Protein AF-A0AAV8ZR09-F1 (afdb_monomer)

pLDDT: mean 75.41, std 20.36, range [24.2, 96.19]

Secondary structure (DSSP, 8-state):
-------TT---GGGGG-HHHHHHHTT--PPPHHHHHHHHHHHHHHHHHHHHHHHHHHHTHHHHHHHHHHHHHHHHHHHHHHHHHHHHHHH-GGGSS--S-HHHHHHHHHH-HHHHHHHHHHHHHHHHHHHHHHHHHHHHHHHHHHTTTSTT--HHHHHHHHHHHHHHHHHS---S-THHHHHHHHHHHHHHHHHHHHHHHHHHHH--SPPP-----HHHHHHHHTTTTS---HHHHHHHGGG--SSGGGTSPP-HHHHHHHHHHHHHHHHHHHHHHHHHHHHHHHHTT--SSS-HHHHHHHHHHHHHHHHHHHH---HHHHHHHHIIIIIHIIIIIHHHHHHHHHHH---TTSPPEE-TTS-EESS---TTS--SS---TT---THHHHHHHHTTSS--

Sequence (400 aa):
MSYGSLDLKNIHDDDIKDKSVVNNVNNVRGLSVLSTTLFIAGEMTGSGILALPKAIVNTGYIGIVLLVVFCINAAYGGIRLGNCWNIVEERYPEHRVETRNPYSVIALKAVGKWGSTLVSNCIRFTLFGAGTVYLLLSAQIIQSLLRNVVPNISSCLYFLIIAVCLIPVMWLSSPKDFTLVGLGAILSTVVACILYFIQILIDAKNNEETVKHQVHGFRDFFFSFGTILFAFGVGGYFVYGEKVESNITLSLTKSPLVDIGNILMAIHLVFAFLIVVNPVCQDVEETFGVPKTFNWKRCGIRTLIAVLMIIVGETIPQFGLILSLVGGSTITLVTFVLPPYFYMKLCDKQSHSWERRKGSDGQYVAYQRDSAIISIGCRNPGYLPASSLLQRQLNKKYIS

Foldseek 3Di:
DDDPPPPPPDDDPVVVPPPVVVVVVVPPPDDDPVLVVLLVVLLLLFLLQFQQQLLCLLAPPVLVVLLVVLVVLLVVLVVLQVVLLVLCVQFPVVSVDDDLCSLLVLLCLQPRDVRSVVLVVLLLLLLLLLLLLLLLLLLVLVCVLCCVVPVPDDSLVSSVVLLVVCLVVLLDPDPPDCSVVSVLLSVLSVLLVVLVVVQLVVLQVPDPDDADRDHHDPVSNLLSQLSSSGDHNPSVCRRHRPNADSGNLVVGDDDPSSSSSSVSSSSSSSSSSSVSVNSSLVVVCVVVVHDPDNDPVSSVSSVVSSVVSSVVCSVPVRSSNSSSVSSVPSVCCSRRPPSVSSSVSSQPDDDPPQQFDQEPVRDTGSDHPPPDDDPPDDPPVPDDDPVVVVVVVVVVVPPD

Organism: NCBI:txid1586634

Nearest PDB structures (foldseek):
  7n3n-assembly1_B  TM=6.743E-01  e=2.442E-02  Homo sapiens
  4d1c-assembly1_A  TM=3.837E-01  e=8.622E-03  Microbacterium maritypicum
  2x79-assembly1_A  TM=3.780E-01  e=4.307E-03  Microbacterium maritypicum
  3gi9-assembly1_C  TM=4.993E-01  e=1.068E-01  Methanocaldococcus jannaschii
  4dji-assembly3_A  TM=3.614E-01  e=2.232E-01  Escherichia coli K-12

InterPro domains:
  IPR013057 Amino acid transporter, transmembrane domain [PF01490] (232-357)
  IPR018227 Amino acid/polyamine transporter 2 [PF03222] (32-206)

Mean predicted aligned error: 12.45 Å

Radius of gyration: 26.2 Å; Cα contacts (8 Å, |Δi|>4): 417; chains: 1; bounding box: 90×51×78 Å

Structure (mmCIF, N/CA/C/O backbone):
data_AF-A0AAV8ZR09-F1
#
_entry.id   AF-A0AAV8ZR09-F1
#
loop_
_atom_site.group_PDB
_atom_site.id
_atom_site.type_symbol
_atom_site.label_atom_id
_atom_site.label_alt_id
_atom_site.label_comp_id
_atom_site.label_asym_id
_atom_site.label_entity_id
_atom_site.label_seq_id
_atom_site.pdbx_PDB_ins_code
_atom_site.Cartn_x
_atom_site.Cartn_y
_atom_site.Cartn_z
_atom_site.occupancy
_atom_site.B_iso_or_equiv
_atom_site.auth_seq_id
_atom_site.auth_comp_id
_atom_site.auth_asym_id
_atom_site.auth_atom_id
_atom_site.pdbx_PDB_model_num
ATOM 1 N N . MET A 1 1 ? -5.709 8.059 -35.428 1.00 29.47 1 MET A N 1
ATOM 2 C CA . MET A 1 1 ? -5.740 9.260 -36.289 1.00 29.47 1 MET A CA 1
ATOM 3 C C . MET A 1 1 ? -4.312 9.603 -36.664 1.00 29.47 1 MET A C 1
ATOM 5 O O . MET A 1 1 ? -3.435 9.400 -35.836 1.00 29.47 1 MET A O 1
ATOM 9 N N . SER A 1 2 ? -4.118 10.010 -37.919 1.00 25.11 2 SER A N 1
ATOM 10 C CA . SER A 1 2 ? -2.841 10.313 -38.573 1.00 25.11 2 SER A CA 1
ATOM 11 C C . SER A 1 2 ? -1.896 11.122 -37.678 1.00 25.11 2 SER A C 1
ATOM 13 O O . SER A 1 2 ? -2.230 12.242 -37.297 1.00 25.11 2 SER A O 1
ATOM 15 N N . TYR A 1 3 ? -0.738 10.557 -37.333 1.00 26.92 3 TYR A N 1
ATOM 16 C CA . TYR A 1 3 ? 0.372 11.337 -36.795 1.00 26.92 3 TYR A CA 1
ATOM 17 C C . TYR A 1 3 ? 1.193 11.814 -37.987 1.00 26.92 3 TYR A C 1
ATOM 19 O O . TYR A 1 3 ? 1.825 11.009 -38.670 1.00 26.92 3 TYR A O 1
ATOM 27 N N . GLY A 1 4 ? 1.144 13.122 -38.243 1.00 24.20 4 GLY A N 1
ATOM 28 C CA . GLY A 1 4 ? 2.107 13.782 -39.109 1.00 24.20 4 GLY A CA 1
ATOM 29 C C . GLY A 1 4 ? 3.503 13.498 -38.574 1.00 24.20 4 GLY A C 1
ATOM 30 O O . GLY A 1 4 ? 3.818 13.819 -37.428 1.00 24.20 4 GLY A O 1
ATOM 31 N N . SER A 1 5 ? 4.306 12.830 -39.392 1.00 27.56 5 SER A N 1
ATOM 32 C CA . SER A 1 5 ? 5.735 12.693 -39.172 1.00 27.56 5 SER A CA 1
ATOM 33 C C . SER A 1 5 ? 6.324 14.104 -39.192 1.00 27.56 5 SER A C 1
ATOM 35 O O . SER A 1 5 ? 6.329 14.756 -40.234 1.00 27.56 5 SER A O 1
ATOM 37 N N . LEU A 1 6 ? 6.737 14.617 -38.032 1.00 32.31 6 LEU A N 1
ATOM 38 C CA . LEU A 1 6 ? 7.638 15.764 -37.977 1.00 32.31 6 LEU A CA 1
ATOM 39 C C . LEU A 1 6 ? 9.001 15.248 -38.434 1.00 32.31 6 LEU A C 1
ATOM 41 O O . LEU A 1 6 ? 9.764 14.665 -37.665 1.00 32.31 6 LEU A O 1
ATOM 45 N N . ASP A 1 7 ? 9.226 15.385 -39.735 1.00 27.81 7 ASP A N 1
ATOM 46 C CA . ASP A 1 7 ? 10.461 15.042 -40.416 1.00 27.81 7 ASP A CA 1
ATOM 47 C C . ASP A 1 7 ? 11.552 16.013 -39.932 1.00 27.81 7 ASP A C 1
ATOM 49 O O . ASP A 1 7 ? 11.634 17.167 -40.349 1.00 27.81 7 ASP A O 1
ATOM 53 N N . LEU A 1 8 ? 12.374 15.550 -38.988 1.00 37.91 8 LEU A N 1
ATOM 54 C CA . LEU A 1 8 ? 13.474 16.278 -38.332 1.00 37.91 8 LEU A CA 1
ATOM 55 C C . LEU A 1 8 ? 14.647 16.616 -39.280 1.00 37.91 8 LEU A C 1
ATOM 57 O O . LEU A 1 8 ? 15.765 16.850 -38.828 1.00 37.91 8 LEU A O 1
ATOM 61 N N . LYS A 1 9 ? 14.425 16.613 -40.599 1.00 32.47 9 LYS A N 1
ATOM 62 C CA . LYS A 1 9 ? 15.475 16.739 -41.619 1.00 32.47 9 LYS A CA 1
ATOM 63 C C . LYS A 1 9 ? 15.601 18.112 -42.275 1.00 32.47 9 LYS A C 1
ATOM 65 O O . LYS A 1 9 ? 16.581 18.314 -42.978 1.00 32.47 9 LYS A O 1
ATOM 70 N N . ASN A 1 10 ? 14.681 19.047 -42.029 1.00 32.53 10 ASN A N 1
ATOM 71 C CA . ASN A 1 10 ? 14.681 20.366 -42.678 1.00 32.53 10 ASN A CA 1
ATOM 72 C C . ASN A 1 10 ? 14.487 21.520 -41.683 1.00 32.53 10 ASN A C 1
ATOM 74 O O . ASN A 1 10 ? 13.583 22.332 -41.848 1.00 32.53 10 ASN A O 1
ATOM 78 N N . ILE A 1 11 ? 15.330 21.606 -40.654 1.00 37.59 11 ILE A N 1
ATOM 79 C CA . ILE A 1 11 ? 15.480 22.860 -39.902 1.00 37.59 11 ILE A CA 1
ATOM 80 C C . ILE A 1 11 ? 16.689 23.573 -40.506 1.00 37.59 11 ILE A C 1
ATOM 82 O O . ILE A 1 11 ? 17.819 23.116 -40.354 1.00 37.59 11 ILE A O 1
ATOM 86 N N . HIS A 1 12 ? 16.432 24.636 -41.270 1.00 37.44 12 HIS A N 1
ATOM 87 C CA . HIS A 1 12 ? 17.471 25.585 -41.663 1.00 37.44 12 HIS A CA 1
ATOM 88 C C . HIS A 1 12 ? 17.951 26.317 -40.403 1.00 37.44 12 HIS A C 1
ATOM 90 O O . HIS A 1 12 ? 17.142 26.645 -39.534 1.00 37.44 12 HIS A O 1
ATOM 96 N N . ASP A 1 13 ? 19.254 26.592 -40.316 1.00 39.06 13 ASP A N 1
ATOM 97 C CA . ASP A 1 13 ? 19.921 27.218 -39.159 1.00 39.06 13 ASP A CA 1
ATOM 98 C C . ASP A 1 13 ? 19.350 28.600 -38.749 1.00 39.06 13 ASP A C 1
ATOM 100 O O . ASP A 1 13 ? 19.704 29.135 -37.696 1.00 39.06 13 ASP A O 1
ATOM 104 N N . ASP A 1 14 ? 18.424 29.167 -39.528 1.00 37.03 14 ASP A N 1
ATOM 105 C CA . ASP A 1 14 ? 17.803 30.469 -39.278 1.00 37.03 14 ASP A CA 1
ATOM 106 C C . ASP A 1 14 ? 16.571 30.435 -38.343 1.00 37.03 14 ASP A C 1
ATOM 108 O O . ASP A 1 14 ? 16.214 31.476 -37.784 1.00 37.03 14 ASP A O 1
ATOM 112 N N . ASP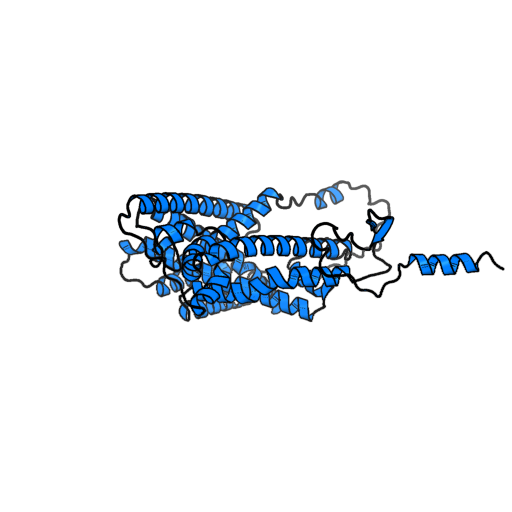 A 1 15 ? 15.975 29.266 -38.062 1.00 38.19 15 ASP A N 1
ATOM 113 C CA . ASP A 1 15 ? 14.805 29.144 -37.161 1.00 38.19 15 ASP A CA 1
ATOM 114 C C . ASP A 1 15 ? 15.175 29.074 -35.658 1.00 38.19 15 ASP A C 1
ATOM 116 O O . ASP A 1 15 ? 14.311 29.060 -34.778 1.00 38.19 15 ASP A O 1
ATOM 120 N N . ILE A 1 16 ? 16.470 29.098 -35.316 1.00 43.16 16 ILE A N 1
ATOM 121 C CA . ILE A 1 16 ? 16.995 28.975 -33.935 1.00 43.16 16 ILE A CA 1
ATOM 122 C C . ILE A 1 16 ? 16.832 30.281 -33.113 1.00 43.16 16 ILE A C 1
ATOM 124 O O . ILE A 1 16 ? 17.251 30.374 -31.958 1.00 43.16 16 ILE A O 1
ATOM 128 N N . LYS A 1 17 ? 16.192 31.324 -33.660 1.00 36.34 17 LYS A N 1
ATOM 129 C CA . LYS A 1 17 ? 16.034 32.624 -32.974 1.00 36.34 17 LYS A CA 1
ATOM 130 C C . LYS A 1 17 ? 14.717 32.828 -32.236 1.00 36.34 17 LYS A C 1
ATOM 132 O O . LYS A 1 17 ? 14.591 33.843 -31.544 1.00 36.34 17 LYS A O 1
ATOM 137 N N . ASP A 1 18 ? 13.770 31.897 -32.301 1.00 39.03 18 ASP A N 1
ATOM 138 C CA . ASP A 1 18 ? 12.522 32.071 -31.564 1.00 39.03 18 ASP A CA 1
ATOM 139 C C . ASP A 1 18 ? 12.628 31.552 -30.118 1.00 39.03 18 ASP A C 1
ATOM 141 O O . ASP A 1 18 ? 12.324 30.403 -29.783 1.00 39.03 18 ASP A O 1
ATOM 145 N N . LYS A 1 19 ? 13.056 32.449 -29.219 1.00 37.28 19 LYS A N 1
ATOM 146 C CA . LYS A 1 19 ? 13.069 32.229 -27.762 1.00 37.28 19 LYS A CA 1
ATOM 147 C C . LYS A 1 19 ? 11.690 31.833 -27.204 1.00 37.28 19 LYS A C 1
ATOM 149 O O . LYS A 1 19 ? 11.631 31.332 -26.083 1.00 37.28 19 LYS A O 1
ATOM 154 N N . SER A 1 20 ? 10.591 32.031 -27.940 1.00 34.25 20 SER A N 1
ATOM 155 C CA . SER A 1 20 ? 9.248 31.643 -27.495 1.00 34.25 20 SER A CA 1
ATOM 156 C C . SER A 1 20 ? 9.003 30.126 -27.544 1.00 34.25 20 SER A C 1
ATOM 158 O O . SER A 1 20 ? 8.320 29.595 -26.666 1.00 34.25 20 SER A O 1
ATOM 160 N N . VAL A 1 21 ? 9.633 29.402 -28.479 1.00 40.12 21 VAL A N 1
ATOM 161 C CA . VAL A 1 21 ? 9.488 27.939 -28.614 1.00 40.12 21 VAL A CA 1
ATOM 162 C C . VAL A 1 21 ? 10.275 27.207 -27.521 1.00 40.12 21 VAL A C 1
ATOM 164 O O . VAL A 1 21 ? 9.764 26.273 -26.905 1.00 40.12 21 VAL A O 1
ATOM 167 N N . VAL A 1 22 ? 11.477 27.691 -27.189 1.00 37.78 22 VAL A N 1
ATOM 168 C CA . VAL A 1 22 ? 12.305 27.142 -26.097 1.00 37.78 22 VAL A CA 1
ATOM 169 C C . VAL A 1 22 ? 11.690 27.432 -24.720 1.00 37.78 22 VAL A C 1
ATOM 171 O O . VAL A 1 22 ? 11.724 26.585 -23.828 1.00 37.78 22 VAL A O 1
ATOM 174 N N . ASN A 1 23 ? 11.058 28.597 -24.543 1.00 29.95 23 ASN A N 1
ATOM 175 C CA . ASN A 1 23 ? 10.414 28.951 -23.276 1.00 29.95 23 ASN A CA 1
ATOM 176 C C . ASN A 1 23 ? 9.138 28.143 -22.989 1.00 29.95 23 ASN A C 1
ATOM 178 O O . ASN A 1 23 ? 8.792 27.973 -21.822 1.00 29.95 23 ASN A O 1
ATOM 182 N N . ASN A 1 24 ? 8.464 27.602 -24.010 1.00 32.88 24 ASN A N 1
ATOM 183 C CA . ASN A 1 24 ? 7.261 26.788 -23.810 1.00 32.88 24 ASN A CA 1
ATOM 184 C C . ASN A 1 24 ? 7.568 25.348 -23.356 1.00 32.88 24 ASN A C 1
ATOM 186 O O . ASN A 1 24 ? 6.755 24.744 -22.662 1.00 32.88 24 ASN A O 1
ATOM 190 N N . VAL A 1 25 ? 8.758 24.815 -23.664 1.00 42.19 25 VAL A N 1
ATOM 191 C CA . VAL A 1 25 ? 9.213 23.499 -23.164 1.00 42.19 25 VAL A CA 1
ATOM 192 C C . VAL A 1 25 ? 9.616 23.572 -21.684 1.00 42.19 25 VAL A C 1
ATOM 194 O O . VAL A 1 25 ? 9.399 22.627 -20.931 1.00 42.19 25 VAL A O 1
ATOM 197 N N . ASN A 1 26 ? 10.112 24.727 -21.232 1.00 34.25 26 ASN A N 1
ATOM 198 C CA . ASN A 1 26 ? 10.530 24.946 -19.843 1.00 34.25 26 ASN A CA 1
ATOM 199 C C . ASN A 1 26 ? 9.378 25.288 -18.880 1.00 34.25 26 ASN A C 1
ATOM 201 O O . ASN A 1 26 ? 9.616 25.440 -17.683 1.00 34.25 26 ASN A O 1
ATOM 205 N N . ASN A 1 27 ? 8.140 25.429 -19.372 1.00 31.73 27 ASN A N 1
ATOM 206 C CA . ASN A 1 27 ? 7.017 25.916 -18.564 1.00 31.73 27 ASN A CA 1
ATOM 207 C C . ASN A 1 27 ? 6.084 24.814 -18.034 1.00 31.73 27 ASN A C 1
ATOM 209 O O . ASN A 1 27 ? 5.054 25.111 -17.428 1.00 31.73 27 ASN A O 1
ATOM 213 N N . VAL A 1 28 ? 6.447 23.537 -18.191 1.00 47.06 28 VAL A N 1
ATOM 214 C CA . VAL A 1 28 ? 5.804 22.460 -17.428 1.00 47.06 28 VAL A CA 1
ATOM 215 C C . VAL A 1 28 ? 6.434 22.448 -16.037 1.00 47.06 28 VAL A C 1
ATOM 217 O O . VAL A 1 28 ? 7.428 21.772 -15.784 1.00 47.06 28 VAL A O 1
ATOM 220 N N . ARG A 1 29 ? 5.883 23.252 -15.120 1.00 46.66 29 ARG A N 1
ATOM 221 C CA . ARG A 1 29 ? 6.243 23.188 -13.698 1.00 46.66 29 ARG A CA 1
ATOM 222 C C . ARG A 1 29 ? 5.858 21.809 -13.156 1.00 46.66 29 ARG A C 1
ATOM 224 O O . ARG A 1 29 ? 4.708 21.583 -12.792 1.00 46.66 29 ARG A O 1
ATOM 231 N N . GLY A 1 30 ? 6.823 20.893 -13.114 1.00 58.53 30 GLY A N 1
ATOM 232 C CA . GLY A 1 30 ? 6.703 19.643 -12.368 1.00 58.53 30 GLY A CA 1
ATOM 233 C C . GLY A 1 30 ? 6.489 19.901 -10.871 1.00 58.53 30 GLY A C 1
ATOM 234 O O . GLY A 1 30 ? 6.705 21.009 -10.372 1.00 58.53 30 GLY A O 1
ATOM 235 N N . LEU A 1 31 ? 6.057 18.873 -10.140 1.00 65.31 31 LEU A N 1
ATOM 236 C CA . LEU A 1 31 ? 5.910 18.954 -8.686 1.00 65.31 31 LEU A CA 1
ATOM 237 C C . LEU A 1 31 ? 7.266 19.253 -8.030 1.00 65.31 31 LEU A C 1
ATOM 239 O O . LEU A 1 31 ? 8.290 18.683 -8.404 1.00 65.31 31 LEU A O 1
ATOM 243 N N . SER A 1 32 ? 7.281 20.130 -7.021 1.00 75.69 32 SER A N 1
ATOM 244 C CA . SER A 1 32 ? 8.499 20.358 -6.238 1.00 75.69 32 SER A CA 1
ATOM 245 C C . SER A 1 32 ? 8.901 19.077 -5.500 1.00 75.69 32 SER A C 1
ATOM 247 O O . SER A 1 32 ? 8.047 18.259 -5.143 1.00 75.69 32 SER A O 1
ATOM 249 N N . VAL A 1 33 ? 10.199 18.906 -5.227 1.00 72.38 33 VAL A N 1
ATOM 250 C CA . VAL A 1 33 ? 10.706 17.758 -4.450 1.00 72.38 33 VAL A CA 1
ATOM 251 C C . VAL A 1 33 ? 9.991 17.668 -3.104 1.00 72.38 33 VAL A C 1
ATOM 253 O O . VAL A 1 33 ? 9.554 16.594 -2.711 1.00 72.38 33 VAL A O 1
ATOM 256 N N . LEU A 1 34 ? 9.788 18.805 -2.434 1.00 66.62 34 LEU A N 1
ATOM 257 C CA . LEU A 1 34 ? 9.067 18.859 -1.165 1.00 66.62 34 LEU A CA 1
ATOM 258 C C . LEU A 1 34 ? 7.614 18.382 -1.304 1.00 66.62 34 LEU A C 1
ATOM 260 O O . LEU A 1 34 ? 7.175 17.546 -0.521 1.00 66.62 34 LEU A O 1
ATOM 264 N N . SER A 1 35 ? 6.880 18.867 -2.310 1.00 63.56 35 SER A N 1
ATOM 265 C CA . SER A 1 35 ? 5.493 18.448 -2.547 1.00 63.56 35 SER A CA 1
ATOM 266 C C . SER A 1 35 ? 5.404 16.958 -2.868 1.00 63.56 35 SER A C 1
ATOM 268 O O . SER A 1 35 ? 4.526 16.274 -2.357 1.00 63.56 35 SER A O 1
ATOM 270 N N . THR A 1 36 ? 6.327 16.448 -3.682 1.00 68.06 36 THR A N 1
ATOM 271 C CA . THR A 1 36 ? 6.386 15.032 -4.066 1.00 68.06 36 THR A CA 1
ATOM 272 C C . THR A 1 36 ? 6.679 14.147 -2.859 1.00 68.06 36 THR A C 1
ATOM 274 O O . THR A 1 36 ? 5.989 13.156 -2.640 1.00 68.06 36 THR A O 1
ATOM 277 N N . THR A 1 37 ? 7.645 14.538 -2.024 1.00 67.62 37 THR A N 1
ATOM 278 C CA . THR A 1 37 ? 7.965 13.836 -0.777 1.00 67.62 37 THR A CA 1
ATOM 279 C C . THR A 1 37 ? 6.774 13.819 0.176 1.00 67.62 37 THR A C 1
ATOM 281 O O . THR A 1 37 ? 6.466 12.772 0.737 1.00 67.62 37 THR A O 1
ATOM 284 N N . LEU A 1 38 ? 6.067 14.945 0.330 1.00 65.12 38 LEU A N 1
ATOM 285 C CA . LEU A 1 38 ? 4.869 15.019 1.170 1.00 65.12 38 LEU A CA 1
ATOM 286 C C . LEU A 1 38 ? 3.719 14.162 0.622 1.00 65.12 38 LEU A C 1
ATOM 288 O O . LEU A 1 38 ? 3.043 13.509 1.412 1.00 65.12 38 LEU A O 1
ATOM 292 N N . PHE A 1 39 ? 3.521 14.100 -0.700 1.00 69.94 39 PHE A N 1
ATOM 293 C CA . PHE A 1 39 ? 2.524 13.209 -1.310 1.00 69.94 39 PHE A CA 1
ATOM 294 C C . PHE A 1 39 ? 2.846 11.737 -1.076 1.00 69.94 39 PHE A C 1
ATOM 296 O O . PHE A 1 39 ? 1.970 10.987 -0.654 1.00 69.94 39 PHE A O 1
ATOM 303 N N . ILE A 1 40 ? 4.101 11.335 -1.287 1.00 72.50 40 ILE A N 1
ATOM 304 C CA . ILE A 1 40 ? 4.539 9.957 -1.041 1.00 72.50 40 ILE A CA 1
ATOM 305 C C . ILE A 1 40 ? 4.372 9.608 0.445 1.00 72.50 40 ILE A C 1
ATOM 307 O O . ILE A 1 40 ? 3.807 8.567 0.772 1.00 72.50 40 ILE A O 1
ATOM 311 N N . ALA A 1 41 ? 4.803 10.488 1.353 1.00 68.00 41 ALA A N 1
ATOM 312 C CA . ALA A 1 41 ? 4.681 10.267 2.792 1.00 68.00 41 ALA A CA 1
ATOM 313 C C . ALA A 1 41 ? 3.215 10.191 3.254 1.00 68.00 41 ALA A C 1
ATOM 315 O O . ALA A 1 41 ? 2.863 9.313 4.043 1.00 68.00 41 ALA A O 1
ATOM 316 N N . GLY A 1 42 ? 2.352 11.078 2.750 1.00 66.25 42 GLY A N 1
ATOM 317 C CA . GLY A 1 42 ? 0.928 11.096 3.085 1.00 66.25 42 GLY A CA 1
ATOM 318 C C . GLY A 1 42 ? 0.191 9.841 2.624 1.00 66.25 42 GLY A C 1
ATOM 319 O O . GLY A 1 42 ? -0.581 9.278 3.397 1.00 66.25 42 GLY A O 1
ATOM 320 N N . GLU A 1 43 ? 0.481 9.360 1.413 1.00 70.62 43 GLU A N 1
ATOM 321 C CA . GLU A 1 43 ? -0.098 8.118 0.882 1.00 70.62 43 GLU A CA 1
ATOM 322 C C . GLU A 1 43 ? 0.354 6.894 1.694 1.00 70.62 43 GLU A C 1
ATOM 324 O O . GLU A 1 43 ? -0.462 6.060 2.084 1.00 70.62 43 GLU A O 1
ATOM 329 N N . MET A 1 44 ? 1.649 6.802 2.024 1.00 70.25 44 MET A N 1
ATOM 330 C CA . MET A 1 44 ? 2.189 5.661 2.777 1.00 70.25 44 MET A CA 1
ATOM 331 C C . MET A 1 44 ? 1.717 5.604 4.238 1.00 70.25 44 MET A C 1
ATOM 333 O O . MET A 1 44 ? 1.690 4.522 4.826 1.00 70.25 44 MET A O 1
ATOM 337 N N . THR A 1 45 ? 1.329 6.741 4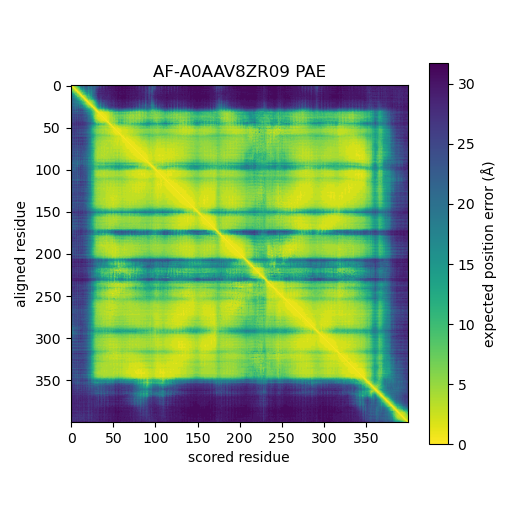.821 1.00 69.12 45 THR A N 1
ATOM 338 C CA . THR A 1 45 ? 0.835 6.808 6.206 1.00 69.12 45 THR A CA 1
ATOM 339 C C . THR A 1 45 ? -0.588 6.240 6.340 1.00 69.12 45 THR A C 1
ATOM 341 O O . THR A 1 45 ? -0.919 5.698 7.388 1.00 69.12 45 THR A O 1
ATOM 344 N N . GLY A 1 46 ? -1.419 6.303 5.291 1.00 69.31 46 GLY A N 1
ATOM 345 C CA . GLY A 1 46 ? -2.860 6.011 5.349 1.00 69.31 46 GLY A CA 1
ATOM 346 C C . GLY A 1 46 ? -3.234 4.593 5.800 1.00 69.31 46 GLY A C 1
ATOM 347 O O . GLY A 1 46 ? -3.641 4.376 6.935 1.00 69.31 46 GLY A O 1
ATOM 348 N N . SER A 1 47 ? -3.136 3.602 4.914 1.00 70.81 47 SER A N 1
ATOM 349 C CA . SER A 1 47 ? -3.550 2.216 5.231 1.00 70.81 47 SER A CA 1
ATOM 350 C C . SER A 1 47 ? -2.602 1.497 6.197 1.00 70.81 47 SER A C 1
ATOM 352 O O . SER A 1 47 ? -3.010 0.619 6.958 1.00 70.81 47 SER A O 1
ATOM 354 N N . GLY A 1 48 ? -1.337 1.904 6.181 1.00 71.12 48 GLY A N 1
ATOM 355 C CA . GLY A 1 48 ? -0.264 1.334 6.971 1.00 71.12 48 GLY A CA 1
ATOM 356 C C . GLY A 1 48 ? -0.420 1.493 8.473 1.00 71.12 48 GLY A C 1
ATOM 357 O O . GLY A 1 48 ? -0.288 0.528 9.227 1.00 71.12 48 GLY A O 1
ATOM 358 N N . ILE A 1 49 ? -0.761 2.712 8.899 1.00 74.31 49 ILE A N 1
ATOM 359 C CA . ILE A 1 49 ? -0.923 3.046 10.315 1.00 74.31 49 ILE A CA 1
ATOM 360 C C . ILE A 1 49 ? -2.083 2.273 10.952 1.00 74.31 49 ILE A C 1
ATOM 362 O O . ILE A 1 49 ? -2.047 1.946 12.137 1.00 74.31 49 ILE A O 1
ATOM 366 N N . LEU A 1 50 ? -3.100 1.933 10.152 1.00 80.31 50 LEU A N 1
ATOM 367 C CA . LEU A 1 50 ? -4.290 1.243 10.637 1.00 80.31 50 LEU A CA 1
ATOM 368 C C . LEU A 1 50 ? -4.030 -0.229 10.961 1.00 80.31 50 LEU A C 1
ATOM 370 O O . LEU A 1 50 ? -4.678 -0.776 11.850 1.00 80.31 50 LEU A O 1
ATOM 374 N N . ALA A 1 51 ? -3.087 -0.853 10.254 1.00 80.12 51 ALA A N 1
ATOM 375 C CA . ALA A 1 51 ? -2.794 -2.279 10.359 1.00 80.12 51 ALA A CA 1
ATOM 376 C C . ALA A 1 51 ? -1.571 -2.595 11.233 1.00 80.12 51 ALA A C 1
ATOM 378 O O . ALA A 1 51 ? -1.427 -3.712 11.741 1.00 80.12 51 ALA A O 1
ATOM 379 N N . LEU A 1 52 ? -0.680 -1.618 11.425 1.00 80.94 52 LEU A N 1
ATOM 380 C CA . LEU A 1 52 ? 0.604 -1.849 12.074 1.00 80.94 52 LEU A CA 1
ATOM 381 C C . LEU A 1 52 ? 0.515 -2.279 13.547 1.00 80.94 52 LEU A C 1
ATOM 383 O O . LEU A 1 52 ? 1.255 -3.195 13.911 1.00 80.94 52 LEU A O 1
ATOM 387 N N . PRO A 1 53 ? -0.349 -1.705 14.409 1.00 84.56 53 PRO A N 1
ATOM 388 C CA . PRO A 1 53 ? -0.458 -2.169 15.790 1.00 84.56 53 PRO A CA 1
ATOM 389 C C . PRO A 1 53 ? -0.704 -3.677 15.879 1.00 84.56 53 PRO A C 1
ATOM 391 O O . PRO A 1 53 ? -0.008 -4.363 16.625 1.00 84.56 53 PRO A O 1
ATOM 394 N N . LYS A 1 54 ? -1.609 -4.216 15.047 1.00 84.88 54 LYS A N 1
ATOM 395 C CA . LYS A 1 54 ? -1.897 -5.655 15.024 1.00 84.88 54 LYS A CA 1
ATOM 396 C C . LYS A 1 54 ? -0.691 -6.468 14.571 1.00 84.88 54 LYS A C 1
ATOM 398 O O . LYS A 1 54 ? -0.419 -7.531 15.119 1.00 84.88 54 LYS A O 1
ATOM 403 N N . ALA A 1 55 ? 0.055 -5.959 13.597 1.00 83.62 55 ALA A N 1
ATOM 404 C CA . ALA A 1 55 ? 1.254 -6.622 13.112 1.00 83.62 55 ALA A CA 1
ATOM 405 C C . ALA A 1 55 ? 2.357 -6.698 14.181 1.00 83.62 55 ALA A C 1
ATOM 407 O O . ALA A 1 55 ? 3.036 -7.718 14.296 1.00 83.62 55 ALA A O 1
ATOM 408 N N . ILE A 1 56 ? 2.513 -5.650 14.997 1.00 84.75 56 ILE A N 1
ATOM 409 C CA . ILE A 1 56 ? 3.448 -5.657 16.131 1.00 84.75 56 ILE A CA 1
ATOM 410 C C . ILE A 1 56 ? 2.973 -6.628 17.216 1.00 84.75 56 ILE A C 1
ATOM 412 O O . ILE A 1 56 ? 3.793 -7.375 17.733 1.00 84.75 56 ILE A O 1
ATOM 416 N N . VAL A 1 57 ? 1.668 -6.691 17.512 1.00 85.56 57 VAL A N 1
ATOM 417 C CA . VAL A 1 57 ? 1.105 -7.692 18.445 1.00 85.56 57 VAL A CA 1
ATOM 418 C C . VAL A 1 57 ? 1.503 -9.099 18.017 1.00 85.56 57 VAL A C 1
ATOM 420 O O . VAL A 1 57 ? 2.205 -9.799 18.738 1.00 85.56 57 VAL A O 1
ATOM 423 N N . ASN A 1 58 ? 1.188 -9.450 16.778 1.00 84.31 58 ASN A N 1
ATOM 424 C CA . ASN A 1 58 ? 1.437 -10.774 16.224 1.00 84.31 58 ASN A CA 1
ATOM 425 C C . ASN A 1 58 ? 2.930 -11.143 16.073 1.00 84.31 58 ASN A C 1
ATOM 427 O O . ASN A 1 58 ? 3.260 -12.318 15.933 1.00 84.31 58 ASN A O 1
ATOM 431 N N . THR A 1 59 ? 3.843 -10.167 16.035 1.00 84.19 59 THR A N 1
ATOM 432 C CA . THR A 1 59 ? 5.300 -10.411 15.956 1.00 84.19 59 THR A CA 1
ATOM 433 C C . THR A 1 59 ? 6.019 -10.228 17.290 1.00 84.19 59 THR A C 1
ATOM 435 O O . THR A 1 59 ? 7.199 -10.573 17.408 1.00 84.19 59 THR A O 1
ATOM 438 N N . GLY A 1 60 ? 5.331 -9.686 18.294 1.00 84.19 60 GLY A N 1
ATOM 439 C CA . GLY A 1 60 ? 5.909 -9.262 19.560 1.00 84.19 60 GLY A CA 1
ATOM 440 C C . GLY A 1 60 ? 7.036 -8.236 19.388 1.00 84.19 60 GLY A C 1
ATOM 441 O O . GLY A 1 60 ? 7.132 -7.504 18.402 1.00 84.19 60 GLY A O 1
ATOM 442 N N . TYR A 1 61 ? 7.958 -8.210 20.350 1.00 83.75 61 TYR A N 1
ATOM 443 C CA . TYR A 1 61 ? 9.075 -7.255 20.370 1.00 83.75 61 TYR A CA 1
ATOM 444 C C . TYR A 1 61 ? 10.020 -7.362 19.162 1.00 83.75 61 TYR A C 1
ATOM 446 O O . TYR A 1 61 ? 10.624 -6.365 18.765 1.00 83.75 61 TYR A O 1
ATOM 454 N N . ILE A 1 62 ? 10.116 -8.543 18.540 1.00 85.50 62 ILE A N 1
ATOM 455 C CA . ILE A 1 62 ? 10.903 -8.750 17.314 1.00 85.50 62 ILE A CA 1
ATOM 456 C C . ILE A 1 62 ? 10.352 -7.880 16.173 1.00 85.50 62 ILE A C 1
ATOM 458 O O . ILE A 1 62 ? 11.128 -7.366 15.367 1.00 85.50 62 ILE A O 1
ATOM 462 N N . GLY A 1 63 ? 9.039 -7.634 16.148 1.00 83.62 63 GLY A N 1
ATOM 463 C CA . GLY A 1 63 ? 8.384 -6.753 15.184 1.00 83.62 63 GLY A CA 1
ATOM 464 C C . GLY A 1 63 ? 8.957 -5.341 15.138 1.00 83.62 63 GLY A C 1
ATOM 465 O O . GLY A 1 63 ? 9.106 -4.778 14.057 1.00 83.62 63 GLY A O 1
ATOM 466 N N . ILE A 1 64 ? 9.346 -4.781 16.288 1.00 82.31 64 ILE A N 1
ATOM 467 C CA . ILE A 1 64 ? 9.913 -3.425 16.373 1.00 82.31 64 ILE A CA 1
ATOM 468 C C . ILE A 1 64 ? 11.297 -3.378 15.713 1.00 82.31 64 ILE A C 1
ATOM 470 O O . ILE A 1 64 ? 11.599 -2.450 14.963 1.00 82.31 64 ILE A O 1
ATOM 474 N N . VAL A 1 65 ? 12.128 -4.398 15.943 1.00 87.00 65 VAL A N 1
ATOM 475 C CA . VAL A 1 65 ? 13.444 -4.511 15.294 1.00 87.00 65 VAL A CA 1
ATOM 476 C C . VAL A 1 65 ? 13.277 -4.712 13.786 1.00 87.00 65 VAL A C 1
ATOM 478 O O . VAL A 1 65 ? 13.940 -4.039 12.996 1.00 87.00 65 VAL A O 1
ATOM 481 N N . LEU A 1 66 ? 12.352 -5.587 13.378 1.00 84.50 66 LEU A N 1
ATOM 482 C CA . LEU A 1 66 ? 12.041 -5.826 11.968 1.00 84.50 66 LEU A CA 1
ATOM 483 C C . LEU A 1 66 ? 11.532 -4.567 11.262 1.00 84.50 66 LEU A C 1
ATOM 485 O O . LEU A 1 66 ? 11.935 -4.316 10.129 1.00 84.50 66 LEU A O 1
ATOM 489 N N . LEU A 1 67 ? 10.720 -3.745 11.931 1.00 84.00 67 LEU A N 1
ATOM 490 C CA . LEU A 1 67 ? 10.233 -2.475 11.392 1.00 84.00 67 LEU A CA 1
ATOM 491 C C . LEU A 1 67 ? 11.393 -1.547 11.010 1.00 84.00 67 LEU A C 1
ATOM 493 O O . LEU A 1 67 ? 11.434 -1.040 9.891 1.00 84.00 67 LEU A O 1
ATOM 497 N N . VAL A 1 68 ? 12.375 -1.367 11.901 1.00 84.88 68 VAL A N 1
ATOM 498 C CA . VAL A 1 68 ? 13.560 -0.535 11.619 1.00 84.88 68 VAL A CA 1
ATOM 499 C C . VAL A 1 68 ? 14.359 -1.100 10.443 1.00 84.88 68 VAL A C 1
ATOM 501 O O . VAL A 1 68 ? 14.743 -0.357 9.537 1.00 84.88 68 VAL A O 1
ATOM 504 N N . VAL A 1 69 ? 14.572 -2.418 10.418 1.00 86.81 69 VAL A N 1
ATOM 505 C CA . VAL A 1 69 ? 15.302 -3.095 9.336 1.00 86.81 69 VAL A CA 1
ATOM 506 C C . VAL A 1 69 ? 14.589 -2.930 7.990 1.00 86.81 69 VAL A C 1
ATOM 508 O O . VAL A 1 69 ? 15.238 -2.615 6.990 1.00 86.81 69 VAL A O 1
ATOM 511 N N . PHE A 1 70 ? 13.264 -3.089 7.938 1.00 85.69 70 PHE A N 1
ATOM 512 C CA . PHE A 1 70 ? 12.504 -2.900 6.702 1.00 85.69 70 PHE A CA 1
ATOM 513 C C . PHE A 1 70 ? 12.483 -1.452 6.234 1.00 85.69 70 PHE A C 1
ATOM 515 O O . PHE A 1 70 ? 12.622 -1.229 5.035 1.00 85.69 70 PHE A O 1
ATOM 522 N N . CYS A 1 71 ? 12.407 -0.475 7.140 1.00 83.75 71 CYS A N 1
ATOM 523 C CA . CYS A 1 71 ? 12.528 0.938 6.779 1.00 83.75 71 CYS A CA 1
ATOM 524 C C . CYS A 1 71 ? 13.877 1.238 6.107 1.00 83.75 71 CYS A C 1
ATOM 526 O O . CYS A 1 71 ? 13.913 1.877 5.054 1.00 83.75 71 CYS A O 1
ATOM 528 N N . ILE A 1 72 ? 14.985 0.730 6.663 1.00 86.19 72 ILE A N 1
ATOM 529 C CA . ILE A 1 72 ? 16.324 0.896 6.073 1.00 86.19 72 ILE A CA 1
ATOM 530 C C . ILE A 1 72 ? 16.397 0.217 4.699 1.00 86.19 72 ILE A C 1
ATOM 532 O O . ILE A 1 72 ? 16.863 0.822 3.731 1.00 86.19 72 ILE A O 1
ATOM 536 N N . ASN A 1 73 ? 15.901 -1.017 4.586 1.00 87.06 73 ASN A N 1
ATOM 537 C CA . ASN A 1 73 ? 15.889 -1.749 3.319 1.00 87.06 73 ASN A CA 1
ATOM 538 C C . ASN A 1 73 ? 15.005 -1.074 2.259 1.00 87.06 73 ASN A C 1
ATOM 540 O O . ASN A 1 73 ? 15.365 -1.069 1.083 1.00 87.06 73 ASN A O 1
ATOM 544 N N . ALA A 1 74 ? 13.880 -0.475 2.655 1.00 86.19 74 ALA A N 1
ATOM 545 C CA . ALA A 1 74 ? 12.967 0.216 1.746 1.00 86.19 74 ALA A CA 1
ATOM 546 C C . ALA A 1 74 ? 13.602 1.505 1.224 1.00 86.19 74 ALA A C 1
ATOM 548 O O . ALA A 1 74 ? 13.589 1.751 0.018 1.00 86.19 74 ALA A O 1
ATOM 549 N N . ALA A 1 75 ? 14.239 2.278 2.111 1.00 83.94 75 ALA A N 1
ATOM 550 C CA . ALA A 1 75 ? 15.012 3.454 1.729 1.00 83.94 75 ALA A CA 1
ATOM 551 C C . ALA A 1 75 ? 16.144 3.083 0.757 1.00 83.94 75 ALA A C 1
ATOM 553 O O . ALA A 1 75 ? 16.302 3.710 -0.290 1.00 83.94 75 ALA A O 1
ATOM 554 N N . TYR A 1 76 ? 16.886 2.013 1.053 1.00 85.88 76 TYR A N 1
ATOM 555 C CA . TYR A 1 76 ? 17.937 1.509 0.173 1.00 85.88 76 TYR A CA 1
ATOM 556 C C . TYR A 1 76 ? 17.400 1.079 -1.204 1.00 85.88 76 TYR A C 1
ATOM 558 O O . TYR A 1 76 ? 17.965 1.460 -2.234 1.00 85.88 76 TYR A O 1
ATOM 566 N N . GLY A 1 77 ? 16.296 0.327 -1.240 1.00 88.00 77 GLY A N 1
ATOM 567 C CA . GLY A 1 77 ? 15.626 -0.089 -2.473 1.00 88.00 77 GLY A CA 1
ATOM 568 C C . GLY A 1 77 ? 15.160 1.098 -3.318 1.00 88.00 77 GLY A C 1
ATOM 569 O O . GLY A 1 77 ? 15.425 1.134 -4.520 1.00 88.00 77 GLY A O 1
ATOM 570 N N . GLY A 1 78 ?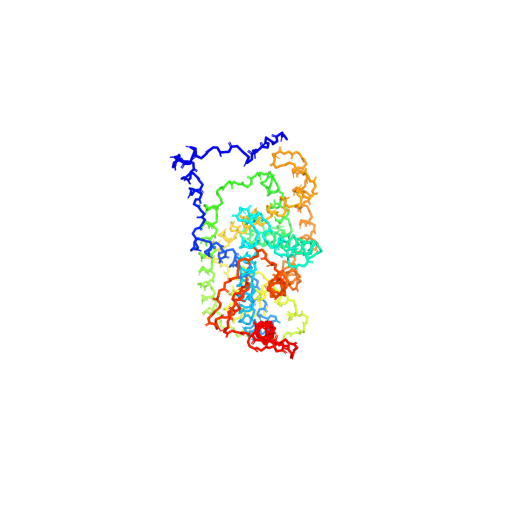 14.561 2.110 -2.683 1.00 86.38 78 GLY A N 1
ATOM 571 C CA . GLY A 1 78 ? 14.147 3.358 -3.328 1.00 86.38 78 GLY A CA 1
ATOM 572 C C . GLY A 1 78 ? 15.317 4.141 -3.930 1.00 86.38 78 GLY A C 1
ATOM 573 O O . GLY A 1 78 ? 15.258 4.527 -5.097 1.00 86.38 78 GLY A O 1
ATOM 574 N N . ILE A 1 79 ? 16.422 4.296 -3.189 1.00 83.50 79 ILE A N 1
ATOM 575 C CA . ILE A 1 79 ? 17.651 4.937 -3.694 1.00 83.50 79 ILE A CA 1
ATOM 576 C C . ILE A 1 79 ? 18.201 4.168 -4.903 1.00 83.50 79 ILE A C 1
ATOM 578 O O . ILE A 1 79 ? 18.555 4.765 -5.921 1.00 83.50 79 ILE A O 1
ATOM 582 N N . ARG A 1 80 ? 18.252 2.831 -4.830 1.00 87.81 80 ARG A N 1
ATOM 583 C CA . ARG A 1 80 ? 18.717 1.998 -5.948 1.00 87.81 80 ARG A CA 1
ATOM 584 C C . ARG A 1 80 ? 17.813 2.112 -7.164 1.00 87.81 80 ARG A C 1
ATOM 586 O O . ARG A 1 80 ? 18.333 2.183 -8.277 1.00 87.81 80 ARG A O 1
ATOM 593 N N . LEU A 1 81 ? 16.500 2.168 -6.966 1.00 91.00 81 LEU A N 1
ATOM 594 C CA . LEU A 1 81 ? 15.540 2.347 -8.047 1.00 91.00 81 LEU A CA 1
ATOM 595 C C . LEU A 1 81 ? 15.711 3.711 -8.733 1.00 91.00 81 LEU A C 1
ATOM 597 O O . LEU A 1 81 ? 15.765 3.764 -9.961 1.00 91.00 81 LEU A O 1
ATOM 601 N N . GLY A 1 82 ? 15.884 4.788 -7.959 1.00 86.19 82 GLY A N 1
ATOM 602 C CA . GLY A 1 82 ? 16.179 6.124 -8.488 1.00 86.19 82 GLY A CA 1
ATOM 603 C C . GLY A 1 82 ? 17.489 6.163 -9.280 1.00 86.19 82 GLY A C 1
ATOM 604 O O . GLY A 1 82 ? 17.528 6.658 -10.403 1.00 86.19 82 GLY A O 1
ATOM 605 N N . ASN A 1 83 ? 18.548 5.533 -8.765 1.00 83.50 83 ASN A N 1
ATOM 606 C CA . ASN A 1 83 ? 19.817 5.429 -9.487 1.00 83.50 83 ASN A CA 1
ATOM 607 C C . ASN A 1 83 ? 19.696 4.615 -10.784 1.00 83.50 83 ASN A C 1
ATOM 609 O O . ASN A 1 83 ? 20.331 4.956 -11.780 1.00 83.50 83 ASN A O 1
ATOM 613 N N . CYS A 1 84 ? 18.870 3.563 -10.806 1.00 88.50 84 CYS A N 1
ATOM 614 C CA . CYS A 1 84 ? 18.569 2.839 -12.043 1.00 88.50 84 CYS A CA 1
ATOM 615 C C . CYS A 1 84 ? 17.896 3.743 -13.078 1.00 88.50 84 CYS A C 1
ATOM 617 O O . CYS A 1 84 ? 18.248 3.668 -14.255 1.00 88.50 84 CYS A O 1
ATOM 619 N N . TRP A 1 85 ? 16.947 4.582 -12.651 1.00 89.75 85 TRP A N 1
ATOM 620 C CA . TRP A 1 85 ? 16.284 5.531 -13.542 1.00 89.75 85 TRP A CA 1
ATOM 621 C C . TRP A 1 85 ? 17.278 6.538 -14.121 1.00 89.75 85 TRP A C 1
ATOM 623 O O . TRP A 1 85 ? 17.357 6.655 -15.339 1.00 89.75 85 TRP A O 1
ATOM 633 N N . ASN A 1 86 ? 18.124 7.141 -13.280 1.00 85.50 86 ASN A N 1
ATOM 634 C CA . ASN A 1 86 ? 19.169 8.071 -13.722 1.00 85.50 86 ASN A CA 1
ATOM 635 C C . ASN A 1 86 ? 20.089 7.441 -14.782 1.00 85.50 86 ASN A C 1
ATOM 637 O O . ASN A 1 86 ? 20.403 8.064 -15.793 1.00 85.50 86 ASN A O 1
ATOM 641 N N . ILE A 1 87 ? 20.484 6.175 -14.586 1.00 84.19 87 ILE A N 1
ATOM 642 C CA . ILE A 1 87 ? 21.292 5.431 -15.560 1.00 84.19 87 ILE A CA 1
ATOM 643 C C . ILE A 1 87 ? 20.548 5.259 -16.893 1.00 84.19 87 ILE A C 1
ATOM 645 O O . ILE A 1 87 ? 21.152 5.370 -17.961 1.00 84.19 87 ILE A O 1
ATOM 649 N N . VAL A 1 88 ? 19.256 4.929 -16.850 1.00 88.19 88 VAL A N 1
ATOM 650 C CA . VAL A 1 88 ? 18.444 4.745 -18.059 1.00 88.19 88 VAL A CA 1
ATOM 651 C C . VAL A 1 88 ? 18.253 6.074 -18.789 1.00 88.19 88 VAL A C 1
ATOM 653 O O . VAL A 1 88 ? 18.474 6.129 -19.994 1.00 88.19 88 VAL A O 1
ATOM 656 N N . GLU A 1 89 ? 17.911 7.138 -18.075 1.00 85.19 89 GLU A N 1
ATOM 657 C CA . GLU A 1 89 ? 17.682 8.475 -18.626 1.00 85.19 89 GLU A CA 1
ATOM 658 C C . GLU A 1 89 ? 18.944 9.080 -19.271 1.00 85.19 89 GLU A C 1
ATOM 660 O O . GLU A 1 89 ? 18.886 9.690 -20.344 1.00 85.19 89 GLU A O 1
ATOM 665 N N . GLU A 1 90 ? 20.115 8.858 -18.664 1.00 82.06 90 GLU A N 1
ATOM 666 C CA . GLU A 1 90 ? 21.399 9.306 -19.212 1.00 82.06 90 GLU A CA 1
ATOM 667 C C . GLU A 1 90 ? 21.747 8.559 -20.511 1.00 82.06 90 GLU A C 1
ATOM 669 O O . GLU A 1 90 ? 22.136 9.186 -21.501 1.00 82.06 90 GLU A O 1
ATOM 674 N N . ARG A 1 91 ? 21.568 7.229 -20.526 1.00 82.69 91 ARG A N 1
ATOM 675 C CA . ARG A 1 91 ? 22.011 6.337 -21.616 1.00 82.69 91 ARG A CA 1
ATOM 676 C C . ARG A 1 91 ? 21.048 6.229 -22.794 1.00 82.69 91 ARG A C 1
ATOM 678 O O . ARG A 1 91 ? 21.482 5.833 -23.876 1.00 82.69 91 ARG A O 1
ATOM 685 N N . TYR A 1 92 ? 19.766 6.513 -22.584 1.00 83.69 92 TYR A N 1
ATOM 686 C CA . TYR A 1 92 ? 18.702 6.335 -23.570 1.00 83.69 92 TYR A CA 1
ATOM 687 C C . TYR A 1 92 ? 17.932 7.652 -23.741 1.00 83.69 92 TYR A C 1
ATOM 689 O O . TYR A 1 92 ? 16.999 7.919 -22.977 1.00 83.69 92 TYR A O 1
ATOM 697 N N . PRO A 1 93 ? 18.309 8.492 -24.727 1.00 80.62 93 PRO A N 1
ATOM 698 C CA . PRO A 1 93 ? 17.677 9.791 -24.957 1.00 80.62 93 PRO A CA 1
ATOM 699 C C . PRO A 1 93 ? 16.160 9.713 -25.164 1.00 80.62 93 PRO A C 1
ATOM 701 O O . PRO A 1 93 ? 15.457 10.656 -24.811 1.00 80.62 93 PRO A O 1
ATOM 704 N N . GLU A 1 94 ? 15.641 8.584 -25.668 1.00 82.69 94 GLU A N 1
ATOM 705 C CA . GLU A 1 94 ? 14.204 8.352 -25.850 1.00 82.69 94 GLU A CA 1
ATOM 706 C C . GLU A 1 94 ? 13.397 8.364 -24.538 1.00 82.69 94 GLU A C 1
ATOM 708 O O . GLU A 1 94 ? 12.177 8.496 -24.570 1.00 82.69 94 GLU A O 1
ATOM 713 N N . HIS A 1 95 ? 14.065 8.236 -23.388 1.00 83.75 95 HIS A N 1
ATOM 714 C CA . HIS A 1 95 ? 13.445 8.197 -22.061 1.00 83.75 95 HIS A CA 1
ATOM 715 C C . HIS A 1 95 ? 13.642 9.483 -21.246 1.00 83.75 95 HIS A C 1
ATOM 717 O O . HIS A 1 95 ? 13.245 9.523 -20.086 1.00 83.75 95 HIS A O 1
ATOM 723 N N . ARG A 1 96 ? 14.204 10.544 -21.844 1.00 79.31 96 ARG A N 1
ATOM 724 C CA . ARG A 1 96 ? 14.289 11.885 -21.224 1.00 79.31 96 ARG A CA 1
ATOM 725 C C . ARG A 1 96 ? 12.956 12.639 -21.234 1.00 79.31 96 ARG A C 1
ATOM 727 O O . ARG A 1 96 ? 12.833 13.702 -20.638 1.00 79.31 96 ARG A O 1
ATOM 734 N N . VAL A 1 97 ? 11.967 12.102 -21.944 1.00 78.81 97 VAL A N 1
ATOM 735 C CA . VAL A 1 97 ? 10.584 12.583 -21.948 1.00 78.81 97 VAL A CA 1
ATOM 736 C C . VAL A 1 97 ? 9.736 11.775 -20.967 1.00 78.81 97 VAL A C 1
ATOM 738 O O . VAL A 1 97 ? 10.082 10.648 -20.602 1.00 78.81 97 VAL A O 1
ATOM 741 N N . GLU A 1 98 ? 8.610 12.355 -20.547 1.00 70.25 98 GLU A N 1
ATOM 742 C CA . GLU A 1 98 ? 7.705 11.763 -19.563 1.00 70.25 98 GLU A CA 1
ATOM 743 C C . GLU A 1 98 ? 7.361 10.306 -19.917 1.00 70.25 98 GLU A C 1
ATOM 745 O O . GLU A 1 98 ? 6.764 10.002 -20.952 1.00 70.25 98 GLU A O 1
ATOM 750 N N . THR A 1 99 ? 7.772 9.387 -19.042 1.00 77.69 99 THR A N 1
ATOM 751 C CA . THR A 1 99 ? 7.573 7.950 -19.218 1.00 77.69 99 THR A CA 1
ATOM 752 C C . THR A 1 99 ? 6.574 7.453 -18.186 1.00 77.69 99 THR A C 1
ATOM 754 O O . THR A 1 99 ? 6.801 7.554 -16.985 1.00 77.69 99 THR A O 1
ATOM 757 N N . ARG A 1 100 ? 5.479 6.852 -18.657 1.00 72.62 100 ARG A N 1
ATOM 758 C CA . ARG A 1 100 ? 4.368 6.399 -17.808 1.00 72.62 100 ARG A CA 1
ATOM 759 C C . ARG A 1 100 ? 4.742 5.273 -16.834 1.00 72.62 100 ARG A C 1
ATOM 761 O O . ARG A 1 100 ? 4.299 5.287 -15.692 1.00 72.62 100 ARG A O 1
ATOM 768 N N . ASN A 1 101 ? 5.543 4.303 -17.285 1.00 84.19 101 ASN A N 1
ATOM 769 C CA . ASN A 1 101 ? 5.882 3.093 -16.524 1.00 84.19 101 ASN A CA 1
ATOM 770 C C . ASN A 1 101 ? 7.409 2.947 -16.337 1.00 84.19 101 ASN A C 1
ATOM 772 O O . ASN A 1 101 ? 8.003 1.988 -16.851 1.00 84.19 101 ASN A O 1
ATOM 776 N N . PRO A 1 102 ? 8.066 3.861 -15.597 1.00 90.50 102 PRO A N 1
ATOM 777 C CA . PRO A 1 102 ? 9.527 3.941 -15.523 1.00 90.50 102 PRO A CA 1
ATOM 778 C C . PRO A 1 102 ? 10.164 2.655 -14.983 1.00 90.50 102 PRO A C 1
ATOM 780 O O . PRO A 1 102 ? 11.174 2.185 -15.505 1.00 90.50 102 PRO A O 1
ATOM 783 N N . TYR A 1 103 ? 9.527 2.002 -14.007 1.00 92.94 103 TYR A N 1
ATOM 784 C CA . TYR A 1 103 ? 10.053 0.765 -13.430 1.00 92.94 103 TYR A CA 1
ATOM 785 C C . TYR A 1 103 ? 10.070 -0.396 -14.447 1.00 92.94 103 TYR A C 1
ATOM 787 O O . TYR A 1 103 ? 11.066 -1.106 -14.600 1.00 92.94 103 TYR A O 1
ATOM 795 N N . SER A 1 104 ? 9.005 -0.559 -15.233 1.00 92.94 104 SER A N 1
ATOM 796 C CA . SER A 1 104 ? 8.977 -1.584 -16.285 1.00 92.94 104 SER A CA 1
ATOM 797 C C . SER A 1 104 ? 10.053 -1.350 -17.357 1.00 92.94 104 SER A C 1
ATOM 799 O O . SER A 1 104 ? 10.613 -2.313 -17.890 1.00 92.94 104 SER A O 1
ATOM 801 N N . VAL A 1 105 ? 10.391 -0.083 -17.631 1.00 93.31 105 VAL A N 1
ATOM 802 C CA . VAL A 1 105 ? 11.447 0.313 -18.572 1.00 93.31 105 VAL A CA 1
ATOM 803 C C . VAL A 1 105 ? 12.829 0.016 -17.999 1.00 93.31 105 VAL A C 1
ATOM 805 O O . VAL A 1 105 ? 13.660 -0.557 -18.704 1.00 93.31 105 VAL A O 1
ATOM 808 N N . ILE A 1 106 ? 13.066 0.304 -16.715 1.00 94.12 106 ILE A N 1
ATOM 809 C CA . ILE A 1 106 ? 14.297 -0.099 -16.014 1.00 94.12 106 ILE A CA 1
ATOM 810 C C . ILE A 1 106 ? 14.520 -1.602 -16.179 1.00 94.12 106 ILE A C 1
ATOM 812 O O . ILE A 1 106 ? 15.594 -2.028 -16.604 1.00 94.12 106 ILE A O 1
ATOM 816 N N . ALA A 1 107 ? 13.491 -2.408 -15.922 1.00 95.50 107 ALA A N 1
ATOM 817 C CA . ALA A 1 107 ? 13.574 -3.856 -16.058 1.00 95.50 107 ALA A CA 1
ATOM 818 C C . ALA A 1 107 ? 13.817 -4.299 -17.512 1.00 95.50 107 ALA A C 1
ATOM 820 O O . ALA A 1 107 ? 14.655 -5.171 -17.758 1.00 95.50 107 ALA A O 1
ATOM 821 N N . LEU A 1 108 ? 13.158 -3.657 -18.486 1.00 94.62 108 LEU A N 1
ATOM 822 C CA . LEU A 1 108 ? 13.374 -3.906 -19.914 1.00 94.62 108 LEU A CA 1
ATOM 823 C C . LEU A 1 108 ? 14.834 -3.660 -20.308 1.00 94.62 108 LEU A C 1
ATOM 825 O O . LEU A 1 108 ? 15.449 -4.496 -20.971 1.00 94.62 108 LEU A O 1
ATOM 829 N N . LYS A 1 109 ? 15.403 -2.529 -19.885 1.00 92.19 109 LYS A N 1
ATOM 830 C CA . LYS A 1 109 ? 16.784 -2.161 -20.210 1.00 92.19 109 LYS A CA 1
ATOM 831 C C . LYS A 1 109 ? 17.801 -2.960 -19.395 1.00 92.19 109 LYS A C 1
ATOM 833 O O . LYS A 1 109 ? 18.896 -3.201 -19.900 1.00 92.19 109 LYS A O 1
ATOM 838 N N . ALA A 1 110 ? 17.469 -3.420 -18.189 1.00 92.56 110 ALA A N 1
ATOM 839 C CA . ALA A 1 110 ? 18.354 -4.234 -17.357 1.00 92.56 110 ALA A CA 1
ATOM 840 C C . ALA A 1 110 ? 18.436 -5.687 -17.853 1.00 92.56 110 ALA A C 1
ATOM 842 O O . ALA A 1 110 ? 19.522 -6.165 -18.188 1.00 92.56 110 ALA A O 1
ATOM 843 N N . VAL A 1 111 ? 17.294 -6.373 -17.951 1.00 93.88 111 VAL A N 1
ATOM 844 C CA . VAL A 1 111 ? 17.216 -7.835 -18.149 1.00 93.88 111 VAL A CA 1
ATOM 845 C C . VAL A 1 111 ? 16.319 -8.270 -19.313 1.00 93.88 111 VAL A C 1
ATOM 847 O O . VAL A 1 111 ? 16.190 -9.461 -19.579 1.00 93.88 111 VAL A O 1
ATOM 850 N N . GLY A 1 112 ? 15.725 -7.324 -20.042 1.00 93.56 112 GLY A N 1
ATOM 851 C CA . GLY A 1 112 ? 14.920 -7.598 -21.231 1.00 93.56 112 GLY A CA 1
ATOM 852 C C . GLY A 1 112 ? 13.419 -7.727 -20.962 1.00 93.56 112 GLY A C 1
ATOM 853 O O . GLY A 1 112 ? 12.913 -7.436 -19.876 1.00 93.56 112 GLY A O 1
ATOM 854 N N . LYS A 1 113 ? 12.682 -8.158 -21.995 1.00 94.38 113 LYS A N 1
ATOM 855 C CA . LYS A 1 113 ? 11.205 -8.166 -22.018 1.00 94.38 113 LYS A CA 1
ATOM 856 C C . LYS A 1 113 ? 10.582 -8.994 -20.894 1.00 94.38 113 LYS A C 1
ATOM 858 O O . LYS A 1 113 ? 9.551 -8.601 -20.351 1.00 94.38 113 LYS A O 1
ATOM 863 N N . TRP A 1 114 ? 11.217 -10.108 -20.528 1.00 95.19 114 TRP A N 1
ATOM 864 C CA . TRP A 1 114 ? 10.735 -10.974 -19.453 1.00 95.19 114 TRP A CA 1
ATOM 865 C C . TRP A 1 114 ? 10.677 -10.234 -18.110 1.00 95.19 114 TRP A C 1
ATOM 867 O O . TRP A 1 114 ? 9.629 -10.218 -17.469 1.00 95.19 114 TRP A O 1
ATOM 877 N N . GLY A 1 115 ? 11.752 -9.534 -17.727 1.00 93.88 115 GLY A N 1
ATOM 878 C CA . GLY A 1 115 ? 11.775 -8.778 -16.471 1.00 93.88 115 GLY A CA 1
ATOM 879 C C . GLY A 1 115 ? 10.814 -7.591 -16.478 1.00 93.88 115 GLY A C 1
ATOM 880 O O . GLY A 1 115 ? 10.178 -7.316 -15.467 1.00 93.88 115 GLY A O 1
ATOM 881 N N . SER A 1 116 ? 10.652 -6.927 -17.626 1.00 94.25 116 SER A N 1
ATOM 882 C CA . SER A 1 116 ? 9.652 -5.864 -17.794 1.00 94.25 116 SER A CA 1
ATOM 883 C C . SER A 1 116 ? 8.225 -6.368 -17.559 1.00 94.25 116 SER A C 1
ATOM 885 O O . SER A 1 116 ? 7.462 -5.755 -16.813 1.00 94.25 116 SER A O 1
ATOM 887 N N . THR A 1 117 ? 7.899 -7.533 -18.126 1.00 93.12 117 THR A N 1
ATOM 888 C CA . THR A 1 117 ? 6.589 -8.180 -17.966 1.00 93.12 117 THR A CA 1
ATOM 889 C C . THR A 1 117 ? 6.355 -8.607 -16.518 1.00 93.12 117 THR A C 1
ATOM 891 O O . THR A 1 117 ? 5.276 -8.371 -15.978 1.00 93.12 117 THR A O 1
ATOM 894 N N . LEU A 1 118 ? 7.373 -9.181 -15.864 1.00 94.94 118 LEU A N 1
ATOM 895 C CA . LEU A 1 118 ? 7.315 -9.540 -14.447 1.00 94.94 118 LEU A CA 1
ATOM 896 C C . LEU A 1 118 ? 7.015 -8.312 -13.577 1.00 94.94 118 LEU A C 1
ATOM 898 O O . LEU A 1 118 ? 6.050 -8.328 -12.820 1.00 94.94 118 LEU A O 1
ATOM 902 N N . VAL A 1 119 ? 7.792 -7.234 -13.725 1.00 95.12 119 VAL A N 1
ATOM 903 C CA . VAL A 1 119 ? 7.610 -5.995 -12.949 1.00 95.12 119 VAL A CA 1
ATOM 904 C C . VAL A 1 119 ? 6.238 -5.379 -13.186 1.00 95.12 119 VAL A C 1
ATOM 906 O O . VAL A 1 119 ? 5.570 -5.012 -12.222 1.00 95.12 119 VAL A O 1
ATOM 909 N N . SER A 1 120 ? 5.793 -5.295 -14.442 1.00 92.81 120 SER A N 1
ATOM 910 C CA . SER A 1 120 ? 4.466 -4.771 -14.778 1.00 92.81 120 SER A CA 1
ATOM 911 C C . SER A 1 120 ? 3.361 -5.578 -14.088 1.00 92.81 120 SER A C 1
ATOM 913 O O . SER A 1 120 ? 2.513 -4.999 -13.412 1.00 92.81 120 SER A O 1
ATOM 915 N N . ASN A 1 121 ? 3.419 -6.912 -14.144 1.00 93.56 121 ASN A N 1
ATOM 916 C CA . ASN A 1 121 ? 2.445 -7.771 -13.467 1.00 93.56 121 ASN A CA 1
ATOM 917 C C . ASN A 1 121 ? 2.506 -7.660 -11.936 1.00 93.56 121 ASN A C 1
ATOM 919 O O . ASN A 1 121 ? 1.456 -7.627 -11.295 1.00 93.56 121 ASN A O 1
ATOM 923 N N . CYS A 1 122 ? 3.697 -7.537 -11.343 1.00 94.75 122 CYS A N 1
ATOM 924 C CA . CYS A 1 122 ? 3.833 -7.302 -9.906 1.00 94.75 122 CYS A CA 1
ATOM 925 C C . CYS A 1 122 ? 3.206 -5.968 -9.485 1.00 94.75 122 CYS A C 1
ATOM 927 O O . CYS A 1 122 ? 2.473 -5.934 -8.503 1.00 94.75 122 CYS A O 1
ATOM 929 N N . ILE A 1 123 ? 3.441 -4.888 -10.236 1.00 92.81 123 ILE A N 1
ATOM 930 C CA . ILE A 1 123 ? 2.846 -3.572 -9.956 1.00 92.81 123 ILE A CA 1
ATOM 931 C C . ILE A 1 123 ? 1.321 -3.625 -10.109 1.00 92.81 123 ILE A C 1
ATOM 933 O O . ILE A 1 123 ? 0.612 -3.135 -9.232 1.00 92.81 123 ILE A O 1
ATOM 937 N N . ARG A 1 124 ? 0.802 -4.266 -11.167 1.00 92.06 124 ARG A N 1
ATOM 938 C CA . ARG A 1 124 ? -0.646 -4.466 -11.370 1.00 92.06 124 ARG A CA 1
ATOM 939 C C . ARG A 1 124 ? -1.282 -5.184 -10.187 1.00 92.06 124 ARG A C 1
ATOM 941 O O . ARG A 1 124 ? -2.289 -4.717 -9.665 1.00 92.06 124 ARG A O 1
ATOM 948 N N . PHE A 1 125 ? -0.682 -6.292 -9.755 1.00 94.12 125 PHE A N 1
ATOM 949 C CA . PHE A 1 125 ? -1.175 -7.071 -8.624 1.00 94.12 125 PHE A CA 1
ATOM 950 C C . PHE A 1 125 ? -1.119 -6.272 -7.316 1.00 94.12 125 PHE A C 1
ATOM 952 O O . PHE A 1 125 ? -2.097 -6.253 -6.572 1.00 94.12 125 PHE A O 1
ATOM 959 N N . THR A 1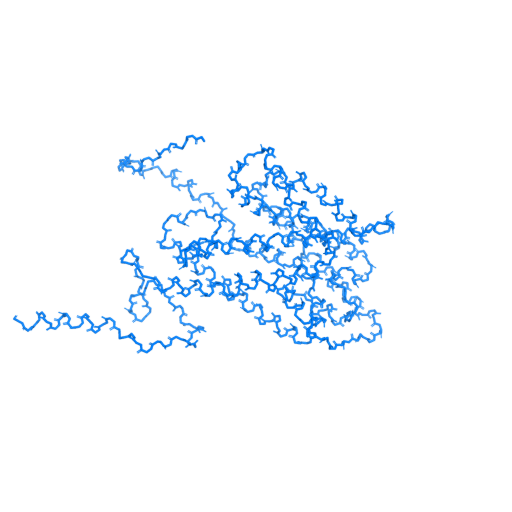 126 ? -0.024 -5.545 -7.071 1.00 92.50 126 THR A N 1
ATOM 960 C CA . THR A 1 126 ? 0.119 -4.678 -5.895 1.00 92.50 126 THR A CA 1
ATOM 961 C C . THR A 1 126 ? -0.965 -3.608 -5.840 1.00 92.50 126 THR A C 1
ATOM 963 O O . THR A 1 126 ? -1.636 -3.470 -4.821 1.00 92.50 126 THR A O 1
ATOM 966 N N . LEU A 1 127 ? -1.164 -2.862 -6.927 1.00 92.06 127 LEU A N 1
ATOM 967 C CA . LEU A 1 127 ? -2.151 -1.783 -6.970 1.00 92.06 127 LEU A CA 1
ATOM 968 C C . LEU A 1 127 ? -3.589 -2.323 -6.921 1.00 92.06 127 LEU A C 1
ATOM 970 O O . LEU A 1 127 ? -4.454 -1.707 -6.303 1.00 92.06 127 LEU A O 1
ATOM 974 N N . PHE A 1 128 ? -3.846 -3.494 -7.516 1.00 94.69 128 PHE A N 1
ATOM 975 C CA . PHE A 1 128 ? -5.140 -4.168 -7.405 1.00 94.69 128 PHE A CA 1
ATOM 976 C C . PHE A 1 128 ? -5.455 -4.556 -5.950 1.00 94.69 128 PHE A C 1
ATOM 978 O O . PHE A 1 128 ? -6.544 -4.279 -5.440 1.00 94.69 128 PHE A O 1
ATOM 985 N N . GLY A 1 129 ? -4.486 -5.166 -5.264 1.00 93.50 129 GLY A N 1
ATOM 986 C CA . GLY A 1 129 ? -4.621 -5.546 -3.863 1.00 93.50 129 GLY A CA 1
ATOM 987 C C . GLY A 1 129 ? -4.766 -4.338 -2.937 1.00 93.50 129 GLY A C 1
ATOM 988 O O . GLY A 1 129 ? -5.658 -4.327 -2.092 1.00 93.50 129 GLY A O 1
ATOM 989 N N . ALA A 1 130 ? -3.965 -3.288 -3.147 1.00 91.19 130 ALA A N 1
ATOM 990 C CA . ALA A 1 130 ? -4.069 -2.032 -2.404 1.00 91.19 130 ALA A CA 1
ATOM 991 C C . ALA A 1 130 ? -5.453 -1.382 -2.570 1.00 91.19 130 ALA A C 1
ATOM 993 O O . ALA A 1 130 ? -6.087 -1.041 -1.576 1.00 91.19 130 ALA A O 1
ATOM 994 N N . GLY A 1 131 ? -5.974 -1.302 -3.802 1.00 93.00 131 GLY A N 1
ATOM 995 C CA . GLY A 1 131 ? -7.325 -0.794 -4.057 1.00 93.00 131 GLY A CA 1
ATOM 996 C C . GLY A 1 131 ? -8.414 -1.600 -3.337 1.00 93.00 131 GLY A C 1
ATOM 997 O O . GLY A 1 131 ? -9.327 -1.022 -2.751 1.00 93.00 131 GLY A O 1
ATOM 998 N N . THR A 1 132 ? -8.279 -2.929 -3.300 1.00 94.56 132 THR A N 1
ATOM 999 C CA . THR A 1 132 ? -9.206 -3.806 -2.562 1.00 94.56 132 THR A CA 1
ATOM 1000 C C . THR A 1 132 ? -9.153 -3.542 -1.052 1.00 94.56 132 THR A C 1
ATOM 1002 O O . THR A 1 132 ? -10.194 -3.425 -0.405 1.00 94.56 132 THR A O 1
ATOM 1005 N N . VAL A 1 133 ? -7.949 -3.393 -0.485 1.00 92.50 133 VAL A N 1
ATOM 1006 C CA . VAL A 1 133 ? -7.751 -3.054 0.936 1.00 92.50 133 VAL A CA 1
ATOM 1007 C C . VAL A 1 133 ? -8.354 -1.690 1.269 1.00 92.50 133 VAL A C 1
ATOM 1009 O O . VAL A 1 133 ? -9.022 -1.564 2.292 1.00 92.50 133 VAL A O 1
ATOM 1012 N N . TYR A 1 134 ? -8.178 -0.684 0.409 1.00 92.50 134 TYR A N 1
ATOM 1013 C CA . TYR A 1 134 ? -8.734 0.653 0.633 1.00 92.50 134 TYR A CA 1
ATOM 1014 C C . TYR A 1 134 ? -10.265 0.627 0.679 1.00 92.50 134 TYR A C 1
ATOM 1016 O O . TYR A 1 134 ? -10.846 1.182 1.608 1.00 92.50 134 TYR A O 1
ATOM 1024 N N . LEU A 1 135 ? -10.916 -0.093 -0.242 1.00 93.31 135 LEU A N 1
ATOM 1025 C CA . LEU A 1 135 ? -12.372 -0.275 -0.218 1.00 93.31 135 LEU A CA 1
ATOM 1026 C C . LEU A 1 135 ? -12.857 -0.983 1.057 1.00 93.31 135 LEU A C 1
ATOM 1028 O O . LEU A 1 135 ? -13.838 -0.547 1.662 1.00 93.31 135 LEU A O 1
ATOM 1032 N N . LEU A 1 136 ? -12.173 -2.050 1.488 1.00 93.62 136 LEU A N 1
ATOM 1033 C CA . LEU A 1 136 ? -12.516 -2.770 2.722 1.00 93.62 136 LEU A CA 1
ATOM 1034 C C . LEU A 1 136 ? -12.382 -1.875 3.960 1.00 93.62 136 LEU A C 1
ATOM 1036 O O . LEU A 1 136 ? -13.273 -1.861 4.810 1.00 93.62 136 LEU A O 1
ATOM 1040 N N . LEU A 1 137 ? -11.297 -1.104 4.055 1.00 91.81 137 LEU A N 1
ATOM 1041 C CA . LEU A 1 137 ? -11.072 -0.179 5.164 1.00 91.81 137 LEU A CA 1
ATOM 1042 C C . LEU A 1 137 ? -12.113 0.947 5.177 1.00 91.81 137 LEU A C 1
ATOM 1044 O O . LEU A 1 137 ? -12.673 1.238 6.235 1.00 91.81 137 LEU A O 1
ATOM 1048 N N . SER A 1 138 ? -12.440 1.527 4.015 1.00 92.19 138 SER A N 1
ATOM 1049 C CA . SER A 1 138 ? -13.526 2.505 3.891 1.00 92.19 138 SER A CA 1
ATOM 1050 C C . SER A 1 138 ? -14.854 1.933 4.389 1.00 92.19 138 SER A C 1
ATOM 1052 O O . SER A 1 138 ? -15.542 2.589 5.169 1.00 92.19 138 SER A O 1
ATOM 1054 N N . ALA A 1 139 ? -15.195 0.701 4.002 1.00 93.50 139 ALA A N 1
ATOM 1055 C CA . ALA A 1 139 ? -16.426 0.041 4.430 1.00 93.50 139 ALA A CA 1
ATOM 1056 C C . ALA A 1 139 ? -16.491 -0.179 5.945 1.00 93.50 139 ALA A C 1
ATOM 1058 O O . ALA A 1 139 ? -17.508 0.127 6.565 1.00 93.50 139 ALA A O 1
ATOM 1059 N N . GLN A 1 140 ? -15.401 -0.650 6.553 1.00 92.50 140 GLN A N 1
ATOM 1060 C CA . GLN A 1 140 ? -15.321 -0.863 8.001 1.00 92.50 140 GLN A CA 1
ATOM 1061 C C . GLN A 1 140 ? -15.446 0.447 8.788 1.00 92.50 140 GLN A C 1
ATOM 1063 O O . GLN A 1 140 ? -16.171 0.511 9.783 1.00 92.50 140 GLN A O 1
ATOM 1068 N N . ILE A 1 141 ? -14.773 1.507 8.335 1.00 91.62 141 ILE A N 1
ATOM 1069 C CA . ILE A 1 141 ? -14.807 2.814 8.999 1.00 91.62 141 ILE A CA 1
ATOM 1070 C C . ILE A 1 141 ? -16.197 3.449 8.870 1.00 91.62 141 ILE A C 1
ATOM 1072 O O . ILE A 1 141 ? -16.755 3.909 9.866 1.00 91.62 141 ILE A O 1
ATOM 1076 N N . ILE A 1 142 ? -16.794 3.421 7.674 1.00 92.31 142 ILE A N 1
ATOM 1077 C CA . ILE A 1 142 ? -18.140 3.964 7.435 1.00 92.31 142 ILE A CA 1
ATOM 1078 C C . ILE A 1 142 ? -19.196 3.186 8.227 1.00 92.31 142 ILE A C 1
ATOM 1080 O O . ILE A 1 142 ? -20.069 3.801 8.839 1.00 92.31 142 ILE A O 1
ATOM 1084 N N . GLN A 1 143 ? -19.095 1.855 8.292 1.00 92.31 143 GLN A N 1
ATOM 1085 C CA . GLN A 1 143 ? -19.972 1.047 9.139 1.00 92.31 143 GLN A CA 1
ATOM 1086 C C . GLN A 1 143 ? -19.853 1.452 10.615 1.00 92.31 143 GLN A C 1
ATOM 1088 O O . GLN A 1 143 ? -20.870 1.581 11.295 1.00 92.31 143 GLN A O 1
ATOM 1093 N N . SER A 1 144 ? -18.629 1.653 11.119 1.00 89.75 14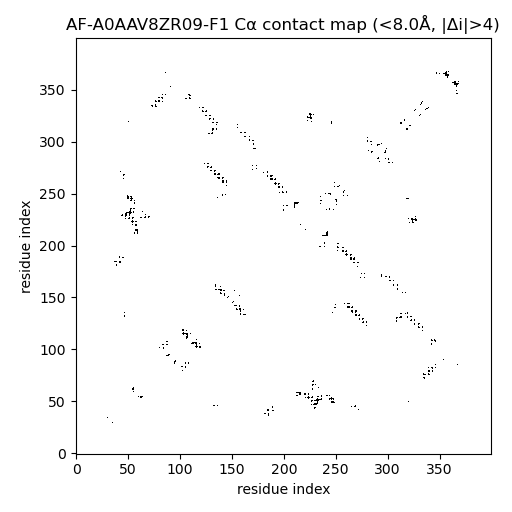4 SER A N 1
ATOM 1094 C CA . SER A 1 144 ? -18.394 2.056 12.511 1.00 89.75 144 SER A CA 1
ATOM 1095 C C . SER A 1 144 ? -19.063 3.398 12.837 1.00 89.75 144 SER A C 1
ATOM 1097 O O . SER A 1 144 ? -19.757 3.506 13.852 1.00 89.75 144 SER A O 1
ATOM 1099 N N . LEU A 1 145 ? -18.941 4.374 11.928 1.00 90.44 145 LEU A N 1
ATOM 1100 C CA . LEU A 1 145 ? -19.571 5.695 12.027 1.00 90.44 145 LEU A CA 1
ATOM 1101 C C . LEU A 1 145 ? -21.104 5.626 11.985 1.00 90.44 145 LEU A C 1
ATOM 1103 O O . LEU A 1 145 ? -21.788 6.267 12.781 1.00 90.44 145 LEU A O 1
ATOM 1107 N N . LEU A 1 146 ? -21.661 4.828 11.072 1.00 90.06 146 LEU A N 1
ATOM 1108 C CA . LEU A 1 146 ? -23.109 4.735 10.860 1.00 90.06 146 LEU A CA 1
ATOM 1109 C C . LEU A 1 146 ? -23.809 3.735 11.783 1.00 90.06 146 LEU A C 1
ATOM 1111 O O . LEU A 1 146 ? -25.035 3.640 11.753 1.00 90.06 146 LEU A O 1
ATOM 1115 N N . ARG A 1 147 ? -23.073 3.027 12.647 1.00 87.19 147 ARG A N 1
ATOM 1116 C CA . ARG A 1 147 ? -23.626 1.996 13.538 1.00 87.19 147 ARG A CA 1
ATOM 1117 C C . ARG A 1 147 ? -24.765 2.504 14.426 1.00 87.19 147 ARG A C 1
ATOM 1119 O O . ARG A 1 147 ? -25.680 1.746 14.723 1.00 87.19 147 ARG A O 1
ATOM 1126 N N . ASN A 1 148 ? -24.709 3.771 14.838 1.00 83.88 148 ASN A N 1
ATOM 1127 C CA . ASN A 1 148 ? -25.734 4.386 15.688 1.00 83.88 148 ASN A CA 1
ATOM 1128 C C . ASN A 1 148 ? -26.982 4.826 14.896 1.00 83.88 148 ASN A C 1
ATOM 1130 O O . ASN A 1 148 ? -28.039 5.010 15.488 1.00 83.88 148 ASN A O 1
ATOM 1134 N N . VAL A 1 149 ? -26.862 5.002 13.575 1.00 87.25 149 VAL A N 1
ATOM 1135 C CA . VAL A 1 149 ? -27.961 5.419 12.687 1.00 87.25 149 VAL A CA 1
ATOM 1136 C C . VAL A 1 149 ? -28.646 4.200 12.071 1.00 87.25 149 VAL A C 1
ATOM 1138 O O . VAL A 1 149 ? -29.871 4.141 12.016 1.00 87.25 149 VAL A O 1
ATOM 1141 N N . VAL A 1 150 ? -27.865 3.207 11.628 1.00 85.62 150 VAL A N 1
ATOM 1142 C CA . VAL A 1 150 ? -28.366 1.993 10.968 1.00 85.62 150 VAL A CA 1
ATOM 1143 C C . VAL A 1 150 ? -27.742 0.741 11.611 1.00 85.62 150 VAL A C 1
ATOM 1145 O O . VAL A 1 150 ? -26.719 0.239 11.137 1.00 85.62 150 VAL A O 1
ATOM 1148 N N . PRO A 1 151 ? -28.340 0.211 12.697 1.00 76.25 151 PRO A N 1
ATOM 1149 C CA . PRO A 1 151 ? -27.673 -0.763 13.568 1.00 76.25 151 PRO A CA 1
ATOM 1150 C C . PRO A 1 151 ? -27.550 -2.209 13.042 1.00 76.25 151 PRO A C 1
ATOM 1152 O O . PRO A 1 151 ? -26.890 -3.013 13.692 1.00 76.25 151 PRO A O 1
ATOM 1155 N N . ASN A 1 152 ? -28.098 -2.563 11.873 1.00 82.38 152 ASN A N 1
ATOM 1156 C CA . ASN A 1 152 ? -28.208 -3.970 11.429 1.00 82.38 152 ASN A CA 1
ATOM 1157 C C . ASN A 1 152 ? -27.526 -4.298 10.088 1.00 82.38 152 ASN A C 1
ATOM 1159 O O . ASN A 1 152 ? -27.795 -5.343 9.501 1.00 82.38 152 ASN A O 1
ATOM 1163 N N . ILE A 1 153 ? -26.655 -3.424 9.580 1.00 86.12 153 ILE A N 1
ATOM 1164 C CA . ILE A 1 153 ? -25.968 -3.650 8.300 1.00 86.12 153 ILE A CA 1
ATOM 1165 C C . ILE A 1 153 ? -24.544 -4.186 8.531 1.00 86.12 153 ILE A C 1
ATOM 1167 O O . ILE A 1 153 ? -23.771 -3.618 9.309 1.00 86.12 153 ILE A O 1
ATOM 1171 N N . SER A 1 154 ? -24.191 -5.281 7.843 1.00 87.06 154 SER A N 1
ATOM 1172 C CA . SER A 1 154 ? -22.855 -5.892 7.883 1.00 87.06 154 SER A CA 1
ATOM 1173 C C . SER A 1 154 ? -21.815 -5.083 7.097 1.00 87.06 154 SER A C 1
ATOM 1175 O O . SER A 1 154 ? -22.150 -4.340 6.172 1.00 87.06 154 SER A O 1
ATOM 1177 N N . SER A 1 155 ? -20.534 -5.254 7.435 1.00 84.00 155 SER A N 1
ATOM 1178 C CA . SER A 1 155 ? -19.404 -4.632 6.725 1.00 84.00 155 SER A CA 1
ATOM 1179 C C . SER A 1 155 ? -19.386 -4.980 5.234 1.00 84.00 155 SER A C 1
ATOM 1181 O O . SER A 1 155 ? -19.083 -4.114 4.418 1.00 84.00 155 SER A O 1
ATOM 1183 N N . CYS A 1 156 ? -19.758 -6.211 4.874 1.00 89.38 156 CYS A N 1
ATOM 1184 C CA . CYS A 1 156 ? -19.852 -6.679 3.489 1.00 89.38 156 CYS A CA 1
ATOM 1185 C C . CYS A 1 156 ? -20.877 -5.869 2.679 1.00 89.38 156 CYS A C 1
ATOM 1187 O O . CYS A 1 156 ? -20.595 -5.402 1.579 1.00 89.38 156 CYS A O 1
ATOM 1189 N N . LEU A 1 157 ? -22.056 -5.586 3.248 1.00 91.81 157 LEU A N 1
ATOM 1190 C CA . LEU A 1 157 ? -23.043 -4.777 2.530 1.00 91.81 157 LEU A CA 1
ATOM 1191 C C . LEU A 1 157 ? -22.576 -3.322 2.365 1.00 91.81 157 LEU A C 1
ATOM 1193 O O . LEU A 1 157 ? -22.759 -2.750 1.292 1.00 91.81 157 LEU A O 1
ATOM 1197 N N . TYR A 1 158 ? -21.920 -2.733 3.373 1.00 92.00 158 TYR A N 1
ATOM 1198 C CA . TYR A 1 158 ? -21.289 -1.413 3.218 1.00 92.00 158 TYR A CA 1
ATOM 1199 C C . TYR A 1 158 ? -20.218 -1.411 2.125 1.00 92.00 158 TYR A C 1
ATOM 1201 O O . TYR A 1 158 ? -20.152 -0.467 1.339 1.00 92.00 158 TYR A O 1
ATOM 1209 N N . PHE A 1 159 ? -19.418 -2.474 2.039 1.00 93.19 159 PHE A N 1
ATOM 1210 C CA . PHE A 1 159 ? -18.421 -2.652 0.990 1.00 93.19 159 PHE A CA 1
ATOM 1211 C C . PHE A 1 159 ? -19.061 -2.681 -0.403 1.00 93.19 159 PHE A C 1
ATOM 1213 O O . PHE A 1 159 ? -18.635 -1.918 -1.271 1.00 93.19 159 PHE A O 1
ATOM 1220 N N . LEU A 1 160 ? -20.135 -3.455 -0.598 1.00 94.25 160 LEU A N 1
ATOM 1221 C CA . LEU A 1 160 ? -20.893 -3.467 -1.853 1.00 94.25 160 LEU A CA 1
ATOM 1222 C C . LEU A 1 160 ? -21.479 -2.095 -2.196 1.00 94.25 160 LEU A C 1
ATOM 1224 O O . LEU A 1 160 ? -21.335 -1.642 -3.330 1.00 94.25 160 LEU A O 1
ATOM 1228 N N . ILE A 1 161 ? -22.103 -1.414 -1.230 1.00 93.44 161 ILE A N 1
ATOM 1229 C CA . ILE A 1 161 ? -22.694 -0.084 -1.438 1.00 93.44 161 ILE A CA 1
ATOM 1230 C C . ILE A 1 161 ? -21.620 0.908 -1.897 1.00 93.44 161 ILE A C 1
ATOM 1232 O O . ILE A 1 161 ? -21.795 1.582 -2.911 1.00 93.44 161 ILE A O 1
ATOM 1236 N N . ILE A 1 162 ? -20.491 0.977 -1.187 1.00 93.25 162 ILE A N 1
ATOM 1237 C CA . ILE A 1 162 ? -19.393 1.893 -1.518 1.00 93.25 162 ILE A CA 1
ATOM 1238 C C . ILE A 1 162 ? -18.808 1.552 -2.889 1.00 93.25 162 ILE A C 1
ATOM 1240 O O . ILE A 1 162 ? -18.629 2.448 -3.712 1.00 93.25 162 ILE A O 1
ATOM 1244 N N . ALA A 1 163 ? -18.552 0.274 -3.173 1.00 93.81 163 ALA A N 1
ATOM 1245 C CA . ALA A 1 163 ? -17.984 -0.141 -4.449 1.00 93.81 163 ALA A CA 1
ATOM 1246 C C . ALA A 1 163 ? -18.918 0.195 -5.627 1.00 93.81 163 ALA A C 1
ATOM 1248 O O . ALA A 1 163 ? -18.467 0.767 -6.619 1.00 93.81 163 ALA A O 1
ATOM 1249 N N . VAL A 1 164 ? -20.224 -0.070 -5.501 1.00 93.50 164 VAL A N 1
ATOM 1250 C CA . VAL A 1 164 ? -21.228 0.283 -6.521 1.00 93.50 164 VAL A CA 1
ATOM 1251 C C . VAL A 1 164 ? -21.299 1.793 -6.738 1.00 93.50 164 VAL A C 1
ATOM 1253 O O . VAL A 1 164 ? -21.338 2.235 -7.885 1.00 93.50 164 VAL A O 1
ATOM 1256 N N . CYS A 1 165 ? -21.246 2.593 -5.672 1.00 93.19 165 CYS A N 1
ATOM 1257 C CA . CYS A 1 165 ? -21.207 4.053 -5.778 1.00 93.19 165 CYS A CA 1
ATOM 1258 C C . CYS A 1 165 ? -19.934 4.567 -6.473 1.00 93.19 165 CYS A C 1
ATOM 1260 O O . CYS A 1 165 ? -19.986 5.572 -7.182 1.00 93.19 165 CYS A O 1
ATOM 1262 N N . LEU A 1 166 ? -18.793 3.892 -6.296 1.00 92.50 166 LEU A N 1
ATOM 1263 C CA . LEU A 1 166 ? -17.510 4.315 -6.864 1.00 92.50 166 LEU A CA 1
ATOM 1264 C C . LEU A 1 166 ? -17.280 3.840 -8.304 1.00 92.50 166 LEU A C 1
ATOM 1266 O O . LEU A 1 166 ? -16.539 4.498 -9.032 1.00 92.50 166 LEU A O 1
ATOM 1270 N N . ILE A 1 167 ? -17.930 2.767 -8.763 1.00 92.50 167 ILE A N 1
ATOM 1271 C CA . ILE A 1 167 ? -17.801 2.271 -10.147 1.00 92.50 167 ILE A CA 1
ATOM 1272 C C . ILE A 1 167 ? -18.093 3.363 -11.200 1.00 92.50 167 ILE A C 1
ATOM 1274 O O . ILE A 1 167 ? -17.256 3.554 -12.087 1.00 92.50 167 ILE A O 1
ATOM 1278 N N . PRO A 1 168 ? -19.201 4.131 -11.124 1.00 91.12 168 PRO A N 1
ATOM 1279 C CA . PRO A 1 168 ? -19.450 5.230 -12.056 1.00 91.12 168 PRO A CA 1
ATOM 1280 C C . PRO A 1 168 ? -18.364 6.309 -12.006 1.00 91.12 168 PRO A C 1
ATOM 1282 O O . PRO A 1 168 ? -17.967 6.844 -13.042 1.00 91.12 168 PRO A O 1
ATOM 1285 N N . VAL A 1 169 ? -17.835 6.597 -10.810 1.00 89.56 169 VAL A N 1
ATOM 1286 C CA . VAL A 1 169 ? -16.749 7.569 -10.614 1.00 89.56 169 VAL A CA 1
ATOM 1287 C C . VAL A 1 169 ? -15.467 7.084 -11.292 1.00 89.56 169 VAL A C 1
ATOM 1289 O O . VAL A 1 169 ? -14.766 7.874 -11.922 1.00 89.56 169 VAL A O 1
ATOM 1292 N N . MET A 1 170 ? -15.196 5.776 -11.263 1.00 89.00 170 MET A N 1
ATOM 1293 C CA . MET A 1 170 ? -14.057 5.182 -11.963 1.00 89.00 170 MET A CA 1
ATOM 1294 C C . MET A 1 170 ? -14.147 5.335 -13.482 1.00 89.00 170 MET A C 1
ATOM 1296 O O . MET A 1 170 ? -13.110 5.327 -14.139 1.00 89.00 170 MET A O 1
ATOM 1300 N N . TRP A 1 171 ? -15.333 5.467 -14.084 1.00 88.31 171 TRP A N 1
ATOM 1301 C CA . TRP A 1 171 ? -15.442 5.650 -15.539 1.00 88.31 171 TRP A CA 1
ATOM 1302 C C . TRP A 1 171 ? -14.903 7.000 -16.007 1.00 88.31 171 TRP A C 1
ATOM 1304 O O . TRP A 1 171 ? -14.462 7.127 -17.155 1.00 88.31 171 TRP A O 1
ATOM 1314 N N . LEU A 1 172 ? -14.906 7.996 -15.122 1.00 80.88 172 LEU A N 1
ATOM 1315 C CA . LEU A 1 172 ? -14.398 9.321 -15.427 1.00 80.88 172 LEU A CA 1
ATOM 1316 C C . LEU A 1 172 ? -12.883 9.273 -15.656 1.00 80.88 172 LEU A C 1
ATOM 1318 O O . LEU A 1 172 ? -12.131 8.503 -15.051 1.00 80.88 172 LEU A O 1
ATOM 1322 N N . SER A 1 173 ? -12.412 10.107 -16.581 1.00 64.94 173 SER A N 1
ATOM 1323 C CA . SER A 1 173 ? -10.984 10.389 -16.663 1.00 64.94 173 SER A CA 1
ATOM 1324 C C . SER A 1 173 ? -10.561 11.159 -15.426 1.00 64.94 173 SER A C 1
ATOM 1326 O O . SER A 1 173 ? -11.096 12.226 -15.151 1.00 64.94 173 SER A O 1
ATOM 1328 N N . SER A 1 174 ? -9.581 10.584 -14.730 1.00 65.19 174 SER A N 1
ATOM 1329 C CA . SER A 1 174 ? -8.673 11.230 -13.786 1.00 65.19 174 SER A CA 1
ATOM 1330 C C . SER A 1 174 ? -8.539 12.734 -14.120 1.00 65.19 174 SER A C 1
ATOM 1332 O O . SER A 1 174 ? -8.071 13.050 -15.222 1.00 65.19 174 SER A O 1
ATOM 1334 N N . PRO A 1 175 ? -9.028 13.655 -13.261 1.00 54.91 175 PRO A N 1
ATOM 1335 C CA . PRO A 1 175 ? -8.874 15.091 -13.483 1.00 54.91 175 PRO A CA 1
ATOM 1336 C C . PRO A 1 175 ? -7.391 15.440 -13.629 1.00 54.91 175 PRO A C 1
ATOM 1338 O O . PRO A 1 175 ? -6.550 14.877 -12.940 1.00 54.91 175 PRO A O 1
ATOM 1341 N N . LYS A 1 176 ? -7.050 16.357 -14.538 1.00 53.50 176 LYS A N 1
ATOM 1342 C CA . LYS A 1 176 ? -5.643 16.699 -14.816 1.00 53.50 176 LYS A CA 1
ATOM 1343 C C . LYS A 1 176 ? -4.896 17.247 -13.585 1.00 53.50 176 LYS A C 1
ATOM 1345 O O . LYS A 1 176 ? -3.681 17.109 -13.534 1.00 53.50 176 LYS A O 1
ATOM 1350 N N . ASP A 1 177 ? -5.615 17.751 -12.576 1.00 57.00 177 ASP A N 1
ATOM 1351 C CA . ASP A 1 177 ? -5.050 18.365 -11.370 1.00 57.00 177 ASP A CA 1
ATOM 1352 C C . ASP A 1 177 ? -5.409 17.585 -10.090 1.00 57.00 177 ASP A C 1
ATOM 1354 O O . ASP A 1 177 ? -6.315 17.948 -9.338 1.00 57.00 177 ASP A O 1
ATOM 1358 N N . PHE A 1 178 ? -4.671 16.508 -9.799 1.00 65.44 178 PHE A N 1
ATOM 1359 C CA . PHE A 1 178 ? -4.789 15.784 -8.518 1.00 65.44 178 PHE A CA 1
ATOM 1360 C C . PHE A 1 178 ? -4.181 16.532 -7.334 1.00 65.44 178 PHE A C 1
ATOM 1362 O O . PHE A 1 178 ? -4.374 16.114 -6.198 1.00 65.44 178 PHE A O 1
ATOM 1369 N N . THR A 1 179 ? -3.471 17.635 -7.561 1.00 69.25 179 THR A N 1
ATOM 1370 C CA . THR A 1 179 ? -2.729 18.353 -6.517 1.00 69.25 179 THR A CA 1
ATOM 1371 C C . THR A 1 179 ? -3.626 18.780 -5.354 1.00 69.25 179 THR A C 1
ATOM 1373 O O . THR A 1 179 ? -3.242 18.609 -4.201 1.00 69.25 179 THR A O 1
ATOM 1376 N N . LEU A 1 180 ? -4.842 19.269 -5.627 1.00 76.06 180 LEU A N 1
ATOM 1377 C CA . LEU A 1 180 ? -5.786 19.665 -4.575 1.00 76.06 180 LEU A CA 1
ATOM 1378 C C . LEU A 1 180 ? -6.294 18.458 -3.774 1.00 76.06 180 LEU A C 1
ATOM 1380 O O . LEU A 1 180 ? -6.316 18.497 -2.546 1.00 76.06 180 LEU A O 1
ATOM 1384 N N . VAL A 1 181 ? -6.667 17.378 -4.466 1.00 76.06 181 VAL A N 1
ATOM 1385 C CA . VAL A 1 181 ? -7.147 16.139 -3.834 1.00 76.06 181 VAL A CA 1
ATOM 1386 C C . VAL A 1 181 ? -6.034 15.491 -3.011 1.00 76.06 181 VAL A C 1
ATOM 1388 O O . VAL A 1 181 ? -6.266 15.095 -1.875 1.00 76.06 181 VAL A O 1
ATOM 1391 N N . GLY A 1 182 ? -4.810 15.455 -3.540 1.00 73.44 182 GLY A N 1
ATOM 1392 C CA . GLY A 1 182 ? -3.632 14.956 -2.838 1.00 73.44 182 GLY A CA 1
ATOM 1393 C C . GLY A 1 182 ? -3.292 15.787 -1.601 1.00 73.44 182 GLY A C 1
ATOM 1394 O O . GLY A 1 182 ? -2.973 15.223 -0.559 1.00 73.44 182 GLY A O 1
ATOM 1395 N N . LEU A 1 183 ? -3.383 17.123 -1.676 1.00 78.69 183 LEU A N 1
ATOM 1396 C CA . LEU A 1 183 ? -3.116 17.996 -0.524 1.00 78.69 183 LEU A CA 1
ATOM 1397 C C . LEU A 1 183 ? -4.179 17.810 0.563 1.00 78.69 183 LEU A C 1
ATOM 1399 O O . LEU A 1 183 ? -3.840 17.704 1.742 1.00 78.69 183 LEU A O 1
ATOM 1403 N N . GLY A 1 184 ? -5.450 17.710 0.163 1.00 81.38 184 GLY A N 1
ATOM 1404 C CA . GLY A 1 184 ? -6.552 17.386 1.067 1.00 81.38 184 GLY A CA 1
ATOM 1405 C C . GLY A 1 184 ? -6.368 16.023 1.735 1.00 81.38 184 GLY A C 1
ATOM 1406 O O . GLY A 1 184 ? -6.544 15.910 2.947 1.00 81.38 184 GLY A O 1
ATOM 1407 N N . ALA A 1 185 ? -5.929 15.016 0.973 1.00 78.56 185 ALA A N 1
ATOM 1408 C CA . ALA A 1 185 ? -5.635 13.683 1.484 1.00 78.56 185 ALA A CA 1
ATOM 1409 C C . ALA A 1 185 ? -4.528 13.717 2.550 1.00 78.56 185 ALA A C 1
ATOM 1411 O O . ALA A 1 185 ? -4.749 13.207 3.646 1.00 78.56 185 ALA A O 1
ATOM 1412 N N . ILE A 1 186 ? -3.394 14.384 2.294 1.00 77.31 186 ILE A N 1
ATOM 1413 C CA . ILE A 1 186 ? -2.317 14.529 3.292 1.00 77.31 186 ILE A CA 1
ATOM 1414 C C . ILE A 1 186 ? -2.847 15.183 4.570 1.00 77.31 186 ILE A C 1
ATOM 1416 O O . ILE A 1 186 ? -2.618 14.668 5.664 1.00 77.31 186 ILE A O 1
ATOM 1420 N N . LEU A 1 187 ? -3.560 16.306 4.440 1.00 84.00 187 LEU A N 1
ATOM 1421 C CA . LEU A 1 187 ? -4.081 17.036 5.593 1.00 84.00 187 LEU A CA 1
ATOM 1422 C C . LEU A 1 187 ? -5.032 16.160 6.416 1.00 84.00 187 LEU A C 1
ATOM 1424 O O . LEU A 1 187 ? -4.901 16.098 7.638 1.00 84.00 187 LEU A O 1
ATOM 1428 N N . SER A 1 188 ? -5.943 15.440 5.753 1.00 84.75 188 SER A N 1
ATOM 1429 C CA . SER A 1 188 ? -6.871 14.527 6.424 1.00 84.75 188 SER A CA 1
ATOM 1430 C C . SER A 1 188 ? -6.150 13.401 7.166 1.00 84.75 188 SER A C 1
ATOM 1432 O O . SER A 1 188 ? -6.485 13.136 8.320 1.00 84.75 188 SER A O 1
ATOM 1434 N N . THR A 1 189 ? -5.114 12.803 6.567 1.00 82.88 189 THR A N 1
ATOM 1435 C CA . THR A 1 189 ? -4.329 11.735 7.197 1.00 82.88 189 THR A CA 1
ATOM 1436 C C . THR A 1 189 ? -3.567 12.254 8.407 1.00 82.88 189 THR A C 1
ATOM 1438 O O . THR A 1 189 ? -3.631 11.641 9.468 1.00 82.88 189 THR A O 1
ATOM 1441 N N . VAL A 1 190 ? -2.893 13.403 8.290 1.00 82.25 190 VAL A N 1
ATOM 1442 C CA . VAL A 1 190 ? -2.134 14.003 9.400 1.00 82.25 190 VAL A CA 1
ATOM 1443 C C . VAL A 1 190 ? -3.053 14.327 10.575 1.00 82.25 190 VAL A C 1
ATOM 1445 O O . VAL A 1 190 ? -2.751 13.956 11.709 1.00 82.25 190 VAL A O 1
ATOM 1448 N N . VAL A 1 191 ? -4.196 14.968 10.316 1.00 87.25 191 VAL A N 1
ATOM 1449 C CA . VAL A 1 191 ? -5.157 15.306 11.373 1.00 87.25 191 VAL A CA 1
ATOM 1450 C C . VAL A 1 191 ? -5.737 14.038 12.006 1.00 87.25 191 VAL A C 1
ATOM 1452 O O . VAL A 1 191 ? -5.752 13.940 13.231 1.00 87.25 191 VAL A O 1
ATOM 1455 N N . ALA A 1 192 ? -6.134 13.036 11.213 1.00 86.69 192 ALA A N 1
ATOM 1456 C CA . ALA A 1 192 ? -6.622 11.761 11.741 1.00 86.69 192 ALA A CA 1
ATOM 1457 C C . ALA A 1 192 ? -5.575 11.065 12.628 1.00 86.69 192 ALA A C 1
ATOM 1459 O O . ALA A 1 192 ? -5.903 10.615 13.724 1.00 86.69 192 ALA A O 1
ATOM 1460 N N . CYS A 1 193 ? -4.304 11.048 12.212 1.00 84.06 193 CYS A N 1
ATOM 1461 C CA . CYS A 1 193 ? -3.212 10.467 12.994 1.00 84.06 193 CYS A CA 1
ATOM 1462 C C . CYS A 1 193 ? -3.027 11.170 14.344 1.00 84.06 193 CYS A C 1
ATOM 1464 O O . CYS A 1 193 ? -2.855 10.502 15.362 1.00 84.06 193 CYS A O 1
ATOM 1466 N N . ILE A 1 194 ? -3.089 12.506 14.370 1.00 85.56 194 ILE A N 1
ATOM 1467 C CA . ILE A 1 194 ? -2.997 13.288 15.613 1.00 85.56 194 ILE A CA 1
ATOM 1468 C C . ILE A 1 194 ? -4.171 12.955 16.540 1.00 85.56 194 ILE A C 1
ATOM 1470 O O . ILE A 1 194 ? -3.961 12.719 17.729 1.00 85.56 194 ILE A O 1
ATOM 1474 N N . LEU A 1 195 ? -5.395 12.891 16.008 1.00 88.25 195 LEU A N 1
ATOM 1475 C CA . LEU A 1 195 ? -6.590 12.563 16.791 1.00 88.25 195 LEU A CA 1
ATOM 1476 C C . LEU A 1 195 ? -6.524 11.149 17.374 1.00 88.25 195 LEU A C 1
ATOM 1478 O O . LEU A 1 195 ? -6.789 10.967 18.561 1.00 88.25 195 LEU A O 1
ATOM 1482 N N . TYR A 1 196 ? -6.116 10.161 16.574 1.00 88.31 196 TYR A N 1
ATOM 1483 C CA . TYR A 1 196 ? -5.917 8.794 17.053 1.00 88.31 196 TYR A CA 1
ATOM 1484 C C . TYR A 1 196 ? -4.822 8.723 18.112 1.00 88.31 196 TYR A C 1
ATOM 1486 O O . TYR A 1 196 ? -5.007 8.061 19.126 1.00 88.31 196 TYR A O 1
ATOM 1494 N N . PHE A 1 197 ? -3.713 9.442 17.933 1.00 85.25 197 PHE A N 1
ATOM 1495 C CA . PHE A 1 197 ? -2.648 9.486 18.930 1.00 85.25 197 PHE A CA 1
ATOM 1496 C C . PHE A 1 197 ? -3.131 10.071 20.263 1.00 85.25 197 PHE A C 1
ATOM 1498 O O . PHE A 1 197 ? -2.889 9.480 21.314 1.00 85.25 197 PHE A O 1
ATOM 1505 N N . ILE A 1 198 ? -3.868 11.185 20.228 1.00 86.19 198 ILE A N 1
ATOM 1506 C CA . ILE A 1 198 ? -4.475 11.778 21.427 1.00 86.19 198 ILE A CA 1
ATOM 1507 C C . ILE A 1 198 ? -5.435 10.784 22.089 1.00 86.19 198 ILE A C 1
ATOM 1509 O O . ILE A 1 198 ? -5.370 10.604 23.304 1.00 86.19 198 ILE A O 1
ATOM 1513 N N . GLN A 1 199 ? -6.286 10.106 21.312 1.00 89.12 199 GLN A N 1
ATOM 1514 C CA . GLN A 1 199 ? -7.203 9.110 21.865 1.00 89.12 199 GLN A CA 1
ATOM 1515 C C . GLN A 1 199 ? -6.455 7.944 22.519 1.00 89.12 199 GLN A C 1
ATOM 1517 O O . GLN A 1 199 ? -6.811 7.547 23.622 1.00 89.12 199 GLN A O 1
ATOM 1522 N N . ILE A 1 200 ? -5.396 7.430 21.889 1.00 86.00 200 ILE A N 1
ATOM 1523 C CA . ILE A 1 200 ? -4.571 6.351 22.449 1.00 86.00 200 ILE A CA 1
ATOM 1524 C C . ILE A 1 200 ? -3.985 6.767 23.805 1.00 86.00 200 ILE A C 1
ATOM 1526 O O . ILE A 1 200 ? -3.962 5.960 24.729 1.00 86.00 200 ILE A O 1
ATOM 1530 N N . LEU A 1 201 ? -3.544 8.021 23.955 1.00 85.94 201 LEU A N 1
ATOM 1531 C CA . LEU A 1 201 ? -3.039 8.532 25.235 1.00 85.94 201 LEU A CA 1
ATOM 1532 C C . LEU A 1 201 ? -4.135 8.639 26.305 1.00 85.94 201 LEU A C 1
ATOM 1534 O O . LEU A 1 201 ? -3.875 8.365 27.476 1.00 85.94 201 LEU A O 1
ATOM 1538 N N . ILE A 1 202 ? -5.350 9.031 25.916 1.00 88.88 202 ILE A N 1
ATOM 1539 C CA . ILE A 1 202 ? -6.507 9.065 26.820 1.00 88.88 202 ILE A CA 1
ATOM 1540 C C . ILE A 1 202 ? -6.853 7.642 27.277 1.00 88.88 202 ILE A C 1
ATOM 1542 O O . ILE A 1 202 ? -7.003 7.408 28.475 1.00 88.88 202 ILE A O 1
ATOM 1546 N N . ASP A 1 203 ? -6.909 6.688 26.348 1.00 86.81 203 ASP A N 1
ATOM 1547 C CA . ASP A 1 203 ? -7.178 5.277 26.640 1.00 86.81 203 ASP A CA 1
ATOM 1548 C C . ASP A 1 203 ? -6.080 4.681 27.536 1.00 86.81 203 ASP A C 1
ATOM 1550 O O . ASP A 1 203 ? -6.381 3.973 28.493 1.00 86.81 203 ASP A O 1
ATOM 1554 N N . ALA A 1 204 ? -4.811 5.032 27.301 1.00 85.56 204 ALA A N 1
ATOM 1555 C CA . ALA A 1 204 ? -3.688 4.616 28.143 1.00 85.56 204 ALA A CA 1
ATOM 1556 C C . ALA A 1 204 ? -3.800 5.130 29.585 1.00 85.56 204 ALA A C 1
ATOM 1558 O O . ALA A 1 204 ? -3.406 4.434 30.515 1.00 85.56 204 ALA A O 1
ATOM 1559 N N . LYS A 1 205 ? -4.324 6.346 29.780 1.00 86.25 205 LYS A N 1
ATOM 1560 C CA . LYS A 1 205 ? -4.512 6.935 31.111 1.00 86.25 205 LYS A CA 1
ATOM 1561 C C . LYS A 1 205 ? -5.711 6.336 31.850 1.00 86.25 205 LYS A C 1
ATOM 1563 O O . LYS A 1 205 ? -5.683 6.254 33.073 1.00 86.25 205 LYS A O 1
ATOM 1568 N N . ASN A 1 206 ? -6.759 5.970 31.115 1.00 85.75 206 ASN A N 1
ATOM 1569 C CA . ASN A 1 206 ? -8.020 5.495 31.682 1.00 85.75 206 ASN A CA 1
ATOM 1570 C C . ASN A 1 206 ? -8.066 3.971 31.887 1.00 85.75 206 ASN A C 1
ATOM 1572 O O . ASN A 1 206 ? -8.953 3.486 32.584 1.00 85.75 206 ASN A O 1
ATOM 1576 N N . ASN A 1 207 ? -7.149 3.209 31.283 1.00 79.50 207 ASN A N 1
ATOM 1577 C CA . ASN A 1 207 ? -7.072 1.761 31.464 1.00 79.50 207 ASN A CA 1
ATOM 1578 C C . ASN A 1 207 ? -6.319 1.403 32.754 1.00 79.50 207 ASN A C 1
ATOM 1580 O O . ASN A 1 207 ? -5.099 1.522 32.826 1.00 79.50 207 ASN A O 1
ATOM 1584 N N . GLU A 1 208 ? -7.049 0.908 33.755 1.00 63.22 208 GLU A N 1
ATOM 1585 C CA . GLU A 1 208 ? -6.478 0.392 35.011 1.00 63.22 208 GLU A CA 1
ATOM 1586 C C . GLU A 1 208 ? -6.075 -1.099 34.926 1.00 63.22 208 GLU A C 1
ATOM 1588 O O . GLU A 1 208 ? -5.378 -1.613 35.802 1.00 63.22 208 GLU A O 1
ATOM 1593 N N . GLU A 1 209 ? -6.480 -1.814 33.868 1.00 70.38 209 GLU A N 1
ATOM 1594 C CA . GLU A 1 209 ? -6.173 -3.239 33.681 1.00 70.38 209 GLU A CA 1
ATOM 1595 C C . GLU A 1 209 ? -4.798 -3.475 33.037 1.00 70.38 209 GLU A C 1
ATOM 1597 O O . GLU A 1 209 ? -4.423 -2.832 32.054 1.00 70.38 209 GLU A O 1
ATOM 1602 N N . THR A 1 210 ? -4.061 -4.478 33.528 1.00 69.06 210 THR A N 1
ATOM 1603 C CA . THR A 1 210 ? -2.802 -4.910 32.909 1.00 69.06 210 THR A CA 1
ATOM 1604 C C . THR A 1 210 ? -3.058 -5.571 31.551 1.00 69.06 210 THR A C 1
ATOM 1606 O O . THR A 1 210 ? -3.744 -6.590 31.433 1.00 69.06 210 THR A O 1
ATOM 1609 N N . VAL A 1 211 ? -2.489 -4.989 30.496 1.00 78.50 211 VAL A N 1
ATOM 1610 C CA . VAL A 1 211 ? -2.579 -5.511 29.128 1.00 78.50 211 VAL A CA 1
ATOM 1611 C C . VAL A 1 211 ? -1.720 -6.772 29.011 1.00 78.50 211 VAL A C 1
ATOM 1613 O O . VAL A 1 211 ? -0.534 -6.771 29.337 1.00 78.50 211 VAL A O 1
ATOM 1616 N N . LYS A 1 212 ? -2.318 -7.875 28.548 1.00 75.38 212 LYS A N 1
ATOM 1617 C CA . LYS A 1 212 ? -1.584 -9.118 28.277 1.00 75.38 212 LYS A CA 1
ATOM 1618 C C . LYS A 1 212 ? -0.896 -9.014 26.914 1.00 75.38 212 LYS A C 1
ATOM 1620 O O . LYS A 1 212 ? -1.535 -8.628 25.939 1.00 75.38 212 LYS A O 1
ATOM 1625 N N . HIS A 1 213 ? 0.372 -9.409 26.859 1.00 75.69 213 HIS A N 1
ATOM 1626 C CA . HIS A 1 213 ? 1.136 -9.601 25.626 1.00 75.69 213 HIS A CA 1
ATOM 1627 C C . HIS A 1 213 ? 1.547 -11.071 25.554 1.00 75.69 213 HIS A C 1
ATOM 1629 O O . HIS A 1 213 ? 2.243 -11.547 26.456 1.00 75.69 213 HIS A O 1
ATOM 1635 N N . GLN A 1 214 ? 1.097 -11.806 24.538 1.00 73.69 214 GLN A N 1
ATOM 1636 C CA . GLN A 1 214 ? 1.476 -13.205 24.357 1.00 73.69 214 GLN A CA 1
ATOM 1637 C C . GLN A 1 214 ? 2.477 -13.361 23.212 1.00 73.69 214 GLN A C 1
ATOM 1639 O O . GLN A 1 214 ? 2.549 -12.557 22.286 1.00 73.69 214 GLN A O 1
ATOM 1644 N N . VAL A 1 215 ? 3.303 -14.406 23.296 1.00 71.00 215 VAL A N 1
ATOM 1645 C CA . VAL A 1 215 ? 4.192 -14.771 22.191 1.00 71.00 215 VAL A CA 1
ATOM 1646 C C . VAL A 1 215 ? 3.374 -15.583 21.197 1.00 71.00 215 VAL A C 1
ATOM 1648 O O . VAL A 1 215 ? 2.929 -16.688 21.509 1.00 71.00 215 VAL A O 1
ATOM 1651 N N . HIS A 1 216 ? 3.173 -15.029 20.008 1.00 74.75 216 HIS A N 1
ATOM 1652 C CA . HIS A 1 216 ? 2.445 -15.695 18.937 1.00 74.75 216 HIS A CA 1
ATOM 1653 C C . HIS A 1 216 ? 3.323 -16.683 18.160 1.00 74.75 216 HIS A C 1
ATOM 1655 O O . HIS A 1 216 ? 4.553 -16.599 18.152 1.00 74.75 216 HIS A O 1
ATOM 1661 N N . GLY A 1 217 ? 2.675 -17.647 17.499 1.00 76.75 217 GLY A N 1
ATOM 1662 C CA . GLY A 1 217 ? 3.350 -18.681 16.718 1.00 76.75 217 GLY A CA 1
ATOM 1663 C C . GLY A 1 217 ? 3.847 -18.196 15.350 1.00 76.75 217 GLY A C 1
ATOM 1664 O O . GLY A 1 217 ? 3.539 -17.099 14.887 1.00 76.75 217 GLY A O 1
ATOM 1665 N N . PHE A 1 218 ? 4.570 -19.070 14.641 1.00 73.62 218 PHE A N 1
ATOM 1666 C CA . PHE A 1 218 ? 5.144 -18.770 13.320 1.00 73.62 218 PHE A CA 1
ATOM 1667 C C . PHE A 1 218 ? 4.119 -18.275 12.286 1.00 73.62 218 PHE A C 1
ATOM 1669 O O . PHE A 1 218 ? 4.448 -17.433 11.455 1.00 73.62 218 PHE A O 1
ATOM 1676 N N . ARG A 1 219 ? 2.874 -18.764 12.327 1.00 70.31 219 ARG A N 1
ATOM 1677 C CA . ARG A 1 219 ? 1.822 -18.356 11.381 1.00 70.31 219 ARG A CA 1
ATOM 1678 C C . ARG A 1 219 ? 1.507 -16.861 11.481 1.00 70.31 219 ARG A C 1
ATOM 1680 O O . ARG A 1 219 ? 1.483 -16.182 10.457 1.00 70.31 219 ARG A O 1
ATOM 1687 N N . ASP A 1 220 ? 1.300 -16.361 12.694 1.00 71.25 220 ASP A N 1
ATOM 1688 C CA . ASP A 1 220 ? 0.940 -14.960 12.945 1.00 71.25 220 ASP A CA 1
ATOM 1689 C C . ASP A 1 220 ? 2.127 -14.029 12.664 1.00 71.25 220 ASP A C 1
ATOM 1691 O O . ASP A 1 220 ? 1.955 -12.915 12.158 1.00 71.25 220 ASP A O 1
ATOM 1695 N N . PHE A 1 221 ? 3.346 -14.529 12.886 1.00 71.75 221 PHE A N 1
ATOM 1696 C CA . PHE A 1 221 ? 4.578 -13.849 12.507 1.00 71.75 221 PHE A CA 1
ATOM 1697 C C . PHE A 1 221 ? 4.665 -13.609 10.989 1.00 71.75 221 PHE A C 1
ATOM 1699 O O . PHE A 1 221 ? 4.822 -12.468 10.552 1.00 71.75 221 PHE A O 1
ATOM 1706 N N . PHE A 1 222 ? 4.509 -14.655 10.167 1.00 69.56 222 PHE A N 1
ATOM 1707 C CA . PHE A 1 222 ? 4.555 -14.521 8.702 1.00 69.56 222 PHE A CA 1
ATOM 1708 C C . PHE A 1 222 ? 3.388 -13.706 8.151 1.00 69.56 222 PHE A C 1
ATOM 1710 O O . PHE A 1 222 ? 3.559 -12.960 7.188 1.00 69.56 222 PHE A O 1
ATOM 1717 N N . PHE A 1 223 ? 2.219 -13.805 8.783 1.00 64.44 223 PHE A N 1
ATOM 1718 C CA . PHE A 1 223 ? 1.086 -12.950 8.467 1.00 64.44 223 PHE A CA 1
ATOM 1719 C C . PHE A 1 223 ? 1.442 -11.471 8.624 1.00 64.44 223 PHE A C 1
ATOM 1721 O O . PHE A 1 223 ? 1.152 -10.643 7.771 1.00 64.44 223 PHE A O 1
ATOM 1728 N N . SER A 1 224 ? 2.155 -11.135 9.684 1.00 66.62 224 SER A N 1
ATOM 1729 C CA . SER A 1 224 ? 2.426 -9.745 10.045 1.00 66.62 224 SER A CA 1
ATOM 1730 C C . SER A 1 224 ? 3.626 -9.155 9.315 1.00 66.62 224 SER A C 1
ATOM 1732 O O . SER A 1 224 ? 3.731 -7.936 9.195 1.00 66.62 224 SER A O 1
ATOM 1734 N N . PHE A 1 225 ? 4.487 -10.003 8.748 1.00 62.56 225 PHE A N 1
ATOM 1735 C CA . PHE A 1 225 ? 5.628 -9.605 7.923 1.00 62.56 225 PHE A CA 1
ATOM 1736 C C . PHE A 1 225 ? 5.234 -8.641 6.792 1.00 62.56 225 PHE A C 1
ATOM 1738 O O . PHE A 1 225 ? 5.883 -7.616 6.603 1.00 62.56 225 PHE A O 1
ATOM 1745 N N . GLY A 1 226 ? 4.145 -8.929 6.068 1.00 53.94 226 GLY A N 1
ATOM 1746 C CA . GLY A 1 226 ? 3.673 -8.067 4.977 1.00 53.94 226 GLY A CA 1
ATOM 1747 C C . GLY A 1 226 ? 3.051 -6.748 5.452 1.00 53.94 226 GLY A C 1
ATOM 1748 O O . GLY A 1 226 ? 3.044 -5.773 4.705 1.00 53.94 226 GLY A O 1
ATOM 1749 N N . THR A 1 227 ? 2.576 -6.700 6.698 1.00 59.44 227 THR A N 1
ATOM 1750 C CA . THR A 1 227 ? 1.930 -5.530 7.311 1.00 59.44 227 THR A CA 1
ATOM 1751 C C . THR A 1 227 ? 2.936 -4.575 7.966 1.00 59.44 227 THR A C 1
ATOM 1753 O O . THR A 1 227 ? 2.736 -3.365 7.920 1.00 59.44 227 THR A O 1
ATOM 1756 N N . ILE A 1 228 ? 4.049 -5.087 8.514 1.00 57.94 228 ILE A N 1
ATOM 1757 C CA . ILE A 1 228 ? 5.122 -4.284 9.146 1.00 57.94 228 ILE A CA 1
ATOM 1758 C C . ILE A 1 228 ? 5.809 -3.332 8.154 1.00 57.94 228 ILE A C 1
ATOM 1760 O O . ILE A 1 228 ? 6.436 -2.359 8.561 1.00 57.94 228 ILE A O 1
ATOM 1764 N N . LEU A 1 229 ? 5.660 -3.558 6.847 1.00 53.69 229 LEU A N 1
ATOM 1765 C CA . LEU A 1 229 ? 6.224 -2.700 5.800 1.00 53.69 229 LEU A CA 1
ATOM 1766 C C . LEU A 1 229 ? 5.674 -1.263 5.791 1.00 53.69 229 LEU A C 1
ATOM 1768 O O . LEU A 1 229 ? 6.182 -0.428 5.043 1.00 53.69 229 LEU A O 1
ATOM 1772 N N . PHE A 1 230 ? 4.683 -0.960 6.629 1.00 52.91 230 PHE A N 1
ATOM 1773 C CA . PHE A 1 230 ? 4.117 0.369 6.781 1.00 52.91 230 PHE A CA 1
ATOM 1774 C C . PHE A 1 230 ? 4.224 0.852 8.239 1.00 52.91 230 PHE A C 1
ATOM 1776 O O . PHE A 1 230 ? 3.913 0.105 9.161 1.00 52.91 230 PHE A O 1
ATOM 1783 N N . ALA A 1 231 ? 4.702 2.083 8.469 1.00 51.31 231 ALA A N 1
ATOM 1784 C CA . ALA A 1 231 ? 5.156 2.547 9.789 1.00 51.31 231 ALA A CA 1
ATOM 1785 C C . ALA A 1 231 ? 4.119 3.359 10.614 1.00 51.31 231 ALA A C 1
ATOM 1787 O O . ALA A 1 231 ? 3.231 3.993 10.057 1.00 51.31 231 ALA A O 1
ATOM 1788 N N . PHE A 1 232 ? 4.345 3.372 11.945 1.00 51.53 232 PHE A N 1
ATOM 1789 C CA . PHE A 1 232 ? 3.541 3.807 13.121 1.00 51.53 232 PHE A CA 1
ATOM 1790 C C . PHE A 1 232 ? 2.471 2.845 13.699 1.00 51.53 232 PHE A C 1
ATOM 1792 O O . PHE A 1 232 ? 1.346 2.765 13.233 1.00 51.53 232 PHE A O 1
ATOM 1799 N N . GLY A 1 233 ? 2.814 2.140 14.791 1.00 59.31 233 GLY A N 1
ATOM 1800 C CA . GLY A 1 233 ? 1.891 1.232 15.500 1.00 59.31 233 GLY A CA 1
ATOM 1801 C C . GLY A 1 233 ? 2.322 0.785 16.904 1.00 59.31 233 GLY A C 1
ATOM 1802 O O . GLY A 1 233 ? 1.587 0.072 17.584 1.00 59.31 233 GLY A O 1
ATOM 1803 N N . VAL A 1 234 ? 3.493 1.234 17.372 1.00 69.38 234 VAL A N 1
ATOM 1804 C CA . VAL A 1 234 ? 4.069 0.857 18.676 1.00 69.38 234 VAL A CA 1
ATOM 1805 C C . VAL A 1 234 ? 3.165 1.285 19.840 1.00 69.38 234 VAL A C 1
ATOM 1807 O O . VAL A 1 234 ? 2.968 0.519 20.776 1.00 69.38 234 VAL A O 1
ATOM 1810 N N . GLY A 1 235 ? 2.560 2.476 19.764 1.00 71.69 235 GLY A N 1
ATOM 1811 C CA . GLY A 1 235 ? 1.638 2.962 20.798 1.00 71.69 235 GLY A CA 1
ATOM 1812 C C . GLY A 1 235 ? 0.396 2.079 20.950 1.00 71.69 235 GLY A C 1
ATOM 1813 O O . GLY A 1 235 ? 0.047 1.703 22.063 1.00 71.69 235 GLY A O 1
ATOM 1814 N N . GLY A 1 236 ? -0.221 1.672 19.836 1.00 72.38 236 GLY A N 1
ATOM 1815 C CA . GLY A 1 236 ? -1.381 0.776 19.863 1.00 72.38 236 GLY A CA 1
ATOM 1816 C C . GLY A 1 236 ? -1.051 -0.609 20.431 1.00 72.38 236 GLY A C 1
ATOM 1817 O O . GLY A 1 236 ? -1.852 -1.158 21.182 1.00 72.38 236 GLY A O 1
ATOM 1818 N N . TYR A 1 237 ? 0.145 -1.142 20.148 1.00 80.88 237 TYR A N 1
ATOM 1819 C CA . TYR A 1 237 ? 0.618 -2.397 20.745 1.00 80.88 237 TYR A CA 1
ATOM 1820 C C . TYR A 1 237 ? 0.656 -2.324 22.275 1.00 80.88 237 TYR A C 1
ATOM 1822 O O . TYR A 1 237 ? 0.103 -3.199 22.935 1.00 80.88 237 TYR A O 1
ATOM 1830 N N . PHE A 1 238 ? 1.267 -1.278 22.840 1.00 80.44 238 PHE A N 1
ATOM 1831 C CA . PHE A 1 238 ? 1.405 -1.144 24.293 1.00 80.44 238 PHE A CA 1
ATOM 1832 C C . PHE A 1 238 ? 0.073 -0.897 25.009 1.00 80.44 238 PHE A C 1
ATOM 1834 O O . PHE A 1 238 ? -0.110 -1.379 26.121 1.00 80.44 238 PHE A O 1
ATOM 1841 N N . VAL A 1 239 ? -0.849 -0.161 24.383 1.00 82.31 239 VAL A N 1
ATOM 1842 C CA . VAL A 1 239 ? -2.116 0.235 25.020 1.00 82.31 239 VAL A CA 1
ATOM 1843 C C . VAL A 1 239 ? -3.195 -0.844 24.914 1.00 82.31 239 VAL A C 1
ATOM 1845 O O . VAL A 1 239 ? -3.970 -1.016 25.850 1.00 82.31 239 VAL A O 1
ATOM 1848 N N . TYR A 1 240 ? -3.254 -1.587 23.806 1.00 83.06 240 TYR A N 1
ATOM 1849 C CA . TYR A 1 240 ? -4.346 -2.537 23.550 1.00 83.06 240 TYR A CA 1
ATOM 1850 C C . TYR A 1 240 ? -3.905 -4.012 23.543 1.00 83.06 240 TYR A C 1
ATOM 1852 O O . TYR A 1 240 ? -4.737 -4.889 23.785 1.00 83.06 240 TYR A O 1
ATOM 1860 N N . GLY A 1 241 ? -2.623 -4.312 23.289 1.00 84.06 241 GLY A N 1
ATOM 1861 C CA . GLY A 1 241 ? -2.085 -5.680 23.264 1.00 84.06 241 GLY A CA 1
ATOM 1862 C C . GLY A 1 241 ? -2.908 -6.635 22.396 1.00 84.06 241 GLY A C 1
ATOM 1863 O O . GLY A 1 241 ? -3.241 -6.323 21.256 1.00 84.06 241 GLY A O 1
ATOM 1864 N N . GLU A 1 242 ? -3.293 -7.788 22.944 1.00 82.75 242 GLU A N 1
ATOM 1865 C CA . GLU A 1 242 ? -4.095 -8.796 22.225 1.00 82.75 242 GLU A CA 1
ATOM 1866 C C . GLU A 1 242 ? -5.453 -8.288 21.707 1.00 82.75 242 GLU A C 1
ATOM 1868 O O . GLU A 1 242 ? -5.986 -8.835 20.740 1.00 82.75 242 GLU A O 1
ATOM 1873 N N . LYS A 1 243 ? -6.016 -7.232 22.316 1.00 84.19 243 LYS A N 1
ATOM 1874 C CA . LYS A 1 243 ? -7.336 -6.678 21.957 1.00 84.19 243 LYS A CA 1
ATOM 1875 C C . LYS A 1 243 ? -7.312 -5.858 20.657 1.00 84.19 243 LYS A C 1
ATOM 1877 O O . LYS A 1 243 ? -8.356 -5.385 20.215 1.00 84.19 243 LYS A O 1
ATOM 1882 N N . VAL A 1 244 ? -6.140 -5.656 20.051 1.00 85.81 244 VAL A N 1
ATOM 1883 C CA . VAL A 1 244 ? -6.018 -4.941 18.777 1.00 85.81 244 VAL A CA 1
ATOM 1884 C C . VAL A 1 244 ? -6.691 -5.736 17.656 1.00 85.81 244 VAL A C 1
ATOM 1886 O O . VAL A 1 244 ? -6.375 -6.906 17.422 1.00 85.81 244 VAL A O 1
ATOM 1889 N N . GLU A 1 245 ? -7.575 -5.072 16.924 1.00 86.88 245 GLU A N 1
ATOM 1890 C CA . GLU A 1 245 ? -8.169 -5.543 15.678 1.00 86.88 245 GLU A CA 1
ATOM 1891 C C . GLU A 1 245 ? -7.225 -5.272 14.509 1.00 86.88 245 GLU A C 1
ATOM 1893 O O . GLU A 1 245 ? -6.361 -4.399 14.578 1.00 86.88 245 GLU A O 1
ATOM 1898 N N . SER A 1 246 ? -7.402 -5.978 13.388 1.00 81.56 246 SER A N 1
ATOM 1899 C CA . SER A 1 246 ? -6.584 -5.713 12.197 1.00 81.56 246 SER A CA 1
ATOM 1900 C C . SER A 1 246 ? -6.667 -4.253 11.753 1.00 81.56 246 SER A C 1
ATOM 1902 O O . SER A 1 246 ? -5.679 -3.746 11.241 1.00 81.56 246 SER A O 1
ATOM 1904 N N . ASN A 1 247 ? -7.817 -3.594 11.960 1.00 86.56 247 ASN A N 1
ATOM 1905 C CA . ASN A 1 247 ? -8.006 -2.154 11.777 1.00 86.56 247 ASN A CA 1
ATOM 1906 C C . ASN A 1 247 ? -8.080 -1.479 13.145 1.00 86.56 247 ASN A C 1
ATOM 1908 O O . ASN A 1 247 ? -9.080 -1.628 13.849 1.00 86.56 247 ASN A O 1
ATOM 1912 N N . ILE A 1 248 ? -7.052 -0.708 13.498 1.00 84.81 248 ILE A N 1
ATOM 1913 C CA . ILE A 1 248 ? -6.951 -0.062 14.810 1.00 84.81 248 ILE A CA 1
ATOM 1914 C C . ILE A 1 248 ? -8.135 0.858 15.124 1.00 84.81 248 ILE A C 1
ATOM 1916 O O . ILE A 1 248 ? -8.477 1.006 16.294 1.00 84.81 248 ILE A O 1
ATOM 1920 N N . THR A 1 249 ? -8.810 1.436 14.121 1.00 86.06 249 THR A N 1
ATOM 1921 C CA . THR A 1 249 ? -9.970 2.314 14.368 1.00 86.06 249 THR A CA 1
ATOM 1922 C C . THR A 1 249 ? -11.126 1.589 15.047 1.00 86.06 249 THR A C 1
ATOM 1924 O O . THR A 1 249 ? -11.946 2.229 15.702 1.00 86.06 249 THR A O 1
ATOM 1927 N N . LEU A 1 250 ? -11.182 0.260 14.917 1.00 87.38 250 LEU A N 1
ATOM 1928 C CA . LEU A 1 250 ? -12.173 -0.590 15.571 1.00 87.38 250 LEU A CA 1
ATOM 1929 C C . LEU A 1 250 ? -11.797 -0.924 17.024 1.00 87.38 250 LEU A C 1
ATOM 1931 O O . LEU A 1 250 ? -12.663 -1.356 17.779 1.00 87.38 250 LEU A O 1
ATOM 1935 N N . SER A 1 251 ? -10.539 -0.709 17.418 1.00 88.00 251 SER A N 1
ATOM 1936 C CA . SER A 1 251 ? -10.043 -0.917 18.786 1.00 88.00 251 SER A CA 1
ATOM 1937 C C . SER A 1 251 ? -10.055 0.348 19.644 1.00 88.00 251 SER A C 1
ATOM 1939 O O . SER A 1 251 ? -9.956 0.240 20.863 1.00 88.00 251 SER A O 1
ATOM 1941 N N . LEU A 1 252 ? -10.157 1.534 19.034 1.00 87.56 252 LEU A N 1
ATOM 1942 C CA . LEU A 1 252 ? -10.219 2.801 19.765 1.00 87.56 252 LEU A CA 1
ATOM 1943 C C . LEU A 1 252 ? -11.546 2.931 20.525 1.00 87.56 252 LEU A C 1
ATOM 1945 O O . LEU A 1 252 ? -12.617 2.617 19.996 1.00 87.56 252 LEU A O 1
ATOM 1949 N N . THR A 1 253 ? -11.492 3.470 21.745 1.00 88.50 253 THR A N 1
ATOM 1950 C CA . THR A 1 253 ? -12.706 3.789 22.507 1.00 88.50 253 THR A CA 1
ATOM 1951 C C . THR A 1 253 ? -13.516 4.863 21.781 1.00 88.50 253 THR A C 1
ATOM 1953 O O . THR A 1 253 ? -12.978 5.898 21.387 1.00 88.50 253 THR A O 1
ATOM 1956 N N . LYS A 1 254 ? -14.826 4.639 21.604 1.00 86.69 254 LYS A N 1
ATOM 1957 C CA . LYS A 1 254 ? -15.707 5.589 20.907 1.00 86.69 254 LYS A CA 1
ATOM 1958 C C . LYS A 1 254 ? -15.680 6.964 21.579 1.00 86.69 254 LYS A C 1
ATOM 1960 O O . LYS A 1 254 ? -16.022 7.095 22.753 1.00 86.69 254 LYS A O 1
ATOM 1965 N N . SER A 1 255 ? -15.332 7.987 20.808 1.00 89.75 255 SER A N 1
ATOM 1966 C CA . SER A 1 255 ? -15.324 9.385 21.231 1.00 89.75 255 SER A CA 1
ATOM 1967 C C . SER A 1 255 ? -15.523 10.301 20.015 1.00 89.75 255 SER A C 1
ATOM 1969 O O . SER A 1 255 ? -15.244 9.881 18.889 1.00 89.75 255 SER A O 1
ATOM 1971 N N . PRO A 1 256 ? -15.914 11.575 20.209 1.00 91.31 256 PRO A N 1
ATOM 1972 C CA . PRO A 1 256 ? -15.996 12.533 19.106 1.00 91.31 256 PRO A CA 1
ATOM 1973 C C . PRO A 1 256 ? -14.668 12.715 18.352 1.00 91.31 256 PRO A C 1
ATOM 1975 O O . PRO A 1 256 ? -14.673 12.995 17.156 1.00 91.31 256 PRO A O 1
ATOM 1978 N N . LEU A 1 257 ? -13.522 12.531 19.024 1.00 86.81 257 LEU A N 1
ATOM 1979 C CA . LEU A 1 257 ? -12.202 12.600 18.387 1.00 86.81 257 LEU A CA 1
ATOM 1980 C C . LEU A 1 257 ? -12.010 11.446 17.398 1.00 86.81 257 LEU A C 1
ATOM 1982 O O . LEU A 1 257 ? -11.535 11.658 16.281 1.00 86.81 257 LEU A O 1
ATOM 1986 N N . VAL A 1 258 ? -12.414 10.238 17.799 1.00 88.06 258 VAL A N 1
ATOM 1987 C CA . VAL A 1 258 ? -12.371 9.045 16.947 1.00 88.06 258 VAL A CA 1
ATOM 1988 C C . VAL A 1 258 ? -13.342 9.178 15.784 1.00 88.06 258 VAL A C 1
ATOM 1990 O O . VAL A 1 258 ? -12.970 8.841 14.664 1.00 88.06 258 VAL A O 1
ATOM 1993 N N . ASP A 1 259 ? -14.539 9.721 16.007 1.00 91.56 259 ASP A N 1
ATOM 1994 C CA . ASP A 1 259 ? -15.523 9.930 14.942 1.00 91.56 259 ASP A CA 1
ATOM 1995 C C . ASP A 1 259 ? -15.006 10.915 13.883 1.00 91.56 259 ASP A C 1
ATOM 1997 O O . ASP A 1 259 ? -15.057 10.619 12.689 1.00 91.56 259 ASP A O 1
ATOM 2001 N N . ILE A 1 260 ? -14.420 12.046 14.295 1.00 92.44 260 ILE A N 1
ATOM 2002 C CA . ILE A 1 260 ? -13.799 13.004 13.364 1.00 92.44 260 ILE A CA 1
ATOM 2003 C C . ILE A 1 260 ? -12.628 12.351 12.616 1.00 92.44 260 ILE A C 1
ATOM 2005 O O . ILE A 1 260 ? -12.538 12.471 11.393 1.00 92.44 260 ILE A O 1
ATOM 2009 N N . GLY A 1 261 ? -11.754 11.624 13.322 1.00 88.12 261 GLY A N 1
ATOM 2010 C CA . GLY A 1 261 ? -10.639 10.899 12.705 1.00 88.12 261 GLY A CA 1
ATOM 2011 C C . GLY A 1 261 ? -11.113 9.866 11.680 1.00 88.12 261 GLY A C 1
ATOM 2012 O O . GLY A 1 261 ? -10.580 9.796 10.576 1.00 88.12 261 GLY A O 1
ATOM 2013 N N . ASN A 1 262 ? -12.174 9.127 12.000 1.00 91.31 262 ASN A N 1
ATOM 2014 C CA . ASN A 1 262 ? -12.796 8.144 11.119 1.00 91.31 262 ASN A CA 1
ATOM 2015 C C . ASN A 1 262 ? -13.438 8.791 9.888 1.00 91.31 262 ASN A C 1
ATOM 2017 O O . ASN A 1 262 ? -13.297 8.256 8.793 1.00 91.31 262 ASN A O 1
ATOM 2021 N N . ILE A 1 263 ? -14.091 9.950 10.019 1.00 92.94 263 ILE A N 1
ATOM 2022 C CA . ILE A 1 263 ? -14.624 10.691 8.863 1.00 92.94 263 ILE A CA 1
ATOM 2023 C C . ILE A 1 263 ? -13.481 11.106 7.929 1.00 92.94 263 ILE A C 1
ATOM 2025 O O . ILE A 1 263 ? -13.545 10.860 6.724 1.00 92.94 263 ILE A O 1
ATOM 2029 N N . LEU A 1 264 ? -12.412 11.686 8.483 1.00 90.44 264 LEU A N 1
ATOM 2030 C CA . LEU A 1 264 ? -11.231 12.088 7.716 1.00 90.44 264 LEU A CA 1
ATOM 2031 C C . LEU A 1 264 ? -10.570 10.893 7.019 1.00 90.44 264 LEU A C 1
ATOM 2033 O O . LEU A 1 264 ? -10.258 10.969 5.831 1.00 90.44 264 LEU A O 1
ATOM 2037 N N . MET A 1 265 ? -10.411 9.774 7.728 1.00 89.25 265 MET A N 1
ATOM 2038 C CA . MET A 1 265 ? -9.812 8.560 7.181 1.00 89.25 265 MET A CA 1
ATOM 2039 C C . MET A 1 265 ? -10.700 7.901 6.116 1.00 89.25 265 MET A C 1
ATOM 2041 O O . MET A 1 265 ? -10.193 7.432 5.100 1.00 89.25 265 MET A O 1
ATOM 2045 N N . ALA A 1 266 ? -12.025 7.910 6.285 1.00 91.50 266 ALA A N 1
ATOM 2046 C CA . ALA A 1 266 ? -12.957 7.413 5.274 1.00 91.50 266 ALA A CA 1
ATOM 2047 C C . ALA A 1 266 ? -12.848 8.213 3.968 1.00 91.50 266 ALA A C 1
ATOM 2049 O O . ALA A 1 266 ? -12.761 7.619 2.892 1.00 91.50 266 ALA A O 1
ATOM 2050 N N . ILE A 1 267 ? -12.797 9.548 4.065 1.00 89.69 267 ILE A N 1
ATOM 2051 C CA . ILE A 1 267 ? -12.598 10.440 2.916 1.00 89.69 267 ILE A CA 1
ATOM 2052 C C . ILE A 1 267 ? -11.250 10.149 2.245 1.00 89.69 267 ILE A C 1
ATOM 2054 O O . ILE A 1 267 ? -11.207 9.938 1.031 1.00 89.69 267 ILE A O 1
ATOM 2058 N N . HIS A 1 268 ? -10.168 10.087 3.029 1.00 88.38 268 HIS A N 1
ATOM 2059 C CA . HIS A 1 268 ? -8.826 9.772 2.537 1.00 88.38 268 HIS A CA 1
ATOM 2060 C C . HIS A 1 268 ? -8.805 8.464 1.735 1.00 88.38 268 HIS A C 1
ATOM 2062 O O . HIS A 1 268 ? -8.382 8.464 0.582 1.00 88.38 268 HIS A O 1
ATOM 2068 N N . LEU A 1 269 ? -9.313 7.369 2.307 1.00 90.31 269 LEU A N 1
ATOM 2069 C CA . LEU A 1 269 ? -9.265 6.042 1.690 1.00 90.31 269 LEU A CA 1
ATOM 2070 C C . LEU A 1 269 ? -10.091 5.949 0.399 1.00 90.31 269 LEU A C 1
ATOM 2072 O O . LEU A 1 269 ? -9.667 5.286 -0.548 1.00 90.31 269 LEU A O 1
ATOM 2076 N N . VAL A 1 270 ? -11.229 6.648 0.316 1.00 90.00 270 VAL A N 1
ATOM 2077 C CA . VAL A 1 270 ? -12.037 6.705 -0.916 1.00 90.00 270 VAL A CA 1
ATOM 2078 C C . VAL A 1 270 ? -11.281 7.419 -2.039 1.00 90.00 270 VAL A C 1
ATOM 2080 O O . VAL A 1 270 ? -11.245 6.932 -3.171 1.00 90.00 270 VAL A O 1
ATOM 2083 N N . PHE A 1 271 ? -10.639 8.554 -1.749 1.00 87.44 271 PHE A N 1
ATOM 2084 C CA . PHE A 1 271 ? -9.837 9.255 -2.754 1.00 87.44 271 PHE A CA 1
ATOM 2085 C C . PHE A 1 271 ? -8.563 8.488 -3.118 1.00 87.44 271 PHE A C 1
ATOM 2087 O O . PHE A 1 271 ? -8.234 8.393 -4.302 1.00 87.44 271 PHE A O 1
ATOM 2094 N N . ALA A 1 272 ? -7.893 7.887 -2.134 1.00 87.50 272 ALA A N 1
ATOM 2095 C CA . ALA A 1 272 ? -6.728 7.037 -2.351 1.00 87.50 272 ALA A CA 1
ATOM 2096 C C . ALA A 1 272 ? -7.078 5.849 -3.263 1.00 87.50 272 ALA A C 1
ATOM 2098 O O . ALA A 1 272 ? -6.340 5.550 -4.201 1.00 87.50 272 ALA A O 1
ATOM 2099 N N . PHE A 1 273 ? -8.256 5.234 -3.085 1.00 90.81 273 PHE A N 1
ATOM 2100 C CA . PHE A 1 273 ? -8.755 4.189 -3.983 1.00 90.81 273 PHE A CA 1
ATOM 2101 C C . PHE A 1 273 ? -8.852 4.677 -5.433 1.00 90.81 273 PHE A C 1
ATOM 2103 O O . PHE A 1 273 ? -8.318 4.029 -6.336 1.00 90.81 273 PHE A O 1
ATOM 2110 N N . LEU A 1 274 ? -9.480 5.836 -5.665 1.00 88.31 274 LEU A N 1
ATOM 2111 C CA . LEU A 1 274 ? -9.637 6.402 -7.010 1.00 88.31 274 LEU A CA 1
ATOM 2112 C C . LEU A 1 274 ? -8.287 6.725 -7.671 1.00 88.31 274 LEU A C 1
ATOM 2114 O O . LEU A 1 274 ? -8.140 6.561 -8.885 1.00 88.31 274 LEU A O 1
ATOM 2118 N N . ILE A 1 275 ? -7.301 7.154 -6.881 1.00 85.38 275 ILE A N 1
ATOM 2119 C CA . ILE A 1 275 ? -5.938 7.430 -7.348 1.00 85.38 275 ILE A CA 1
ATOM 2120 C C . ILE A 1 275 ? -5.222 6.126 -7.718 1.00 85.38 275 ILE A C 1
ATOM 2122 O O . ILE A 1 275 ? -4.709 6.007 -8.830 1.00 85.38 275 ILE A O 1
ATOM 2126 N N . VAL A 1 276 ? -5.221 5.134 -6.825 1.00 87.56 276 VAL A N 1
ATOM 2127 C CA . VAL A 1 276 ? -4.471 3.875 -6.977 1.00 87.56 276 VAL A CA 1
ATOM 2128 C C . VAL A 1 276 ? -5.037 2.980 -8.079 1.00 87.56 276 VAL A C 1
ATOM 2130 O O . VAL A 1 276 ? -4.277 2.338 -8.810 1.00 87.56 276 VAL A O 1
ATOM 2133 N N . VAL A 1 277 ? -6.360 2.945 -8.254 1.00 89.06 277 VAL A N 1
ATOM 2134 C CA . VAL A 1 277 ? -6.998 2.073 -9.253 1.00 89.06 277 VAL A CA 1
ATOM 2135 C C . VAL A 1 277 ? -6.826 2.588 -10.684 1.00 89.06 277 VAL A C 1
ATOM 2137 O O . VAL A 1 277 ? -6.856 1.808 -11.641 1.00 89.06 277 VAL A O 1
ATOM 2140 N N . ASN A 1 278 ? -6.628 3.897 -10.869 1.00 88.44 278 ASN A N 1
ATOM 2141 C CA . ASN A 1 278 ? -6.594 4.495 -12.199 1.00 88.44 278 ASN A CA 1
ATOM 2142 C C . ASN A 1 278 ? -5.379 4.046 -13.043 1.00 88.44 278 ASN A C 1
ATOM 2144 O O . ASN A 1 278 ? -5.606 3.648 -14.188 1.00 88.44 278 ASN A O 1
ATOM 2148 N N . PRO A 1 279 ? -4.129 4.016 -12.532 1.00 88.00 279 PRO A N 1
ATOM 2149 C CA . PRO A 1 279 ? -2.996 3.438 -13.254 1.00 88.00 279 PRO A CA 1
ATOM 2150 C C . PRO A 1 279 ? -3.233 1.986 -13.678 1.00 88.00 279 PRO A C 1
ATOM 2152 O O . PRO A 1 279 ? -2.926 1.647 -14.818 1.00 88.00 279 PRO A O 1
ATOM 2155 N N . VAL A 1 280 ? -3.842 1.159 -12.816 1.00 90.12 280 VAL A N 1
ATOM 2156 C CA . VAL A 1 280 ? -4.193 -0.239 -13.137 1.00 90.12 280 VAL A CA 1
ATOM 2157 C C . VAL A 1 280 ? -5.165 -0.291 -14.305 1.00 90.12 280 VAL A C 1
ATOM 2159 O O . VAL A 1 280 ? -4.910 -0.980 -15.289 1.00 90.12 280 VAL A O 1
ATOM 2162 N N . CYS A 1 281 ? -6.252 0.481 -14.227 1.00 90.75 281 CYS A N 1
ATOM 2163 C CA . CYS A 1 281 ? -7.250 0.549 -15.288 1.00 90.75 281 CYS A CA 1
ATOM 2164 C C . CYS A 1 281 ? -6.620 0.969 -16.612 1.00 90.75 281 CYS A C 1
ATOM 2166 O O . CYS A 1 281 ? -6.791 0.293 -17.618 1.00 90.75 281 CYS A O 1
ATOM 2168 N N . GLN A 1 282 ? -5.845 2.051 -16.605 1.00 88.69 282 GLN A N 1
ATOM 2169 C CA . GLN A 1 282 ? -5.211 2.574 -17.808 1.00 88.69 282 GLN A CA 1
ATOM 2170 C C . GLN A 1 282 ? -4.159 1.612 -18.394 1.00 88.69 282 GLN A C 1
ATOM 2172 O O . GLN A 1 282 ? -3.858 1.677 -19.583 1.00 88.69 282 GLN A O 1
ATOM 2177 N N . ASP A 1 283 ? -3.502 0.789 -17.572 1.00 88.06 283 ASP A N 1
ATOM 2178 C CA . ASP A 1 283 ? -2.480 -0.171 -18.018 1.00 88.06 283 ASP A CA 1
ATOM 2179 C C . ASP A 1 283 ? -3.122 -1.438 -18.612 1.00 88.06 283 ASP A C 1
ATOM 2181 O O . ASP A 1 283 ? -2.680 -1.965 -19.637 1.00 88.06 283 ASP A O 1
ATOM 2185 N N . VAL A 1 284 ? -4.244 -1.875 -18.033 1.00 90.12 284 VAL A N 1
ATOM 2186 C CA . VAL A 1 284 ? -5.096 -2.928 -18.602 1.00 90.12 284 VAL A CA 1
ATOM 2187 C C . VAL A 1 284 ? -5.759 -2.447 -19.899 1.00 90.12 284 VAL A C 1
ATOM 2189 O O . VAL A 1 284 ? -5.714 -3.155 -20.901 1.00 90.12 284 VAL A O 1
ATOM 2192 N N . GLU A 1 285 ? -6.305 -1.228 -19.926 1.00 91.31 285 GLU A N 1
ATOM 2193 C CA . GLU A 1 285 ? -6.858 -0.587 -21.131 1.00 91.31 285 GLU A CA 1
ATOM 2194 C C . GLU A 1 285 ? -5.840 -0.567 -22.277 1.00 91.31 285 GLU A C 1
ATOM 2196 O O . GLU A 1 285 ? -6.182 -0.926 -23.401 1.00 91.31 285 GLU A O 1
ATOM 2201 N N . GLU A 1 286 ? -4.587 -0.204 -21.992 1.00 88.44 286 GLU A N 1
ATOM 2202 C CA . GLU A 1 286 ? -3.499 -0.197 -22.975 1.00 88.44 286 GLU A CA 1
ATOM 2203 C C . GLU A 1 286 ? -3.174 -1.608 -23.480 1.00 88.44 286 GLU A C 1
ATOM 2205 O O . GLU A 1 286 ? -3.030 -1.810 -24.684 1.00 88.44 286 GLU A O 1
ATOM 2210 N N . THR A 1 287 ? -3.164 -2.600 -22.585 1.00 87.94 287 THR A N 1
ATOM 2211 C CA . THR A 1 287 ? -2.957 -4.013 -22.947 1.00 87.94 287 THR A CA 1
ATOM 2212 C C . THR A 1 287 ? -4.043 -4.523 -23.907 1.00 87.94 287 THR A C 1
ATOM 2214 O O . THR A 1 287 ? -3.749 -5.304 -24.809 1.00 87.94 287 THR A O 1
ATOM 2217 N N . PHE A 1 288 ? -5.285 -4.048 -23.760 1.00 89.06 288 PHE A N 1
ATOM 2218 C CA . PHE A 1 288 ? -6.410 -4.377 -24.647 1.00 89.06 288 PHE A CA 1
ATOM 2219 C C . PHE A 1 288 ? -6.601 -3.391 -25.816 1.00 89.06 288 PHE A C 1
ATOM 2221 O O . PHE A 1 288 ? -7.574 -3.511 -26.565 1.00 89.06 288 PHE A O 1
ATOM 2228 N N . GLY A 1 289 ? -5.709 -2.410 -25.989 1.00 88.69 289 GLY A N 1
ATOM 2229 C CA . GLY A 1 289 ? -5.799 -1.412 -27.060 1.00 88.69 289 GLY A CA 1
ATOM 2230 C C . GLY A 1 289 ? -7.041 -0.514 -26.977 1.00 88.69 289 GLY A C 1
ATOM 2231 O O . GLY A 1 289 ? -7.551 -0.059 -28.004 1.00 88.69 289 GLY A O 1
ATOM 2232 N N . VAL A 1 290 ? -7.571 -0.276 -25.775 1.00 88.25 290 VAL A N 1
ATOM 2233 C CA . VAL A 1 290 ? -8.765 0.551 -25.570 1.00 88.25 290 VAL A CA 1
ATOM 2234 C C . VAL A 1 290 ? -8.409 2.041 -25.663 1.00 88.25 290 VAL A C 1
ATOM 2236 O O . VAL A 1 290 ? -7.477 2.497 -24.998 1.00 88.25 290 VAL A O 1
ATOM 2239 N N . PRO A 1 291 ? -9.148 2.840 -26.460 1.00 84.12 291 PRO A N 1
ATOM 2240 C CA . PRO A 1 291 ? -8.918 4.277 -26.553 1.00 84.12 291 PRO A CA 1
ATOM 2241 C C . PRO A 1 291 ? -9.088 4.983 -25.204 1.00 84.12 291 PRO A C 1
ATOM 2243 O O . PRO A 1 291 ? -9.979 4.653 -24.422 1.00 84.12 291 PRO A O 1
ATOM 2246 N N . LYS A 1 292 ? -8.288 6.029 -24.968 1.00 75.88 292 LYS A N 1
ATOM 2247 C CA . LYS A 1 292 ? -8.334 6.835 -23.733 1.00 75.88 292 LYS A CA 1
ATOM 2248 C C . LYS A 1 292 ? -9.566 7.745 -23.633 1.00 75.88 292 LYS A C 1
ATOM 2250 O O . LYS A 1 292 ? -9.816 8.315 -22.574 1.00 75.88 292 LYS A O 1
ATOM 2255 N N . THR A 1 293 ? -10.338 7.913 -24.705 1.00 81.81 293 THR A N 1
ATOM 2256 C CA . THR A 1 293 ? -11.597 8.672 -24.679 1.00 81.81 293 THR A CA 1
ATOM 2257 C C . THR A 1 293 ? -12.666 7.920 -23.892 1.00 81.81 293 THR A C 1
ATOM 2259 O O . THR A 1 293 ? -12.579 6.706 -23.710 1.00 81.81 293 THR A O 1
ATOM 2262 N N . PHE A 1 294 ? -13.679 8.629 -23.394 1.00 83.19 294 PHE A N 1
ATOM 2263 C CA . PHE A 1 294 ? -14.817 7.973 -22.756 1.00 83.19 294 PHE A CA 1
ATOM 2264 C C . PHE A 1 294 ? -15.515 7.064 -23.778 1.00 83.19 294 PHE A C 1
ATOM 2266 O O . PHE A 1 294 ? -15.938 7.527 -24.836 1.00 83.19 294 PHE A O 1
ATOM 2273 N N . ASN A 1 295 ? -15.564 5.761 -23.502 1.00 87.69 295 ASN A N 1
ATOM 2274 C CA . ASN A 1 295 ? -16.145 4.767 -24.397 1.00 87.69 295 ASN A CA 1
ATOM 2275 C C . ASN A 1 295 ? -16.662 3.559 -23.605 1.00 87.69 295 ASN A C 1
ATOM 2277 O O . ASN A 1 295 ? -16.188 3.274 -22.505 1.00 87.69 295 ASN A O 1
ATOM 2281 N N . TRP A 1 296 ? -17.605 2.818 -24.187 1.00 90.44 296 TRP A N 1
ATOM 2282 C CA . TRP A 1 296 ? -18.242 1.688 -23.508 1.00 90.44 296 TRP A CA 1
ATOM 2283 C C . TRP A 1 296 ? -17.258 0.557 -23.161 1.00 90.44 296 TRP A C 1
ATOM 2285 O O . TRP A 1 296 ? -17.415 -0.071 -22.118 1.00 90.44 296 TRP A O 1
ATOM 2295 N N . LYS A 1 297 ? -16.210 0.323 -23.973 1.00 90.12 297 LYS A N 1
ATOM 2296 C CA . LYS A 1 297 ? -15.182 -0.697 -23.684 1.00 90.12 297 LYS A CA 1
ATOM 2297 C C . LYS A 1 297 ? -14.378 -0.322 -22.442 1.00 90.12 297 LYS A C 1
ATOM 2299 O O . LYS A 1 297 ? -14.095 -1.177 -21.612 1.00 90.12 297 LYS A O 1
ATOM 2304 N N . ARG A 1 298 ? -14.061 0.965 -22.287 1.00 90.00 298 ARG A N 1
ATOM 2305 C CA . ARG A 1 298 ? -13.407 1.511 -21.097 1.00 90.00 298 ARG A CA 1
ATOM 2306 C C . ARG A 1 298 ? -14.289 1.358 -19.860 1.00 90.00 298 ARG A C 1
ATOM 2308 O O . ARG A 1 298 ? -13.812 0.845 -18.853 1.00 90.00 298 ARG A O 1
ATOM 2315 N N . CYS A 1 299 ? -15.568 1.728 -19.941 1.00 92.38 299 CYS A N 1
ATOM 2316 C CA . CYS A 1 299 ? -16.520 1.494 -18.850 1.00 92.38 299 CYS A CA 1
ATOM 2317 C C . CYS A 1 299 ? -16.603 0.002 -18.492 1.00 92.38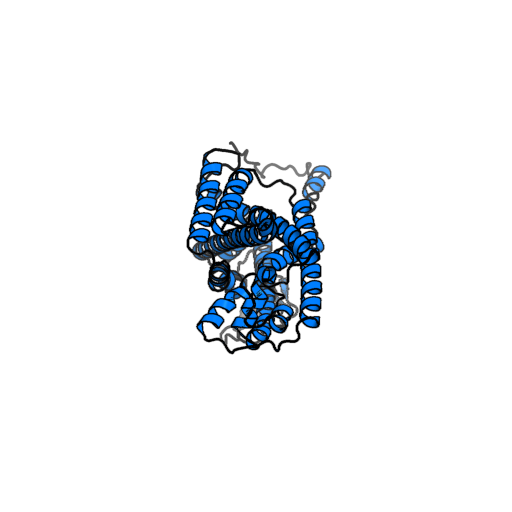 299 CYS A C 1
ATOM 2319 O O . CYS A 1 299 ? -16.548 -0.347 -17.315 1.00 92.38 299 CYS A O 1
ATOM 2321 N N . GLY A 1 300 ? -16.652 -0.876 -19.498 1.00 93.75 300 GLY A N 1
ATOM 2322 C CA . GLY A 1 300 ? -16.659 -2.328 -19.325 1.00 93.75 300 GLY A CA 1
ATOM 2323 C C . GLY A 1 300 ? -15.421 -2.851 -18.593 1.00 93.75 300 GLY A C 1
ATOM 2324 O O . GLY A 1 300 ? -15.567 -3.530 -17.582 1.00 93.75 300 GLY A O 1
ATOM 2325 N N . ILE A 1 301 ? -14.210 -2.489 -19.036 1.00 92.62 301 ILE A N 1
ATOM 2326 C CA . ILE A 1 301 ? -12.952 -2.924 -18.398 1.00 92.62 301 ILE A CA 1
ATOM 2327 C C . ILE A 1 301 ? -12.851 -2.423 -16.956 1.00 92.62 301 ILE A C 1
ATOM 2329 O O . ILE A 1 301 ? -12.530 -3.201 -16.061 1.00 92.62 301 ILE A O 1
ATOM 2333 N N . ARG A 1 302 ? -13.142 -1.143 -16.704 1.00 93.69 302 ARG A N 1
ATOM 2334 C CA . ARG A 1 302 ? -13.061 -0.579 -15.346 1.00 93.69 302 ARG A CA 1
ATOM 2335 C C . ARG A 1 302 ? -14.069 -1.218 -14.399 1.00 93.69 302 ARG A C 1
ATOM 2337 O O . ARG A 1 302 ? -13.725 -1.520 -13.261 1.00 93.69 302 ARG A O 1
ATOM 2344 N N . THR A 1 303 ? -15.282 -1.474 -14.888 1.00 94.88 303 THR A N 1
ATOM 2345 C CA . THR A 1 303 ? -16.313 -2.187 -14.123 1.00 94.88 303 THR A CA 1
ATOM 2346 C C . THR A 1 303 ? -15.890 -3.625 -13.851 1.00 94.88 303 THR A C 1
ATOM 2348 O O . THR A 1 303 ? -16.026 -4.083 -12.725 1.00 94.88 303 THR A O 1
ATOM 2351 N N . LEU A 1 304 ? -15.307 -4.323 -14.832 1.00 95.31 304 LEU A N 1
ATOM 2352 C CA . LEU A 1 304 ? -14.784 -5.676 -14.641 1.00 95.31 304 LEU A CA 1
ATOM 2353 C C . LEU A 1 304 ? -13.690 -5.714 -13.565 1.00 95.31 304 LEU A C 1
ATOM 2355 O O . LEU A 1 304 ? -13.736 -6.568 -12.686 1.00 95.31 304 LEU A O 1
ATOM 2359 N N . ILE A 1 305 ? -12.738 -4.776 -13.595 1.00 95.00 305 ILE A N 1
ATOM 2360 C CA . ILE A 1 305 ? -11.686 -4.674 -12.572 1.00 95.00 305 ILE A CA 1
ATOM 2361 C C . ILE A 1 305 ? -12.304 -4.450 -11.187 1.00 95.00 305 ILE A C 1
ATOM 2363 O O . ILE A 1 305 ? -11.935 -5.145 -10.243 1.00 95.00 305 ILE A O 1
ATOM 2367 N N . ALA A 1 306 ? -13.265 -3.531 -11.066 1.00 95.25 306 ALA A N 1
ATOM 2368 C CA . ALA A 1 306 ? -13.953 -3.272 -9.803 1.00 95.25 306 ALA A CA 1
ATOM 2369 C C . ALA A 1 306 ? -14.731 -4.499 -9.303 1.00 95.25 306 ALA A C 1
ATOM 2371 O O . ALA A 1 306 ? -14.643 -4.842 -8.130 1.00 95.25 306 ALA A O 1
ATOM 2372 N N . VAL A 1 307 ? -15.432 -5.214 -10.188 1.00 95.75 307 VAL A N 1
ATOM 2373 C CA . VAL A 1 307 ? -16.140 -6.459 -9.849 1.00 95.75 307 VAL A CA 1
ATOM 2374 C C . VAL A 1 307 ? -15.168 -7.533 -9.362 1.00 95.75 307 VAL A C 1
ATOM 2376 O O . VAL A 1 307 ? -15.457 -8.208 -8.379 1.00 95.75 307 VAL A O 1
ATOM 2379 N N . LEU A 1 308 ? -13.992 -7.668 -9.980 1.00 96.19 308 LEU A N 1
ATOM 2380 C CA . LEU A 1 308 ? -12.962 -8.592 -9.499 1.00 96.19 308 LEU A CA 1
ATOM 2381 C C . LEU A 1 308 ? -12.454 -8.206 -8.101 1.00 96.19 308 LEU A C 1
ATOM 2383 O O . LEU A 1 308 ? -12.277 -9.089 -7.264 1.00 96.19 308 LEU A O 1
ATOM 2387 N N . MET A 1 309 ? -12.260 -6.912 -7.820 1.00 95.56 309 MET A N 1
ATOM 2388 C CA . MET A 1 309 ? -11.916 -6.439 -6.469 1.00 95.56 309 MET A CA 1
ATOM 2389 C C . MET A 1 309 ? -13.028 -6.754 -5.465 1.00 95.56 309 MET A C 1
ATOM 2391 O O . MET A 1 309 ? -12.738 -7.202 -4.358 1.00 95.56 309 MET A O 1
ATOM 2395 N N . ILE A 1 310 ? -14.293 -6.576 -5.862 1.00 95.19 310 ILE A N 1
ATOM 2396 C CA . ILE A 1 310 ? -15.458 -6.915 -5.037 1.00 95.19 310 ILE A CA 1
ATOM 2397 C C . ILE A 1 310 ? -15.463 -8.405 -4.700 1.00 95.19 310 ILE A C 1
ATOM 2399 O O . ILE A 1 310 ? -15.590 -8.764 -3.536 1.00 95.19 310 ILE A O 1
ATOM 2403 N N . ILE A 1 311 ? -15.266 -9.275 -5.695 1.00 95.81 311 ILE A N 1
ATOM 2404 C CA . ILE A 1 311 ? -15.222 -10.728 -5.491 1.00 95.81 311 ILE A CA 1
ATOM 2405 C C . ILE A 1 311 ? -14.122 -11.098 -4.492 1.00 95.81 311 ILE A C 1
ATOM 2407 O O . ILE A 1 311 ? -14.368 -11.884 -3.578 1.00 95.81 311 ILE A O 1
ATOM 2411 N N . VAL A 1 312 ? -12.924 -10.524 -4.629 1.00 95.31 312 VAL A N 1
ATOM 2412 C CA . VAL A 1 312 ? -11.821 -10.779 -3.691 1.00 95.31 312 VAL A CA 1
ATOM 2413 C C . VAL A 1 312 ? -12.164 -10.286 -2.283 1.00 95.31 312 VAL A C 1
ATOM 2415 O O . VAL A 1 312 ? -11.959 -11.028 -1.323 1.00 95.31 312 VAL A O 1
ATOM 2418 N N . GLY A 1 313 ? -12.720 -9.077 -2.155 1.00 93.38 313 GLY A N 1
ATOM 2419 C CA . GLY A 1 313 ? -13.101 -8.491 -0.868 1.00 93.38 313 GLY A CA 1
ATOM 2420 C C . GLY A 1 313 ? -14.228 -9.242 -0.153 1.00 93.38 313 GLY A C 1
ATOM 2421 O O . GLY A 1 313 ? -14.157 -9.419 1.058 1.00 93.38 313 GLY A O 1
ATOM 2422 N N . GLU A 1 314 ? -15.222 -9.746 -0.885 1.00 92.75 314 GLU A N 1
ATOM 2423 C CA . GLU A 1 314 ? -16.317 -10.559 -0.332 1.00 92.75 314 GLU A CA 1
ATOM 2424 C C . GLU A 1 314 ? -15.866 -11.980 0.025 1.00 92.75 314 GLU A C 1
ATOM 2426 O O . GLU A 1 314 ? -16.296 -12.542 1.030 1.00 92.75 314 GLU A O 1
ATOM 2431 N N . THR A 1 315 ? -14.963 -12.567 -0.767 1.00 93.62 315 THR A N 1
ATOM 2432 C CA . THR A 1 315 ? -14.425 -13.908 -0.481 1.00 93.62 315 THR A CA 1
ATOM 2433 C C . THR A 1 315 ? -13.507 -13.886 0.741 1.00 93.62 315 THR A C 1
ATOM 2435 O O . THR A 1 315 ? -13.477 -14.837 1.522 1.00 93.62 315 THR A O 1
ATOM 2438 N N . ILE A 1 316 ? -12.736 -12.806 0.908 1.00 91.31 316 ILE A N 1
ATOM 2439 C CA . ILE A 1 316 ? -11.755 -12.643 1.982 1.00 91.31 316 ILE A CA 1
ATOM 2440 C C . ILE A 1 316 ? -11.974 -11.273 2.651 1.00 91.31 316 ILE A C 1
ATOM 2442 O O . ILE A 1 316 ? -11.167 -10.358 2.460 1.00 91.31 316 ILE A O 1
ATOM 2446 N N . PRO A 1 317 ? -13.015 -11.111 3.495 1.00 87.25 317 PRO A N 1
ATOM 2447 C CA . PRO A 1 317 ? -13.366 -9.834 4.135 1.00 87.25 317 PRO A CA 1
ATOM 2448 C C . PRO A 1 317 ? -12.422 -9.460 5.295 1.00 87.25 317 PRO A C 1
ATOM 2450 O O . PRO A 1 317 ? -12.793 -8.756 6.234 1.00 87.25 317 PRO A O 1
ATOM 2453 N N . GLN A 1 318 ? -11.179 -9.938 5.242 1.00 86.12 318 GLN A N 1
ATOM 2454 C CA . GLN A 1 318 ? -10.103 -9.622 6.170 1.00 86.12 318 GLN A CA 1
ATOM 2455 C C . GLN A 1 318 ? -9.004 -8.914 5.384 1.00 86.12 318 GLN A C 1
ATOM 2457 O O . GLN A 1 318 ? -8.128 -9.549 4.792 1.00 86.12 318 GLN A O 1
ATOM 2462 N N . PHE A 1 319 ? -9.028 -7.582 5.388 1.00 85.94 319 PHE A N 1
ATOM 2463 C CA . PHE A 1 319 ? -8.046 -6.791 4.642 1.00 85.94 319 PHE A CA 1
ATOM 2464 C C . PHE A 1 319 ? -6.601 -7.089 5.073 1.00 85.94 319 PHE A C 1
ATOM 2466 O O . PHE A 1 319 ? -5.703 -7.003 4.242 1.00 85.94 319 PHE A O 1
ATOM 2473 N N . GLY A 1 320 ? -6.381 -7.490 6.335 1.00 84.62 320 GLY A N 1
ATOM 2474 C CA . GLY A 1 320 ? -5.080 -7.944 6.819 1.00 84.62 320 GLY A CA 1
ATOM 2475 C C . GLY A 1 320 ? -4.516 -9.074 5.956 1.00 84.62 320 GLY A C 1
ATOM 2476 O O . GLY A 1 320 ? -3.367 -8.990 5.549 1.00 84.62 320 GLY A O 1
ATOM 2477 N N . LEU A 1 321 ? -5.332 -10.069 5.568 1.00 87.81 321 LEU A N 1
ATOM 2478 C CA . LEU A 1 321 ? -4.871 -11.186 4.730 1.00 87.81 321 LEU A CA 1
ATOM 2479 C C . LEU A 1 321 ? -4.437 -10.730 3.345 1.00 87.81 321 LEU A C 1
ATOM 2481 O O . LEU A 1 321 ? -3.406 -11.175 2.840 1.00 87.81 321 LEU A O 1
ATOM 2485 N N . ILE A 1 322 ? -5.200 -9.818 2.752 1.00 90.31 322 ILE A N 1
ATOM 2486 C CA . ILE A 1 322 ? -4.883 -9.260 1.440 1.00 90.31 322 ILE A CA 1
ATOM 2487 C C . ILE A 1 322 ? -3.596 -8.428 1.530 1.00 90.31 322 ILE A C 1
ATOM 2489 O O . ILE A 1 322 ? -2.695 -8.599 0.709 1.00 90.31 322 ILE A O 1
ATOM 2493 N N . LEU A 1 323 ? -3.475 -7.583 2.557 1.00 87.25 323 LEU A N 1
ATOM 2494 C CA . LEU A 1 323 ? -2.301 -6.746 2.793 1.00 87.25 323 LEU A CA 1
ATOM 249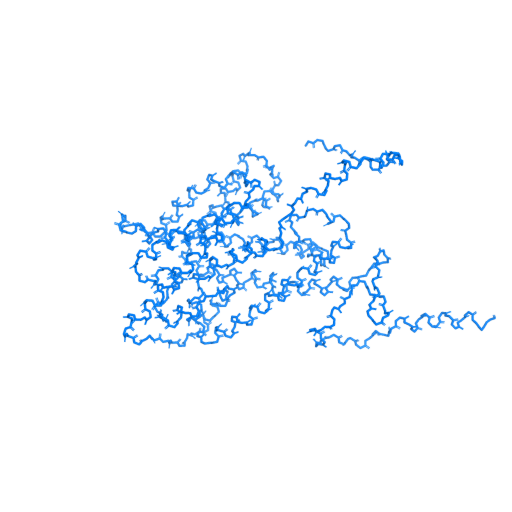5 C C . LEU A 1 323 ? -1.037 -7.589 3.007 1.00 87.25 323 LEU A C 1
ATOM 2497 O O . LEU A 1 323 ? -0.005 -7.311 2.401 1.00 87.25 323 LEU A O 1
ATOM 2501 N N . SER A 1 324 ? -1.120 -8.654 3.802 1.00 84.94 324 SER A N 1
ATOM 2502 C CA . SER A 1 324 ? -0.010 -9.572 4.057 1.00 84.94 324 SER A CA 1
ATOM 2503 C C . SER A 1 324 ? 0.421 -10.332 2.807 1.00 84.94 324 SER A C 1
ATOM 2505 O O . SER A 1 324 ? 1.620 -10.457 2.551 1.00 84.94 324 SER A O 1
ATOM 2507 N N . LEU A 1 325 ? -0.538 -10.800 2.000 1.00 89.38 325 LEU A N 1
ATOM 2508 C CA . LEU A 1 325 ? -0.264 -11.485 0.737 1.00 89.38 325 LEU A CA 1
ATOM 2509 C C . LEU A 1 325 ? 0.461 -10.560 -0.243 1.00 89.38 325 LEU A C 1
ATOM 2511 O O . LEU A 1 325 ? 1.495 -10.932 -0.794 1.00 89.38 325 LEU A O 1
ATOM 2515 N N . VAL A 1 326 ? -0.057 -9.349 -0.448 1.00 90.25 326 VAL A N 1
ATOM 2516 C CA . VAL A 1 326 ? 0.519 -8.362 -1.373 1.00 90.25 326 VAL A CA 1
ATOM 2517 C C . VAL A 1 326 ? 1.883 -7.865 -0.872 1.00 90.25 326 VAL A C 1
ATOM 2519 O O . VAL A 1 326 ? 2.845 -7.798 -1.641 1.00 90.25 326 VAL A O 1
ATOM 2522 N N . GLY A 1 327 ? 1.990 -7.588 0.430 1.00 86.69 327 GLY A N 1
ATOM 2523 C CA . GLY A 1 327 ? 3.210 -7.161 1.118 1.00 86.69 327 GLY A CA 1
ATOM 2524 C C . GLY A 1 327 ? 4.337 -8.190 1.026 1.00 86.69 327 GLY A C 1
ATOM 2525 O O . GLY A 1 327 ? 5.441 -7.882 0.570 1.00 86.69 327 GLY A O 1
ATOM 2526 N N . GLY A 1 328 ? 4.049 -9.436 1.407 1.00 85.50 328 GLY A N 1
ATOM 2527 C CA . GLY A 1 328 ? 5.024 -10.529 1.434 1.00 85.50 328 GLY A CA 1
ATOM 2528 C C . GLY A 1 328 ? 5.431 -11.053 0.054 1.00 85.50 328 GLY A C 1
ATOM 2529 O O . GLY A 1 328 ? 6.472 -11.693 -0.062 1.00 85.50 328 GLY A O 1
ATOM 2530 N N . SER A 1 329 ? 4.648 -10.777 -0.995 1.00 91.00 329 SER A N 1
ATOM 2531 C CA . SER A 1 329 ? 4.938 -11.229 -2.360 1.00 91.00 329 SER A CA 1
ATOM 2532 C C . SER A 1 329 ? 5.468 -10.099 -3.249 1.00 91.00 329 SER A C 1
ATOM 2534 O O . SER A 1 329 ? 6.676 -9.859 -3.322 1.00 91.00 329 SER A O 1
ATOM 2536 N N . THR A 1 330 ? 4.581 -9.399 -3.951 1.00 92.75 330 THR A N 1
ATOM 2537 C CA . THR A 1 330 ? 4.936 -8.462 -5.015 1.00 92.75 330 THR A CA 1
ATOM 2538 C C . THR A 1 330 ? 5.621 -7.218 -4.484 1.00 92.75 330 THR A C 1
ATOM 2540 O O . THR A 1 330 ? 6.609 -6.810 -5.088 1.00 92.75 330 THR A O 1
ATOM 2543 N N . ILE A 1 331 ? 5.175 -6.655 -3.353 1.00 90.50 331 ILE A N 1
ATOM 2544 C CA . ILE A 1 331 ? 5.837 -5.496 -2.730 1.00 90.50 331 ILE A CA 1
ATOM 2545 C C . ILE A 1 331 ? 7.263 -5.865 -2.319 1.00 90.50 331 ILE A C 1
ATOM 2547 O O . ILE A 1 331 ? 8.200 -5.166 -2.687 1.00 90.50 331 ILE A O 1
ATOM 2551 N N . THR A 1 332 ? 7.457 -6.990 -1.628 1.00 90.44 332 THR A N 1
ATOM 2552 C CA . THR A 1 332 ? 8.798 -7.453 -1.234 1.00 90.44 332 THR A CA 1
ATOM 2553 C C . THR A 1 332 ? 9.725 -7.594 -2.448 1.00 90.44 332 THR A C 1
ATOM 2555 O O . THR A 1 332 ? 10.859 -7.106 -2.434 1.00 90.44 332 THR A O 1
ATOM 2558 N N . LEU A 1 333 ? 9.233 -8.192 -3.536 1.00 92.38 333 LEU A N 1
ATOM 2559 C CA . LEU A 1 333 ? 10.005 -8.371 -4.763 1.00 92.38 333 LEU A CA 1
ATOM 2560 C C . LEU A 1 333 ? 10.384 -7.026 -5.411 1.00 92.38 333 LEU A C 1
ATOM 2562 O O . LEU A 1 333 ? 11.560 -6.794 -5.702 1.00 92.38 333 LEU A O 1
ATOM 2566 N N . VAL A 1 334 ? 9.413 -6.131 -5.622 1.00 93.06 334 VAL A N 1
ATOM 2567 C CA . VAL A 1 334 ? 9.636 -4.854 -6.326 1.00 93.06 334 VAL A CA 1
ATOM 2568 C C . VAL A 1 334 ? 10.314 -3.791 -5.459 1.00 93.06 334 VAL A C 1
ATOM 2570 O O . VAL A 1 334 ? 10.900 -2.864 -6.009 1.00 93.06 334 VAL A O 1
ATOM 2573 N N . THR A 1 335 ? 10.286 -3.912 -4.135 1.00 90.25 335 THR A N 1
ATOM 2574 C CA . THR A 1 335 ? 10.904 -2.932 -3.230 1.00 90.25 335 THR A CA 1
ATOM 2575 C C . THR A 1 335 ? 12.312 -3.346 -2.819 1.00 90.25 335 THR A C 1
ATOM 2577 O O . THR A 1 335 ? 13.209 -2.507 -2.806 1.00 90.25 335 THR A O 1
ATOM 2580 N N . PHE A 1 336 ? 12.548 -4.628 -2.519 1.00 88.62 336 PHE A N 1
ATOM 2581 C CA . PHE A 1 336 ? 13.814 -5.060 -1.911 1.00 88.62 336 PHE A CA 1
ATOM 2582 C C . PHE A 1 336 ? 14.726 -5.837 -2.855 1.00 88.62 336 PHE A C 1
ATOM 2584 O O . PHE A 1 336 ? 15.944 -5.686 -2.794 1.00 88.62 336 PHE A O 1
ATOM 2591 N N . VAL A 1 337 ? 14.161 -6.672 -3.727 1.00 92.75 337 VAL A N 1
ATOM 2592 C CA . VAL A 1 337 ? 14.950 -7.633 -4.515 1.00 92.75 337 VAL A CA 1
ATOM 2593 C C . VAL A 1 337 ? 15.327 -7.063 -5.879 1.00 92.75 337 VAL A C 1
ATOM 2595 O O . VAL A 1 337 ? 16.492 -7.091 -6.280 1.00 92.75 337 VAL A O 1
ATOM 2598 N N . LEU A 1 338 ? 14.343 -6.536 -6.608 1.00 95.06 338 LEU A N 1
ATOM 2599 C CA . LEU A 1 338 ? 14.529 -6.115 -7.993 1.00 95.06 338 LEU A CA 1
ATOM 2600 C C . LEU A 1 338 ? 15.365 -4.836 -8.163 1.00 95.06 338 LEU A C 1
ATOM 2602 O O . LEU A 1 338 ? 16.207 -4.840 -9.064 1.00 95.06 338 LEU A O 1
ATOM 2606 N N . PRO A 1 339 ? 15.240 -3.774 -7.336 1.00 94.12 339 PRO A N 1
ATOM 2607 C CA . PRO A 1 339 ? 16.032 -2.564 -7.555 1.00 94.12 339 PRO A CA 1
ATOM 2608 C C . PRO A 1 339 ? 17.550 -2.791 -7.458 1.00 94.12 339 PRO A C 1
ATOM 2610 O O . PRO A 1 339 ? 18.259 -2.391 -8.384 1.00 94.12 339 PRO A O 1
ATOM 2613 N N . PRO A 1 340 ? 18.091 -3.469 -6.421 1.00 91.69 340 PRO A N 1
ATOM 2614 C CA . PRO A 1 340 ? 19.525 -3.754 -6.357 1.00 91.69 340 PRO A CA 1
ATOM 2615 C C . PRO A 1 340 ? 19.990 -4.670 -7.495 1.00 91.69 340 PRO A C 1
ATOM 2617 O O . PRO A 1 340 ? 21.052 -4.442 -8.076 1.00 91.69 340 PRO A O 1
ATOM 2620 N N . TYR A 1 341 ? 19.179 -5.669 -7.860 1.00 93.81 341 TYR A N 1
ATOM 2621 C CA . TYR A 1 341 ? 19.488 -6.583 -8.958 1.00 93.81 341 TYR A CA 1
ATOM 2622 C C . TYR A 1 341 ? 19.567 -5.863 -10.312 1.00 93.81 341 TYR A C 1
ATOM 2624 O O . TYR A 1 341 ? 20.534 -6.037 -11.060 1.00 93.81 341 TYR A O 1
ATOM 2632 N N . PHE A 1 342 ? 18.587 -5.010 -10.625 1.00 94.00 342 PHE A N 1
ATOM 2633 C CA . PHE A 1 342 ? 18.603 -4.207 -11.847 1.00 94.00 342 PHE A CA 1
ATOM 2634 C C . PHE A 1 342 ? 19.738 -3.193 -11.847 1.00 94.00 342 PHE A C 1
ATOM 2636 O O . PHE A 1 342 ? 20.376 -3.025 -12.883 1.00 94.00 342 PHE A O 1
ATOM 2643 N N . TYR A 1 343 ? 20.046 -2.586 -10.700 1.00 88.56 343 TYR A N 1
ATOM 2644 C CA . TYR A 1 343 ? 21.175 -1.673 -10.574 1.00 88.56 343 TYR A CA 1
ATOM 2645 C C . TYR A 1 343 ? 22.489 -2.361 -10.955 1.00 88.56 343 TYR A C 1
ATOM 2647 O O . TYR A 1 343 ? 23.211 -1.864 -11.815 1.00 88.56 343 TYR A O 1
ATOM 2655 N N . MET A 1 344 ? 22.764 -3.547 -10.398 1.00 87.81 344 MET A N 1
ATOM 2656 C CA . MET A 1 344 ? 23.951 -4.331 -10.760 1.00 87.81 344 MET A CA 1
ATOM 2657 C C . MET A 1 344 ? 23.988 -4.636 -12.262 1.00 87.81 344 MET A C 1
ATOM 2659 O O . MET A 1 344 ? 24.980 -4.349 -12.927 1.00 87.81 344 MET A O 1
ATOM 2663 N N . LYS A 1 345 ? 22.878 -5.132 -12.827 1.00 88.50 345 LYS A N 1
ATOM 2664 C CA . LYS A 1 345 ? 22.788 -5.454 -14.260 1.00 88.50 345 LYS A CA 1
ATOM 2665 C C . LYS A 1 345 ? 22.974 -4.243 -15.166 1.00 88.50 345 LYS A C 1
ATOM 2667 O O . LYS A 1 345 ? 23.555 -4.377 -16.238 1.00 88.50 345 LYS A O 1
ATOM 2672 N N . LEU A 1 346 ? 22.476 -3.076 -14.770 1.00 86.12 346 LEU A N 1
ATOM 2673 C CA . LEU A 1 346 ? 22.671 -1.840 -15.518 1.00 86.12 346 LEU A CA 1
ATOM 2674 C C . LEU A 1 346 ? 24.117 -1.353 -15.409 1.00 86.12 346 LEU A C 1
ATOM 2676 O O . LEU A 1 346 ? 24.681 -0.948 -16.424 1.00 86.12 346 LEU A O 1
ATOM 2680 N N . CYS A 1 347 ? 24.741 -1.424 -14.233 1.00 82.88 347 CYS A N 1
ATOM 2681 C CA . CYS A 1 347 ? 26.148 -1.061 -14.057 1.00 82.88 347 CYS A CA 1
ATOM 2682 C C . CYS A 1 347 ? 27.099 -1.941 -14.882 1.00 82.88 347 CYS A C 1
ATOM 2684 O O . CYS A 1 347 ? 28.077 -1.419 -15.410 1.00 82.88 347 CYS A O 1
ATOM 2686 N N . ASP A 1 348 ? 26.794 -3.231 -15.040 1.00 80.62 348 ASP A N 1
ATOM 2687 C CA . ASP A 1 348 ? 27.638 -4.172 -15.789 1.00 80.62 348 ASP A CA 1
ATOM 2688 C C . ASP A 1 348 ? 27.593 -3.961 -17.314 1.00 80.62 348 ASP A C 1
ATOM 2690 O O . ASP A 1 348 ? 28.483 -4.415 -18.036 1.00 80.62 348 ASP A O 1
ATOM 2694 N N . LYS A 1 349 ? 26.570 -3.272 -17.839 1.00 78.00 349 LYS A N 1
ATOM 2695 C CA . LYS A 1 349 ? 26.466 -2.996 -19.279 1.00 78.00 349 LYS A CA 1
ATOM 2696 C C . LYS A 1 349 ? 27.461 -1.920 -19.707 1.00 78.00 349 LYS A C 1
ATOM 2698 O O . LYS A 1 349 ? 27.630 -0.908 -19.030 1.00 78.00 349 LYS A O 1
ATOM 2703 N N . GLN A 1 350 ? 28.058 -2.113 -20.882 1.00 69.44 350 GLN A N 1
ATOM 2704 C CA . GLN A 1 350 ? 28.977 -1.167 -21.514 1.00 69.44 350 GLN A CA 1
ATOM 2705 C C . GLN A 1 350 ? 28.593 -0.971 -22.985 1.00 69.44 350 GLN A C 1
ATOM 2707 O O . GLN A 1 350 ? 28.213 -1.925 -23.660 1.00 69.44 350 GLN A O 1
ATOM 2712 N N . SER A 1 351 ? 28.705 0.262 -23.477 1.00 67.19 351 SER A N 1
ATOM 2713 C CA . SER A 1 351 ? 28.599 0.606 -24.898 1.00 67.19 351 SER A CA 1
ATOM 2714 C C . SER A 1 351 ? 29.687 1.614 -25.247 1.00 67.19 351 SER A C 1
ATOM 2716 O O . SER A 1 351 ? 29.966 2.518 -24.459 1.00 67.19 351 SER A O 1
ATOM 2718 N N . HIS A 1 352 ? 30.270 1.493 -26.440 1.00 60.06 352 HIS A N 1
ATOM 2719 C CA . HIS A 1 352 ? 31.250 2.456 -26.952 1.00 60.06 352 HIS A CA 1
ATOM 2720 C C . HIS A 1 352 ? 30.662 3.860 -27.165 1.00 60.06 352 HIS A C 1
ATOM 2722 O O . HIS A 1 352 ? 31.415 4.828 -27.179 1.00 60.06 352 HIS A O 1
ATOM 2728 N N . SER A 1 353 ? 29.337 3.971 -27.312 1.00 64.50 353 SER A N 1
ATOM 2729 C CA . SER A 1 353 ? 28.623 5.234 -27.540 1.00 64.50 353 SER A CA 1
ATOM 2730 C C . SER A 1 353 ? 28.254 6.000 -26.266 1.00 64.50 353 SER A C 1
ATOM 2732 O O . SER A 1 353 ? 27.721 7.101 -26.365 1.00 64.50 353 SER A O 1
ATOM 2734 N N . TRP A 1 354 ? 28.477 5.433 -25.076 1.00 69.81 354 TRP A N 1
ATOM 2735 C CA . TRP A 1 354 ? 28.113 6.086 -23.816 1.00 69.81 354 TRP A CA 1
ATOM 2736 C C . TRP A 1 354 ? 29.243 6.981 -23.311 1.00 69.81 354 TRP A C 1
ATOM 2738 O O . TRP A 1 354 ? 30.404 6.564 -23.258 1.00 69.81 354 TRP A O 1
ATOM 2748 N N . GLU A 1 355 ? 28.897 8.202 -22.904 1.00 57.59 355 GLU A N 1
ATOM 2749 C CA . GLU A 1 355 ? 29.845 9.130 -22.291 1.00 57.59 355 GLU A CA 1
ATOM 2750 C C . GLU A 1 355 ? 30.407 8.526 -20.996 1.00 57.59 355 GLU A C 1
ATOM 2752 O O . GLU A 1 355 ? 29.676 8.108 -20.099 1.00 57.59 355 GLU A O 1
ATOM 2757 N N . ARG A 1 356 ? 31.739 8.431 -20.908 1.00 55.69 356 ARG A N 1
ATOM 2758 C CA . ARG A 1 356 ? 32.425 7.898 -19.726 1.00 55.69 356 ARG A CA 1
ATOM 2759 C C . ARG A 1 356 ? 32.777 9.050 -18.795 1.00 55.69 356 ARG A C 1
ATOM 2761 O O . ARG A 1 356 ? 33.582 9.904 -19.162 1.00 55.69 356 ARG A O 1
ATOM 2768 N N . ARG A 1 357 ? 32.232 9.047 -17.578 1.00 49.47 357 ARG A N 1
ATOM 2769 C CA . ARG A 1 357 ? 32.598 10.026 -16.548 1.00 49.47 357 ARG A CA 1
ATOM 2770 C C . ARG A 1 357 ? 33.939 9.638 -15.917 1.00 49.47 357 ARG A C 1
ATOM 2772 O O . ARG A 1 357 ? 34.241 8.458 -15.725 1.00 49.47 357 ARG A O 1
ATOM 2779 N N . LYS A 1 358 ? 34.777 10.634 -15.628 1.00 42.16 358 LYS A N 1
ATOM 2780 C CA . LYS A 1 358 ? 36.079 10.438 -14.978 1.00 42.16 358 LYS A CA 1
ATOM 2781 C C . LYS A 1 358 ? 35.837 10.279 -13.475 1.00 42.16 358 LYS A C 1
ATOM 2783 O O . LYS A 1 358 ? 35.387 11.224 -12.838 1.00 42.16 358 LYS A O 1
ATOM 2788 N N . GLY A 1 359 ? 36.072 9.085 -12.934 1.00 50.97 359 GLY A N 1
ATOM 2789 C CA . GLY A 1 359 ? 35.944 8.833 -11.499 1.00 50.97 359 GLY A CA 1
ATOM 2790 C C . GLY A 1 359 ? 37.037 9.544 -10.696 1.00 50.97 359 GLY A C 1
ATOM 2791 O O . GLY A 1 359 ? 38.071 9.926 -11.252 1.00 50.97 359 GLY A O 1
ATOM 2792 N N . SER A 1 360 ? 36.827 9.677 -9.383 1.00 44.59 360 SER A N 1
ATOM 2793 C CA . SER A 1 360 ? 37.771 10.295 -8.433 1.00 44.59 360 SER A CA 1
ATOM 2794 C C . SER A 1 360 ? 39.182 9.687 -8.484 1.00 44.59 360 SER A C 1
ATOM 2796 O O . SER A 1 360 ? 40.163 10.372 -8.218 1.00 44.59 360 SER A O 1
ATOM 2798 N N . ASP A 1 361 ? 39.283 8.427 -8.911 1.00 50.12 361 ASP A N 1
ATOM 2799 C CA . ASP A 1 361 ? 40.519 7.640 -8.975 1.00 50.12 361 ASP A CA 1
ATOM 2800 C C . ASP A 1 361 ? 41.245 7.795 -10.331 1.00 50.12 361 ASP A C 1
ATOM 2802 O O . ASP A 1 361 ? 42.166 7.047 -10.661 1.00 50.12 361 ASP A O 1
ATOM 2806 N N . GLY A 1 362 ? 40.785 8.719 -11.183 1.00 42.16 362 GLY A N 1
ATOM 2807 C CA . GLY A 1 362 ? 41.346 8.978 -12.510 1.00 42.16 362 GLY A CA 1
ATOM 2808 C C . GLY A 1 362 ? 40.972 7.951 -13.587 1.00 42.16 362 GLY A C 1
ATOM 2809 O O . GLY A 1 362 ? 41.323 8.149 -14.752 1.00 42.16 362 GLY A O 1
ATOM 2810 N N . GLN A 1 363 ? 40.233 6.890 -13.245 1.00 44.62 363 GLN A N 1
ATOM 2811 C CA . GLN A 1 363 ? 39.713 5.916 -14.209 1.00 44.62 363 GLN A CA 1
ATOM 2812 C C . GLN A 1 363 ? 38.394 6.383 -14.841 1.00 44.62 363 GLN A C 1
ATOM 2814 O O . GLN A 1 363 ? 37.513 6.922 -14.173 1.00 44.62 363 GLN A O 1
ATOM 2819 N N . TYR A 1 364 ? 38.243 6.154 -16.147 1.00 45.34 364 TYR A N 1
ATOM 2820 C CA . TYR A 1 364 ? 36.992 6.390 -16.869 1.00 45.34 364 TYR A CA 1
ATOM 2821 C C . TYR A 1 364 ? 36.007 5.256 -16.573 1.00 45.34 364 TYR A C 1
ATOM 2823 O O . TYR A 1 364 ? 36.257 4.113 -16.957 1.00 45.34 364 TYR A O 1
ATOM 2831 N N . VAL A 1 365 ? 34.880 5.568 -15.932 1.00 49.88 365 VAL A N 1
ATOM 2832 C CA . VAL A 1 365 ? 33.827 4.596 -15.605 1.00 49.88 365 VAL A CA 1
ATOM 2833 C C . VAL A 1 365 ? 32.522 5.047 -16.260 1.00 49.88 365 VAL A C 1
ATOM 2835 O O . VAL A 1 365 ? 32.194 6.230 -16.264 1.00 49.88 365 VAL A O 1
ATOM 2838 N N . ALA A 1 366 ? 31.759 4.114 -16.831 1.00 48.19 366 ALA A N 1
ATOM 2839 C CA . ALA A 1 366 ? 30.471 4.423 -17.466 1.00 48.19 366 ALA A CA 1
ATOM 2840 C C . ALA A 1 366 ? 29.381 4.869 -16.461 1.00 48.19 366 ALA A C 1
ATOM 2842 O O . ALA A 1 366 ? 28.315 5.308 -16.878 1.00 48.19 366 ALA A O 1
ATOM 2843 N N . TYR A 1 367 ? 29.623 4.717 -15.153 1.00 48.00 367 TYR A N 1
ATOM 2844 C CA . TYR A 1 367 ? 28.851 5.285 -14.042 1.00 48.00 367 TYR A CA 1
ATOM 2845 C C . TYR A 1 367 ? 29.698 5.187 -12.761 1.00 48.00 367 TYR A C 1
ATOM 2847 O O . TYR A 1 367 ? 30.327 4.151 -12.527 1.00 48.00 367 TYR A O 1
ATOM 2855 N N . GLN A 1 368 ? 29.745 6.239 -11.941 1.00 44.25 368 GLN A N 1
ATOM 2856 C CA . GLN A 1 368 ? 30.524 6.242 -10.701 1.00 44.25 368 GLN A CA 1
ATOM 2857 C C . GLN A 1 368 ? 29.816 5.363 -9.661 1.00 44.25 368 GLN A C 1
ATOM 2859 O O . GLN A 1 368 ? 28.690 5.626 -9.248 1.00 44.25 368 GLN A O 1
ATOM 2864 N N . ARG A 1 369 ? 30.450 4.248 -9.291 1.00 47.75 369 ARG A N 1
ATOM 2865 C CA . ARG A 1 369 ? 29.990 3.382 -8.202 1.00 47.75 369 ARG A CA 1
ATOM 2866 C C . ARG A 1 369 ? 30.261 4.162 -6.916 1.00 47.75 369 ARG A C 1
ATOM 2868 O O . ARG A 1 369 ? 31.422 4.287 -6.552 1.00 47.75 369 ARG A O 1
ATOM 2875 N N . ASP A 1 370 ? 29.240 4.734 -6.278 1.00 40.72 370 ASP A N 1
ATOM 2876 C CA . ASP A 1 370 ? 29.443 5.472 -5.025 1.00 40.72 370 ASP A CA 1
ATOM 2877 C C . ASP A 1 370 ? 30.051 4.550 -3.960 1.00 40.72 370 ASP A C 1
ATOM 2879 O O . ASP A 1 370 ? 29.407 3.657 -3.392 1.00 40.72 370 ASP A O 1
ATOM 2883 N N . SER A 1 371 ? 31.344 4.756 -3.738 1.00 39.16 371 SER A N 1
ATOM 2884 C CA . SER A 1 371 ? 32.181 4.083 -2.760 1.00 39.16 371 SER A CA 1
ATOM 2885 C C . SER A 1 371 ? 31.856 4.615 -1.368 1.00 39.16 371 SER A C 1
ATOM 2887 O O . SER A 1 371 ? 32.546 5.494 -0.867 1.00 39.16 371 SER A O 1
ATOM 2889 N N . ALA A 1 372 ? 30.802 4.101 -0.732 1.00 33.38 372 ALA A N 1
ATOM 2890 C CA . ALA A 1 372 ? 30.631 4.291 0.713 1.00 33.38 372 ALA A CA 1
ATOM 2891 C C . ALA A 1 372 ? 29.902 3.156 1.448 1.00 33.38 372 ALA A C 1
ATOM 2893 O O . ALA A 1 372 ? 30.155 2.977 2.631 1.00 33.38 372 ALA A O 1
ATOM 2894 N N . ILE A 1 373 ? 29.034 2.357 0.804 1.00 36.12 373 ILE A N 1
ATOM 2895 C CA . ILE A 1 373 ? 28.177 1.414 1.568 1.00 36.12 373 ILE A CA 1
ATOM 2896 C C . ILE A 1 373 ? 28.294 -0.061 1.139 1.00 36.12 373 ILE A C 1
ATOM 2898 O O . ILE A 1 373 ? 27.848 -0.944 1.862 1.00 36.12 373 ILE A O 1
ATOM 2902 N N . ILE A 1 374 ? 28.949 -0.399 0.021 1.00 37.66 374 ILE A N 1
ATOM 2903 C CA . ILE A 1 374 ? 29.030 -1.806 -0.436 1.00 37.66 374 ILE A CA 1
ATOM 2904 C C . ILE A 1 374 ? 30.446 -2.157 -0.891 1.00 37.66 374 ILE A C 1
ATOM 2906 O O . ILE A 1 374 ? 30.725 -2.357 -2.069 1.00 37.66 374 ILE A O 1
ATOM 2910 N N . SER A 1 375 ? 31.355 -2.215 0.082 1.00 29.05 375 SER A N 1
ATOM 2911 C CA . SER A 1 375 ? 32.671 -2.863 -0.051 1.00 29.05 375 SER A CA 1
ATOM 2912 C C . SER A 1 375 ? 32.600 -4.377 0.232 1.00 29.05 375 SER A C 1
ATOM 2914 O O . SER A 1 375 ? 33.523 -5.131 -0.073 1.00 29.05 375 SER A O 1
ATOM 2916 N N . ILE A 1 376 ? 31.479 -4.873 0.762 1.00 31.77 376 ILE A N 1
ATOM 2917 C CA . ILE A 1 376 ? 31.323 -6.281 1.131 1.00 31.77 376 ILE A CA 1
ATOM 2918 C C . ILE A 1 376 ? 30.672 -7.025 -0.042 1.00 31.77 376 ILE A C 1
ATOM 2920 O O . ILE A 1 376 ? 29.457 -7.004 -0.193 1.00 31.77 376 ILE A O 1
ATOM 2924 N N . GLY A 1 377 ? 31.475 -7.652 -0.908 1.00 30.73 377 GLY A N 1
ATOM 2925 C CA . GLY A 1 377 ? 30.974 -8.743 -1.763 1.00 30.73 377 GLY A CA 1
ATOM 2926 C C . GLY A 1 377 ? 31.352 -8.752 -3.246 1.00 30.73 377 GLY A C 1
ATOM 2927 O O . GLY A 1 377 ? 30.967 -9.683 -3.941 1.00 30.73 377 GLY A O 1
ATOM 2928 N N . CYS A 1 378 ? 32.116 -7.792 -3.772 1.00 30.77 378 CYS A N 1
ATOM 2929 C CA . CYS A 1 378 ? 32.565 -7.848 -5.174 1.00 30.77 378 CYS A CA 1
ATOM 2930 C C . CYS A 1 378 ? 34.066 -7.576 -5.318 1.00 30.77 378 CYS A C 1
ATOM 2932 O O . CYS A 1 378 ? 34.476 -6.613 -5.961 1.00 30.77 378 CYS A O 1
ATOM 2934 N N . ARG A 1 379 ? 34.896 -8.467 -4.764 1.00 29.48 379 ARG A N 1
ATOM 2935 C CA . ARG A 1 379 ? 36.205 -8.763 -5.364 1.00 29.48 379 ARG A CA 1
ATOM 2936 C C . ARG A 1 379 ? 36.014 -9.938 -6.309 1.00 29.48 379 ARG A C 1
ATOM 2938 O O . ARG A 1 379 ? 35.945 -11.07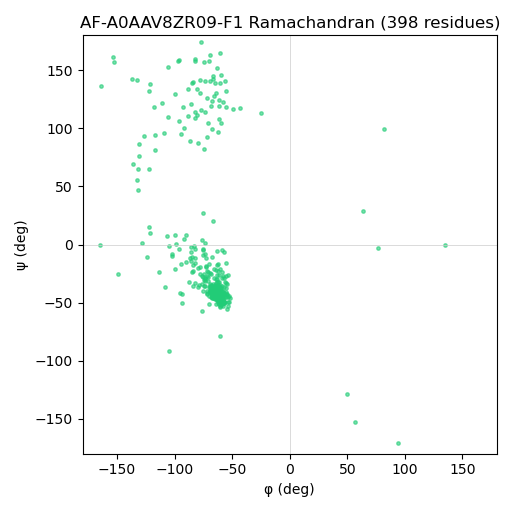6 -5.865 1.00 29.48 379 ARG A O 1
ATOM 2945 N N . ASN A 1 380 ? 35.916 -9.658 -7.603 1.00 30.61 380 ASN A N 1
ATOM 2946 C CA . ASN A 1 380 ? 36.113 -10.689 -8.613 1.00 30.61 380 ASN A CA 1
ATOM 2947 C C . ASN A 1 380 ? 37.633 -10.767 -8.885 1.00 30.61 380 ASN A C 1
ATOM 2949 O O . ASN A 1 380 ? 38.198 -9.737 -9.258 1.00 30.61 380 ASN A O 1
ATOM 2953 N N . PRO A 1 381 ? 38.329 -11.906 -8.694 1.00 30.67 381 PRO A N 1
ATOM 2954 C CA . PRO A 1 381 ? 39.797 -11.971 -8.790 1.00 30.67 381 PRO A CA 1
ATOM 2955 C C . PRO A 1 381 ? 40.357 -11.884 -10.223 1.00 30.67 381 PRO A C 1
ATOM 2957 O O . PRO A 1 381 ? 41.563 -12.001 -10.411 1.00 30.67 381 PRO A O 1
ATOM 2960 N N . GLY A 1 382 ? 39.509 -11.731 -11.244 1.00 31.03 382 GLY A N 1
ATOM 2961 C CA . GLY A 1 382 ? 39.877 -12.006 -12.639 1.00 31.03 382 GLY A CA 1
ATOM 2962 C C . GLY A 1 382 ? 40.130 -10.812 -13.562 1.00 31.03 382 GLY A C 1
ATOM 2963 O O . GLY A 1 382 ? 40.446 -11.037 -14.725 1.00 31.03 382 GLY A O 1
ATOM 2964 N N . TYR A 1 383 ? 39.995 -9.560 -13.116 1.00 33.88 383 TYR A N 1
ATOM 2965 C CA . TYR A 1 383 ? 40.149 -8.403 -14.011 1.00 33.88 383 TYR A CA 1
ATOM 2966 C C . TYR A 1 383 ? 41.433 -7.621 -13.731 1.00 33.88 383 TYR A C 1
ATOM 2968 O O . TYR A 1 383 ? 41.489 -6.740 -12.876 1.00 33.88 383 TYR A O 1
ATOM 2976 N N . LEU A 1 384 ? 42.466 -7.945 -14.512 1.00 30.14 384 LEU A N 1
ATOM 2977 C CA . LEU A 1 384 ? 43.616 -7.073 -14.739 1.00 30.14 384 LEU A CA 1
ATOM 2978 C C . LEU A 1 384 ? 43.123 -5.711 -15.266 1.00 30.14 384 LEU A C 1
ATOM 2980 O O . LEU A 1 384 ? 42.322 -5.677 -16.205 1.00 30.14 384 LEU A O 1
ATOM 2984 N N . PRO A 1 385 ? 43.594 -4.582 -14.710 1.00 31.59 385 PRO A N 1
ATOM 2985 C CA . PRO A 1 385 ? 43.202 -3.269 -15.190 1.00 31.59 385 PRO A CA 1
ATOM 2986 C C . PRO A 1 385 ? 43.705 -3.053 -16.624 1.00 31.59 385 PRO A C 1
ATOM 2988 O O . PRO A 1 385 ? 44.847 -3.373 -16.978 1.00 31.59 385 PRO A O 1
ATOM 2991 N N . ALA A 1 386 ? 42.837 -2.454 -17.443 1.00 38.22 386 ALA A N 1
ATOM 2992 C CA . ALA A 1 386 ? 43.069 -2.093 -18.843 1.00 38.22 386 ALA A CA 1
ATOM 2993 C C . ALA A 1 386 ? 44.264 -1.137 -19.067 1.00 38.22 386 ALA A C 1
ATOM 2995 O O . ALA A 1 386 ? 44.643 -0.883 -20.210 1.00 38.22 386 ALA A O 1
ATOM 2996 N N . SER A 1 387 ? 44.912 -0.658 -18.000 1.00 39.06 387 SER A N 1
ATOM 2997 C CA . SER A 1 387 ? 46.196 0.046 -18.066 1.00 39.06 387 SER A CA 1
ATOM 2998 C C . SER A 1 387 ? 47.326 -0.840 -18.608 1.00 39.06 387 SER A C 1
ATOM 3000 O O . SER A 1 387 ? 48.215 -0.343 -19.292 1.00 39.06 387 SER A O 1
ATOM 3002 N N . SER A 1 388 ? 47.269 -2.160 -18.404 1.00 34.25 388 SER A N 1
ATOM 3003 C CA . SER A 1 388 ? 48.317 -3.093 -18.855 1.00 34.25 388 SER A CA 1
ATOM 3004 C C . SER A 1 388 ? 48.297 -3.392 -20.366 1.00 34.25 388 SER A C 1
ATOM 3006 O O . SER A 1 388 ? 49.345 -3.665 -20.958 1.00 34.25 388 SER A O 1
ATOM 3008 N N . LEU A 1 389 ? 47.133 -3.294 -21.021 1.00 37.06 389 LEU A N 1
ATOM 3009 C CA . LEU A 1 389 ? 46.994 -3.495 -22.472 1.00 37.06 389 LEU A CA 1
ATOM 3010 C C . LEU A 1 389 ? 47.370 -2.240 -23.273 1.00 37.06 389 LEU A C 1
ATOM 3012 O O . LEU A 1 389 ? 47.967 -2.367 -24.342 1.00 37.06 389 LEU A O 1
ATOM 3016 N N . LEU A 1 390 ? 47.114 -1.042 -22.731 1.00 39.09 390 LEU A N 1
ATOM 3017 C CA . LEU A 1 390 ? 47.569 0.213 -23.338 1.00 39.09 390 LEU A CA 1
ATOM 3018 C C . LEU A 1 390 ? 49.100 0.358 -23.247 1.00 39.09 390 LEU A C 1
ATOM 3020 O O . LEU A 1 390 ? 49.742 0.748 -24.221 1.00 39.09 390 LEU A O 1
ATOM 3024 N N . GLN A 1 391 ? 49.704 -0.053 -22.123 1.00 38.09 391 GLN A N 1
ATOM 3025 C CA . GLN A 1 391 ? 51.163 -0.040 -21.947 1.00 38.09 391 GLN A CA 1
ATOM 3026 C C . GLN A 1 391 ? 51.875 -1.022 -22.901 1.00 38.09 391 GLN A C 1
ATOM 3028 O O . GLN A 1 391 ? 52.941 -0.712 -23.432 1.00 38.09 391 GLN A O 1
ATOM 3033 N N . ARG A 1 392 ? 51.270 -2.190 -23.185 1.00 36.03 392 ARG A N 1
ATOM 3034 C CA . ARG A 1 392 ? 51.807 -3.176 -24.148 1.00 36.03 392 ARG A CA 1
ATOM 3035 C C . ARG A 1 392 ? 51.714 -2.729 -25.610 1.00 36.03 392 ARG A C 1
ATOM 3037 O O . ARG A 1 392 ? 52.543 -3.152 -26.411 1.00 36.03 392 ARG A O 1
ATOM 3044 N N . GLN A 1 393 ? 50.740 -1.890 -25.961 1.00 40.50 393 GLN A N 1
ATOM 3045 C CA . GLN A 1 393 ? 50.613 -1.312 -27.306 1.00 40.50 393 GLN A CA 1
ATOM 3046 C C . GLN A 1 393 ? 51.579 -0.132 -27.512 1.00 40.50 393 GLN A C 1
ATOM 3048 O O . GLN A 1 393 ? 52.149 0.004 -28.592 1.00 40.50 393 GLN A O 1
ATOM 3053 N N . LEU A 1 394 ? 51.842 0.666 -26.471 1.00 38.88 394 LEU A N 1
ATOM 3054 C CA . LEU A 1 394 ? 52.788 1.787 -26.540 1.00 38.88 394 LEU A CA 1
ATOM 3055 C C . LEU A 1 394 ? 54.261 1.334 -26.566 1.00 38.88 394 LEU A C 1
ATOM 3057 O O . LEU A 1 394 ? 55.043 1.891 -27.332 1.00 38.88 394 LEU A O 1
ATOM 3061 N N . ASN A 1 395 ? 54.632 0.261 -25.852 1.00 35.88 395 ASN A N 1
ATOM 3062 C CA . ASN A 1 395 ? 56.005 -0.275 -25.898 1.00 35.88 395 ASN A CA 1
ATOM 3063 C C . ASN A 1 395 ? 56.380 -0.959 -27.226 1.00 35.88 395 ASN A C 1
ATOM 3065 O O . ASN A 1 395 ? 57.563 -1.129 -27.503 1.00 35.88 395 ASN A O 1
ATOM 3069 N N . LYS A 1 396 ? 55.409 -1.331 -28.071 1.00 39.50 396 LYS A N 1
ATOM 3070 C CA . LYS A 1 396 ? 55.689 -1.869 -29.416 1.00 39.50 396 LYS A CA 1
ATOM 3071 C C . LYS A 1 396 ? 55.960 -0.790 -30.467 1.00 39.50 396 LYS A C 1
ATOM 3073 O O . LYS A 1 396 ? 56.419 -1.131 -31.548 1.00 39.50 396 LYS A O 1
ATOM 3078 N N . LYS A 1 397 ? 55.699 0.487 -30.164 1.00 37.62 397 LYS A N 1
ATOM 3079 C CA . LYS A 1 397 ? 55.887 1.605 -31.105 1.00 37.62 397 LYS A CA 1
ATOM 3080 C C . LYS A 1 397 ? 57.198 2.381 -30.896 1.00 37.62 397 LYS A C 1
ATOM 3082 O O . LYS A 1 397 ? 57.450 3.329 -31.624 1.00 37.62 397 LYS A O 1
ATOM 3087 N N . TYR A 1 398 ? 58.016 1.976 -29.919 1.00 37.34 398 TYR A N 1
ATOM 3088 C CA . TYR A 1 398 ? 59.303 2.604 -29.579 1.00 37.34 398 TYR A CA 1
ATOM 3089 C C . TYR A 1 398 ? 60.513 1.648 -29.671 1.00 37.34 398 TYR A C 1
ATOM 3091 O O . TYR A 1 398 ? 61.604 2.010 -29.245 1.00 37.34 398 TYR A O 1
ATOM 3099 N N . ILE A 1 399 ? 60.344 0.441 -30.232 1.00 44.53 399 ILE A N 1
ATOM 3100 C CA . ILE A 1 399 ? 61.443 -0.514 -30.507 1.00 44.53 399 ILE A CA 1
ATOM 3101 C C . ILE A 1 399 ? 61.340 -1.044 -31.954 1.00 44.53 399 ILE A C 1
ATOM 3103 O O . ILE A 1 399 ? 61.412 -2.242 -32.205 1.00 44.53 399 ILE A O 1
ATOM 3107 N N . SER A 1 400 ? 61.133 -0.159 -32.929 1.00 37.00 400 SER A N 1
ATOM 3108 C CA . SER A 1 400 ? 61.349 -0.479 -34.349 1.00 37.00 400 SER A CA 1
ATOM 3109 C C . SER A 1 400 ? 62.035 0.671 -35.051 1.00 37.00 400 SER A C 1
ATOM 3111 O O . SER A 1 400 ? 61.439 1.773 -34.988 1.00 37.00 400 SER A O 1
#

Solvent-accessible surface area (backbone atoms only — not comparable to full-atom values): 22329 Å² total; per-residue (Å²): 131,90,76,81,77,82,70,88,82,76,79,63,89,78,69,80,72,55,65,68,65,62,51,60,72,71,61,70,80,69,81,50,72,66,57,48,51,50,49,54,52,33,60,52,43,51,71,21,34,34,31,12,20,32,19,33,36,30,38,34,76,61,32,61,57,50,36,55,53,46,53,54,45,44,53,50,15,50,53,31,39,51,52,36,46,54,54,47,37,72,75,34,72,90,55,70,50,96,61,95,57,56,69,30,48,46,29,31,74,36,70,29,67,67,42,16,52,50,48,47,51,34,51,44,52,38,35,51,47,50,29,33,38,27,47,48,53,28,13,48,40,48,44,64,70,39,37,87,81,53,77,86,72,55,51,66,58,41,31,51,52,52,50,60,65,43,48,68,61,64,56,52,78,80,67,95,70,52,62,64,60,50,50,50,34,31,53,28,43,54,5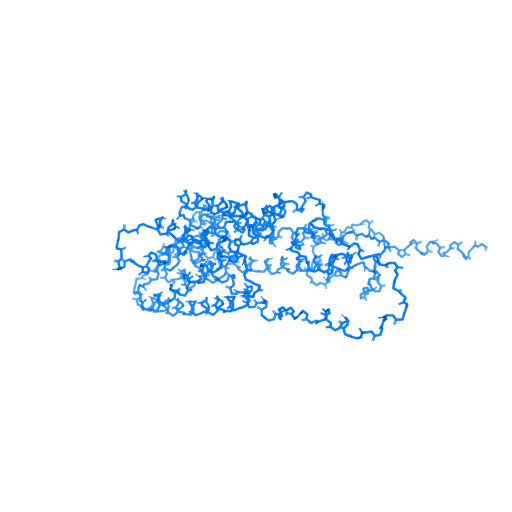2,21,51,51,34,48,52,53,49,50,54,52,51,51,71,70,54,87,68,86,67,60,78,64,88,57,56,72,68,44,30,61,48,17,56,18,33,42,78,22,63,62,27,68,68,52,26,72,61,42,22,76,67,44,34,61,47,40,79,79,51,53,76,92,42,74,53,51,52,52,20,39,53,31,43,32,53,31,30,54,53,49,26,61,60,46,40,45,62,46,43,56,51,52,32,54,75,70,69,49,69,93,59,92,46,71,67,51,42,49,52,46,45,51,54,50,49,52,35,48,52,51,37,69,76,48,81,46,47,59,61,51,43,16,53,36,28,62,43,39,44,42,41,65,38,58,53,45,21,53,51,39,34,52,46,48,67,73,58,84,61,95,86,56,77,58,47,73,37,98,86,74,48,74,30,81,62,80,77,78,88,81,83,76,85,84,82,79,86,72,95,81,74,80,64,72,66,60,60,55,52,59,58,56,61,64,71,75,74,122